Protein AF-0000000079082481 (afdb_homodimer)

Structure (mmCIF, N/CA/C/O backbone):
data_AF-0000000079082481-model_v1
#
loop_
_entity.id
_entity.type
_entity.pdbx_description
1 polymer 'SXP/RAL-2 family protein Ani s 5-like cation-binding domain-containing protein'
#
loop_
_atom_site.group_PDB
_atom_site.id
_atom_site.type_symbol
_atom_site.label_atom_id
_atom_site.label_alt_id
_atom_site.label_comp_id
_atom_site.label_asym_id
_atom_site.label_entity_id
_atom_site.label_seq_id
_atom_site.pdbx_PDB_ins_code
_atom_site.Cartn_x
_atom_site.Cartn_y
_atom_site.Cartn_z
_atom_site.occupancy
_atom_site.B_iso_or_equiv
_atom_site.auth_seq_id
_atom_site.auth_comp_id
_atom_site.auth_asym_id
_atom_site.auth_atom_id
_atom_site.pdbx_PDB_model_num
ATOM 1 N N . MET A 1 1 ? 24.938 77.062 17.5 1 33.84 1 MET A N 1
ATOM 2 C CA . MET A 1 1 ? 23.891 76.125 17.766 1 33.84 1 MET A CA 1
ATOM 3 C C . MET A 1 1 ? 24.156 74.812 16.953 1 33.84 1 MET A C 1
ATOM 5 O O . MET A 1 1 ? 24.031 74.812 15.734 1 33.84 1 MET A O 1
ATOM 9 N N . ARG A 1 2 ? 25.219 74 17.375 1 41.69 2 ARG A N 1
ATOM 10 C CA . ARG A 1 2 ? 25.812 72.812 16.828 1 41.69 2 ARG A CA 1
ATOM 11 C C . ARG A 1 2 ? 24.812 71.625 16.797 1 41.69 2 ARG A C 1
ATOM 13 O O . ARG A 1 2 ? 24.266 71.25 17.828 1 41.69 2 ARG A O 1
ATOM 20 N N . CYS A 1 3 ? 23.969 71.562 15.703 1 34.88 3 CYS A N 1
ATOM 21 C CA . CYS A 1 3 ? 22.969 70.5 15.406 1 34.88 3 CYS A CA 1
ATOM 22 C C . CYS A 1 3 ? 23.562 69.125 15.5 1 34.88 3 CYS A C 1
ATOM 24 O O . CYS A 1 3 ? 24.469 68.75 14.734 1 34.88 3 CYS A O 1
ATOM 26 N N . LEU A 1 4 ? 23.609 68.562 16.734 1 30.14 4 LEU A N 1
ATOM 27 C CA . LEU A 1 4 ? 24.016 67.188 17 1 30.14 4 LEU A CA 1
ATOM 28 C C . LEU A 1 4 ? 23.156 66.25 16.188 1 30.14 4 LEU A C 1
ATOM 30 O O . LEU A 1 4 ? 21.953 66.125 16.406 1 30.14 4 LEU A O 1
ATOM 34 N N . LEU A 1 5 ? 23.562 65.938 14.953 1 31.03 5 LEU A N 1
ATOM 35 C CA . LEU A 1 5 ? 23.016 64.938 14.094 1 31.03 5 LEU A CA 1
ATOM 36 C C . LEU A 1 5 ? 23.125 63.531 14.742 1 31.03 5 LEU A C 1
ATOM 38 O O . LEU A 1 5 ? 24.234 63.031 14.953 1 31.03 5 LEU A O 1
ATOM 42 N N . ILE A 1 6 ? 22.188 63.312 15.742 1 29.7 6 ILE A N 1
ATOM 43 C CA . ILE A 1 6 ? 22.125 61.938 16.281 1 29.7 6 ILE A CA 1
ATOM 44 C C . ILE A 1 6 ? 21.844 60.969 15.148 1 29.7 6 ILE A C 1
ATOM 46 O O . ILE A 1 6 ? 20.781 61 14.516 1 29.7 6 ILE A O 1
ATOM 50 N N . LEU A 1 7 ? 22.859 60.5 14.461 1 30.14 7 LEU A N 1
ATOM 51 C CA . LEU A 1 7 ? 22.859 59.375 13.555 1 30.14 7 LEU A CA 1
ATOM 52 C C . LEU A 1 7 ? 22.281 58.125 14.25 1 30.14 7 LEU A C 1
ATOM 54 O O . LEU A 1 7 ? 22.906 57.594 15.172 1 30.14 7 LEU A O 1
ATOM 58 N N . SER A 1 8 ? 20.953 58.219 14.547 1 29.3 8 SER A N 1
ATOM 59 C CA . SER A 1 8 ? 20.344 56.969 15.023 1 29.3 8 SER A CA 1
ATOM 60 C C . SER A 1 8 ? 20.719 55.812 14.133 1 29.3 8 SER A C 1
ATOM 62 O O . SER A 1 8 ? 20.422 55.812 12.938 1 29.3 8 SER A O 1
ATOM 64 N N . ALA A 1 9 ? 21.875 55.219 14.414 1 28.06 9 ALA A N 1
ATOM 65 C CA . ALA A 1 9 ? 22.281 53.906 13.891 1 28.06 9 ALA A CA 1
ATOM 66 C C . ALA A 1 9 ? 21.156 52.875 14.023 1 28.06 9 ALA A C 1
ATOM 68 O O . ALA A 1 9 ? 20.75 52.531 15.133 1 28.06 9 ALA A O 1
ATOM 69 N N . THR A 1 10 ? 20.172 53.062 13.219 1 29.75 10 THR A N 1
ATOM 70 C CA . THR A 1 10 ? 19.203 52 13.094 1 29.75 10 THR A CA 1
ATOM 71 C C . THR A 1 10 ? 19.906 50.625 13.086 1 29.75 10 THR A C 1
ATOM 73 O O . THR A 1 10 ? 20.703 50.344 12.188 1 29.75 10 THR A O 1
ATOM 76 N N . LEU A 1 11 ? 20.391 50.281 14.344 1 27.86 11 LEU A N 1
ATOM 77 C CA . LEU A 1 11 ? 20.828 48.906 14.492 1 27.86 11 LEU A CA 1
ATOM 78 C C . LEU A 1 11 ? 19.906 47.969 13.711 1 27.86 11 LEU A C 1
ATOM 80 O O . LEU A 1 11 ? 18.719 47.844 14.008 1 27.86 11 LEU A O 1
ATOM 84 N N . CYS A 1 12 ? 20.141 47.969 12.461 1 27.69 12 CYS A N 1
ATOM 85 C CA . CYS A 1 12 ? 19.625 46.875 11.648 1 27.69 12 CYS A CA 1
ATOM 86 C C . CYS A 1 12 ? 19.844 45.531 12.336 1 27.69 12 CYS A C 1
ATOM 88 O O . CYS A 1 12 ? 20.938 44.969 12.289 1 27.69 12 CYS A O 1
ATOM 90 N N . VAL A 1 13 ? 19.484 45.531 13.711 1 28.06 13 VAL A N 1
ATOM 91 C CA . VAL A 1 13 ? 19.562 44.156 14.211 1 28.06 13 VAL A CA 1
ATOM 92 C C . VAL A 1 13 ? 19.094 43.188 13.133 1 28.06 13 VAL A C 1
ATOM 94 O O . VAL A 1 13 ? 17.953 43.25 12.672 1 28.06 13 VAL A O 1
ATOM 97 N N . ALA A 1 14 ? 19.969 42.906 12.25 1 28.3 14 ALA A N 1
ATOM 98 C CA . ALA A 1 14 ? 19.828 41.719 11.438 1 28.3 14 ALA A CA 1
ATOM 99 C C . ALA A 1 14 ? 19.156 40.594 12.227 1 28.3 14 ALA A C 1
ATOM 101 O O . ALA A 1 14 ? 19.734 40.062 13.18 1 28.3 14 ALA A O 1
ATOM 102 N N . GLN A 1 15 ? 18.078 40.969 12.844 1 29.69 15 GLN A N 1
ATOM 103 C CA . GLN A 1 15 ? 17.422 39.938 13.609 1 29.69 15 GLN A CA 1
ATOM 104 C C . GLN A 1 15 ? 17.625 38.562 12.953 1 29.69 15 GLN A C 1
ATOM 106 O O . GLN A 1 15 ? 17.484 38.438 11.734 1 29.69 15 GLN A O 1
ATOM 111 N N . PRO A 1 16 ? 18.609 37.844 13.477 1 30.73 16 PRO A N 1
ATOM 112 C CA . PRO A 1 16 ? 18.797 36.469 13 1 30.73 16 PRO A CA 1
ATOM 113 C C . PRO A 1 16 ? 17.484 35.812 12.625 1 30.73 16 PRO A C 1
ATOM 115 O O . PRO A 1 16 ? 16.641 35.531 13.5 1 30.73 16 PRO A O 1
ATOM 118 N N . TRP A 1 17 ? 16.625 36.531 11.906 1 31.03 17 TRP A N 1
ATOM 119 C CA . TRP A 1 17 ? 15.578 35.75 11.266 1 31.03 17 TRP A CA 1
ATOM 120 C C . TRP A 1 17 ? 16 34.281 11.117 1 31.03 17 TRP A C 1
ATOM 122 O O . TRP A 1 17 ? 17.094 34 10.633 1 31.03 17 TRP A O 1
ATOM 132 N N . TRP A 1 18 ? 15.766 33.312 12.008 1 31.97 18 TRP A N 1
ATOM 133 C CA . TRP A 1 18 ? 14.969 32.094 12.031 1 31.97 18 TRP A CA 1
ATOM 134 C C . TRP A 1 18 ? 14.117 31.953 10.773 1 31.97 18 TRP A C 1
ATOM 136 O O . TRP A 1 18 ? 12.969 32.406 10.75 1 31.97 18 TRP A O 1
ATOM 146 N N . THR A 1 19 ? 14.203 32.312 9.57 1 34.56 19 THR A N 1
ATOM 147 C CA . THR A 1 19 ? 14.352 32.281 8.117 1 34.56 19 THR A CA 1
ATOM 148 C C . THR A 1 19 ? 14.445 30.844 7.617 1 34.56 19 THR A C 1
ATOM 150 O O . THR A 1 19 ? 14.922 30.609 6.512 1 34.56 19 THR A O 1
ATOM 153 N N . ASN A 1 20 ? 14.516 30.016 8.453 1 34.72 20 ASN A N 1
ATOM 154 C CA . ASN A 1 20 ? 14.711 28.672 7.938 1 34.72 20 ASN A CA 1
ATOM 155 C C . ASN A 1 20 ? 13.859 28.422 6.695 1 34.72 20 ASN A C 1
ATOM 157 O O . ASN A 1 20 ? 12.633 28.406 6.77 1 34.72 20 ASN A O 1
ATOM 161 N N . PRO A 1 21 ? 14.344 28.797 5.656 1 37.94 21 PRO A N 1
ATOM 162 C CA . PRO A 1 21 ? 13.734 28.688 4.328 1 37.94 21 PRO A CA 1
ATOM 163 C C . PRO A 1 21 ? 12.797 27.484 4.207 1 37.94 21 PRO A C 1
ATOM 165 O O . PRO A 1 21 ? 11.992 27.422 3.271 1 37.94 21 PRO A O 1
ATOM 168 N N . PHE A 1 22 ? 13.039 26.594 5.047 1 40.31 22 PHE A N 1
ATOM 169 C CA . PHE A 1 22 ? 12.422 25.297 4.84 1 40.31 22 PHE A CA 1
ATOM 170 C C . PHE A 1 22 ? 11.07 25.219 5.543 1 40.31 22 PHE A C 1
ATOM 172 O O . PHE A 1 22 ? 10.32 24.25 5.371 1 40.31 22 PHE A O 1
ATOM 179 N N . ILE A 1 23 ? 10.906 26.141 6.633 1 44.03 23 ILE A N 1
ATOM 180 C CA . ILE A 1 23 ? 9.578 26.125 7.223 1 44.03 23 ILE A CA 1
ATOM 181 C C . ILE A 1 23 ? 8.633 26.984 6.387 1 44.03 23 ILE A C 1
ATOM 183 O O . ILE A 1 23 ? 8.805 28.203 6.301 1 44.03 23 ILE A O 1
ATOM 187 N N . ARG A 1 24 ? 8.133 26.609 5.371 1 48.91 24 ARG A N 1
ATOM 188 C CA . ARG A 1 24 ? 7.223 27.391 4.547 1 48.91 24 ARG A CA 1
ATOM 189 C C . ARG A 1 24 ? 5.953 27.75 5.316 1 48.91 24 ARG A C 1
ATOM 191 O O . ARG A 1 24 ? 5.215 26.859 5.742 1 48.91 24 ARG A O 1
ATOM 198 N N . TYR A 1 25 ? 5.953 28.906 5.887 1 58.31 25 TYR A N 1
ATOM 199 C CA . TYR A 1 25 ? 4.742 29.453 6.492 1 58.31 25 TYR A CA 1
ATOM 200 C C . TYR A 1 25 ? 3.584 29.438 5.504 1 58.31 25 TYR A C 1
ATOM 202 O O . TYR A 1 25 ? 3.795 29.531 4.289 1 58.31 25 TYR A O 1
ATOM 210 N N . PRO A 1 26 ? 2.422 29.188 6.219 1 67.38 26 PRO A N 1
ATOM 211 C CA . PRO A 1 26 ? 1.252 29.359 5.355 1 67.38 26 PRO A CA 1
ATOM 212 C C . PRO A 1 26 ? 1.273 30.672 4.578 1 67.38 26 PRO A C 1
ATOM 214 O O . PRO A 1 26 ? 1.773 31.688 5.082 1 67.38 26 PRO A O 1
ATOM 217 N N . SER A 1 27 ? 0.814 30.547 3.41 1 69.5 27 SER A N 1
ATOM 218 C CA . SER A 1 27 ? 0.877 31.672 2.484 1 69.5 27 SER A CA 1
ATOM 219 C C . SER A 1 27 ? 0.184 32.906 3.062 1 69.5 27 SER A C 1
ATOM 221 O O . SER A 1 27 ? 0.583 34.031 2.785 1 69.5 27 SER A O 1
ATOM 223 N N . PHE A 1 28 ? -0.76 32.719 3.967 1 75.38 28 PHE A N 1
ATOM 224 C CA . PHE A 1 28 ? -1.518 33.844 4.477 1 75.38 28 PHE A CA 1
ATOM 225 C C . PHE A 1 28 ? -0.67 34.688 5.438 1 75.38 28 PHE A C 1
ATOM 227 O O . PHE A 1 28 ? -1.004 35.844 5.738 1 75.38 28 PHE A O 1
ATOM 234 N N . LEU A 1 29 ? 0.511 34.094 5.832 1 81.94 29 LEU A N 1
ATOM 235 C CA . LEU A 1 29 ? 1.374 34.781 6.777 1 81.94 29 LEU A CA 1
ATOM 236 C C . LEU A 1 29 ? 2.373 35.688 6.047 1 81.94 29 LEU A C 1
ATOM 238 O O . LEU A 1 29 ? 3.088 36.469 6.676 1 81.94 29 LEU A O 1
ATOM 242 N N . ARG A 1 30 ? 2.373 35.5 4.75 1 74.62 30 ARG A N 1
ATOM 243 C CA . ARG A 1 30 ? 3.35 36.25 3.975 1 74.62 30 ARG A CA 1
ATOM 244 C C . ARG A 1 30 ? 3.158 37.75 4.164 1 74.62 30 ARG A C 1
ATOM 246 O O . ARG A 1 30 ? 4.129 38.5 4.18 1 74.62 30 ARG A O 1
ATOM 253 N N . GLN A 1 31 ? 1.919 38.156 4.363 1 76.12 31 GLN A N 1
ATOM 254 C CA . GLN A 1 31 ? 1.653 39.594 4.461 1 76.12 31 GLN A CA 1
ATOM 255 C C . GLN A 1 31 ? 1.578 40.031 5.918 1 76.12 31 GLN A C 1
ATOM 257 O O . GLN A 1 31 ? 1.385 41.219 6.195 1 76.12 31 GLN A O 1
ATOM 262 N N . ALA A 1 32 ? 1.826 39.156 6.836 1 84.25 32 ALA A N 1
ATOM 263 C CA . ALA A 1 32 ? 1.733 39.469 8.258 1 84.25 32 ALA A CA 1
ATOM 264 C C . ALA A 1 32 ? 3.02 40.125 8.75 1 84.25 32 ALA A C 1
ATOM 266 O O . ALA A 1 32 ? 4.078 39.969 8.133 1 84.25 32 ALA A O 1
ATOM 267 N N . SER A 1 33 ? 2.879 40.938 9.812 1 88.69 33 SER A N 1
ATOM 268 C CA . SER A 1 33 ? 4.047 41.562 10.438 1 88.69 33 SER A CA 1
ATOM 269 C C . SER A 1 33 ? 4.965 40.5 11.039 1 88.69 33 SER A C 1
ATOM 271 O O . SER A 1 33 ? 4.559 39.344 11.234 1 88.69 33 SER A O 1
ATOM 273 N N . PHE A 1 34 ? 6.211 40.844 11.203 1 84.31 34 PHE A N 1
ATOM 274 C CA . PHE A 1 34 ? 7.172 39.938 11.836 1 84.31 34 PHE A CA 1
ATOM 275 C C . PHE A 1 34 ? 6.664 39.469 13.195 1 84.31 34 PHE A C 1
ATOM 277 O O . PHE A 1 34 ? 6.77 38.312 13.531 1 84.31 34 PHE A O 1
ATOM 284 N N . GLU A 1 35 ? 6.133 40.469 13.938 1 89.31 35 GLU A N 1
ATOM 285 C CA . GLU A 1 35 ? 5.609 40.156 15.266 1 89.31 35 GLU A CA 1
ATOM 286 C C . GLU A 1 35 ? 4.48 39.125 15.172 1 89.31 35 GLU A C 1
ATOM 288 O O . GLU A 1 35 ? 4.414 38.188 15.977 1 89.31 35 GLU A O 1
ATOM 293 N N . ALA A 1 36 ? 3.65 39.281 14.227 1 88.31 36 ALA A N 1
ATOM 294 C CA . ALA A 1 36 ? 2.537 38.344 14.031 1 88.31 36 ALA A CA 1
ATOM 295 C C . ALA A 1 36 ? 3.039 36.938 13.688 1 88.31 36 ALA A C 1
ATOM 297 O O . ALA A 1 36 ? 2.545 35.938 14.227 1 88.31 36 ALA A O 1
ATOM 298 N N . ARG A 1 37 ? 3.98 36.938 12.852 1 83.25 37 ARG A N 1
ATOM 299 C CA . ARG A 1 37 ? 4.547 35.656 12.453 1 83.25 37 ARG A CA 1
ATOM 300 C C . ARG A 1 37 ? 5.223 34.969 13.641 1 83.25 37 ARG A C 1
ATOM 302 O O . ARG A 1 37 ? 5.086 33.75 13.82 1 83.25 37 ARG A O 1
ATOM 309 N N . ALA A 1 38 ? 5.949 35.688 14.398 1 81.88 38 ALA A N 1
ATOM 310 C CA . ALA A 1 38 ? 6.629 35.125 15.562 1 81.88 38 ALA A CA 1
ATOM 311 C C . ALA A 1 38 ? 5.629 34.594 16.578 1 81.88 38 ALA A C 1
ATOM 313 O O . ALA A 1 38 ? 5.816 33.5 17.109 1 81.88 38 ALA A O 1
ATOM 314 N N . ALA A 1 39 ? 4.566 35.375 16.797 1 87.5 39 ALA A N 1
ATOM 315 C CA . ALA A 1 39 ? 3.529 34.938 17.734 1 87.5 39 ALA A CA 1
ATOM 316 C C . ALA A 1 39 ? 2.844 33.656 17.25 1 87.5 39 ALA A C 1
ATOM 318 O O . ALA A 1 39 ? 2.549 32.75 18.031 1 87.5 39 ALA A O 1
ATOM 319 N N . PHE A 1 40 ? 2.588 33.688 15.953 1 84.81 40 PHE A N 1
ATOM 320 C CA . PHE A 1 40 ? 2.01 32.469 15.344 1 84.81 40 PHE A CA 1
ATOM 321 C C . PHE A 1 40 ? 2.898 31.266 15.578 1 84.81 40 PHE A C 1
ATOM 323 O O . PHE A 1 40 ? 2.424 30.219 16.016 1 84.81 40 PHE A O 1
ATOM 330 N N . ALA A 1 41 ? 4.094 31.359 15.297 1 76.5 41 ALA A N 1
ATOM 331 C CA . ALA A 1 41 ? 5.059 30.281 15.453 1 76.5 41 ALA A CA 1
ATOM 332 C C . ALA A 1 41 ? 5.113 29.781 16.891 1 76.5 41 ALA A C 1
ATOM 334 O O . ALA A 1 41 ? 5.188 28.578 17.141 1 76.5 41 ALA A O 1
ATOM 335 N N . ASP A 1 42 ? 5.074 30.719 17.797 1 81.56 42 ASP A N 1
ATOM 336 C CA . ASP A 1 42 ? 5.125 30.359 19.203 1 81.56 42 ASP A CA 1
ATOM 337 C C . ASP A 1 42 ? 3.926 29.484 19.594 1 81.56 42 ASP A C 1
ATOM 339 O O . ASP A 1 42 ? 4.066 28.516 20.344 1 81.56 42 ASP A O 1
ATOM 343 N N . ILE A 1 43 ? 2.766 29.891 19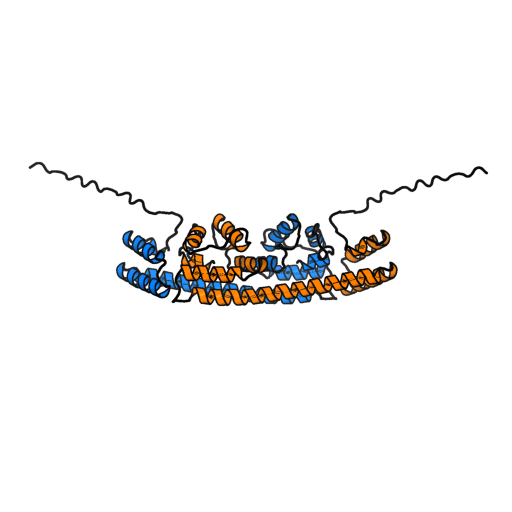.078 1 83 43 ILE A N 1
ATOM 344 C CA . ILE A 1 43 ? 1.563 29.109 19.359 1 83 43 ILE A CA 1
ATOM 345 C C . ILE A 1 43 ? 1.699 27.703 18.766 1 83 43 ILE A C 1
ATOM 347 O O . ILE A 1 43 ? 1.409 26.719 19.438 1 83 43 ILE A O 1
ATOM 351 N N . CYS A 1 44 ? 2.201 27.641 17.625 1 77.12 44 CYS A N 1
ATOM 352 C CA . CYS A 1 44 ? 2.301 26.375 16.906 1 77.12 44 CYS A CA 1
ATOM 353 C C . CYS A 1 44 ? 3.334 25.453 17.547 1 77.12 44 CYS A C 1
ATOM 355 O O . CYS A 1 44 ? 3.188 24.234 17.516 1 77.12 44 CYS A O 1
ATOM 357 N N . LYS A 1 45 ? 4.281 25.984 18.109 1 74.06 45 LYS A N 1
ATOM 358 C CA . LYS A 1 45 ? 5.371 25.188 18.672 1 74.06 45 LYS A CA 1
ATOM 359 C C . LYS A 1 45 ? 5.07 24.781 20.109 1 74.06 45 LYS A C 1
ATOM 361 O O . LYS A 1 45 ? 5.766 23.938 20.688 1 74.06 45 LYS A O 1
ATOM 366 N N . ASN A 1 46 ? 4.082 25.422 20.578 1 78.81 46 ASN A N 1
ATOM 367 C CA . ASN A 1 46 ? 3.738 25.094 21.953 1 78.81 46 ASN A CA 1
ATOM 368 C C . ASN A 1 46 ? 3.199 23.672 22.078 1 78.81 46 ASN A C 1
ATOM 370 O O . ASN A 1 46 ? 2.062 23.391 21.688 1 78.81 46 ASN A O 1
ATOM 374 N N . GLY A 1 47 ? 3.926 22.797 22.672 1 78.25 47 GLY A N 1
ATOM 375 C CA . GLY A 1 47 ? 3.607 21.375 22.734 1 78.25 47 GLY A CA 1
ATOM 376 C C . GLY A 1 47 ? 2.672 21.031 23.891 1 78.25 47 GLY A C 1
ATOM 377 O O . GLY A 1 47 ? 2.221 19.891 24 1 78.25 47 GLY A O 1
ATOM 378 N N . THR A 1 48 ? 2.387 21.984 24.688 1 87.94 48 THR A N 1
ATOM 379 C CA . THR A 1 48 ? 1.558 21.703 25.859 1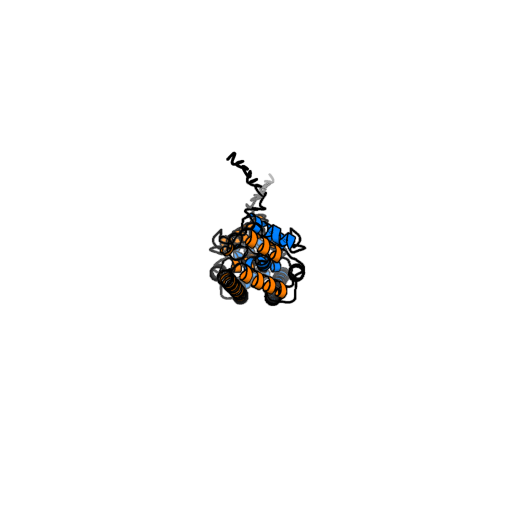 87.94 48 THR A CA 1
ATOM 380 C C . THR A 1 48 ? 0.091 22 25.562 1 87.94 48 THR A C 1
ATOM 382 O O . THR A 1 48 ? -0.794 21.594 26.328 1 87.94 48 THR A O 1
ATOM 385 N N . LEU A 1 49 ? -0.239 22.641 24.484 1 89.38 49 LEU A N 1
ATOM 386 C CA . LEU A 1 49 ? -1.619 22.969 24.141 1 89.38 49 LEU A CA 1
ATOM 387 C C . LEU A 1 49 ? -2.303 21.781 23.453 1 89.38 49 LEU A C 1
ATOM 389 O O . LEU A 1 49 ? -1.702 21.109 22.609 1 89.38 49 LEU A O 1
ATOM 393 N N . THR A 1 50 ? -3.504 21.562 23.969 1 92.44 50 THR A N 1
ATOM 394 C CA . THR A 1 50 ? -4.344 20.656 23.203 1 92.44 50 THR A CA 1
ATOM 395 C C . THR A 1 50 ? -4.746 21.297 21.875 1 92.44 50 THR A C 1
ATOM 397 O O . THR A 1 50 ? -4.531 22.484 21.656 1 92.44 50 THR A O 1
ATOM 400 N N . ARG A 1 51 ? -5.344 20.469 21.031 1 89.19 51 ARG A N 1
ATOM 401 C CA . ARG A 1 51 ? -5.789 20.984 19.734 1 89.19 51 ARG A CA 1
ATOM 402 C C . ARG A 1 51 ? -6.82 22.094 19.922 1 89.19 51 ARG A C 1
ATOM 404 O O . ARG A 1 51 ? -6.742 23.125 19.266 1 89.19 51 ARG A O 1
ATOM 411 N N . ALA A 1 52 ? -7.719 21.906 20.828 1 93.44 52 ALA A N 1
ATOM 412 C CA . ALA A 1 52 ? -8.742 22.922 21.078 1 93.44 52 ALA A CA 1
ATOM 413 C C . ALA A 1 52 ? -8.125 24.203 21.609 1 93.44 52 ALA A C 1
ATOM 415 O O . ALA A 1 52 ? -8.484 25.297 21.172 1 93.44 52 ALA A O 1
ATOM 416 N N . GLN A 1 53 ? -7.176 24.062 22.516 1 94.69 53 GLN A N 1
ATOM 417 C CA . GLN A 1 53 ? -6.516 25.234 23.109 1 94.69 53 GLN A CA 1
ATOM 418 C C . GLN A 1 53 ? -5.691 25.984 22.062 1 94.69 53 GLN A C 1
ATOM 420 O O . GLN A 1 53 ? -5.656 27.203 22.047 1 94.69 53 GLN A O 1
ATOM 425 N N . ARG A 1 54 ? -5.086 25.234 21.203 1 90.56 54 ARG A N 1
ATOM 426 C CA . ARG A 1 54 ? -4.305 25.844 20.141 1 90.56 54 ARG A CA 1
ATOM 427 C C . ARG A 1 54 ? -5.199 26.625 19.172 1 90.56 54 ARG A C 1
ATOM 429 O O . ARG A 1 54 ? -4.871 27.734 18.781 1 90.56 54 ARG A O 1
ATOM 436 N N . GLU A 1 55 ? -6.285 25.984 18.875 1 89.94 55 GLU A N 1
ATOM 437 C CA . GLU A 1 55 ? -7.223 26.656 17.984 1 89.94 55 GLU A CA 1
ATOM 438 C C . GLU A 1 55 ? -7.746 27.953 18.609 1 89.94 55 GLU A C 1
ATOM 440 O O . GLU A 1 55 ? -7.848 28.984 17.922 1 89.94 55 GLU A O 1
ATOM 445 N N . ASP A 1 56 ? -7.992 27.938 19.844 1 95.06 56 ASP A N 1
ATOM 446 C CA . ASP A 1 56 ? -8.43 29.125 20.562 1 95.06 56 ASP A CA 1
ATOM 447 C C . ASP A 1 56 ? -7.348 30.203 20.547 1 95.06 56 ASP A C 1
ATOM 449 O O . ASP A 1 56 ? -7.633 31.375 20.297 1 95.06 56 ASP A O 1
ATOM 453 N N . ALA A 1 57 ? -6.168 29.766 20.797 1 93.75 57 ALA A N 1
ATOM 454 C CA . ALA A 1 57 ? -5.039 30.688 20.812 1 93.75 57 ALA A CA 1
ATOM 455 C C . ALA A 1 57 ? -4.832 31.312 19.438 1 93.75 57 ALA A C 1
ATOM 457 O O . ALA A 1 57 ? -4.551 32.5 19.328 1 93.75 57 ALA A O 1
ATOM 458 N N . LEU A 1 58 ? -5.047 30.547 18.438 1 91.62 58 LEU A N 1
ATOM 459 C CA . LEU A 1 58 ? -4.859 31.031 17.078 1 91.62 58 LEU A CA 1
ATOM 460 C C . LEU A 1 58 ? -5.992 31.984 16.688 1 91.62 58 LEU A C 1
ATOM 462 O O . LEU A 1 58 ? -5.773 32.938 15.953 1 91.62 58 LEU A O 1
ATOM 466 N N . ASP A 1 59 ? -7.176 31.734 17.156 1 94.25 59 ASP A N 1
ATOM 467 C CA . ASP A 1 59 ? -8.289 32.625 16.922 1 94.25 59 ASP A CA 1
ATOM 468 C C . ASP A 1 59 ? -8.031 34 17.562 1 94.25 59 ASP A C 1
ATOM 470 O O . ASP A 1 59 ? -8.266 35.031 16.938 1 94.25 59 ASP A O 1
ATOM 474 N N . LYS A 1 60 ? -7.512 34.031 18.781 1 97.38 60 LYS A N 1
ATOM 475 C CA . LYS A 1 60 ? -7.176 35.25 19.469 1 97.38 60 LYS A CA 1
ATOM 476 C C . LYS A 1 60 ? -6.051 36 18.75 1 97.38 60 LYS A C 1
ATOM 478 O O . LYS A 1 60 ? -6.098 37.219 18.594 1 97.38 60 LYS A O 1
ATOM 483 N N . TRP A 1 61 ? -5.051 35.156 18.391 1 94.12 61 TRP A N 1
ATOM 484 C CA . TRP A 1 61 ? -3.945 35.719 17.609 1 94.12 61 TRP A CA 1
ATOM 485 C C . TRP A 1 61 ? -4.453 36.406 16.344 1 94.12 61 TRP A C 1
ATOM 487 O O . TRP A 1 61 ? -4.059 37.531 16.047 1 94.12 61 TRP A O 1
ATOM 497 N N . ALA A 1 62 ? -5.332 35.75 15.57 1 94.12 62 ALA A N 1
ATOM 498 C CA . ALA A 1 62 ? -5.848 36.281 14.32 1 94.12 62 ALA A CA 1
ATOM 499 C C . ALA A 1 62 ? -6.621 37.562 14.555 1 94.12 62 ALA A C 1
ATOM 501 O O . ALA A 1 62 ? -6.516 38.531 13.773 1 94.12 62 ALA A O 1
ATOM 502 N N . ALA A 1 63 ? -7.375 37.656 15.633 1 96.62 63 ALA A N 1
ATOM 503 C CA . ALA A 1 63 ? -8.117 38.844 16 1 96.62 63 ALA A CA 1
ATOM 504 C C . ALA A 1 63 ? -7.164 40 16.375 1 96.62 63 ALA A C 1
ATOM 506 O O . ALA A 1 63 ? -7.352 41.125 15.945 1 96.62 63 ALA A O 1
ATOM 507 N N . GLN A 1 64 ? -6.137 39.656 17.078 1 96.5 64 GLN A N 1
ATOM 508 C CA . GLN A 1 64 ? -5.176 40.625 17.562 1 96.5 64 GLN A CA 1
ATOM 509 C C . GLN A 1 64 ? -4.445 41.312 16.406 1 96.5 64 GLN A C 1
ATOM 511 O O . GLN A 1 64 ? -4.172 42.5 16.453 1 96.5 64 GLN A O 1
ATOM 516 N N . TYR A 1 65 ? -4.172 40.531 15.344 1 95.31 65 TYR A N 1
ATOM 517 C CA . TYR A 1 65 ? -3.338 41.031 14.273 1 95.31 65 TYR A CA 1
ATOM 518 C C . TYR A 1 65 ? -4.172 41.344 13.031 1 95.31 65 TYR A C 1
ATOM 520 O O . TYR A 1 65 ? -3.627 41.562 11.945 1 95.31 65 TYR A O 1
ATOM 528 N N . ASN A 1 66 ? -5.492 41.375 13.172 1 93.75 66 ASN A N 1
ATOM 529 C CA . ASN A 1 66 ? -6.434 41.688 12.102 1 93.75 66 ASN A CA 1
ATOM 530 C C . ASN A 1 66 ? -6.223 40.781 10.898 1 93.75 66 ASN A C 1
ATOM 532 O O . ASN A 1 66 ? -6.156 41.25 9.758 1 93.75 66 ASN A O 1
ATOM 536 N N . LEU A 1 67 ? -6.059 39.469 11.211 1 93.19 67 LEU A N 1
ATOM 537 C CA . LEU A 1 67 ? -5.844 38.469 10.172 1 93.19 67 LEU A CA 1
ATOM 538 C C . LEU A 1 67 ? -6.941 37.406 10.195 1 93.19 67 LEU A C 1
ATOM 540 O O . LEU A 1 67 ? -6.73 36.281 9.75 1 93.19 67 LEU A O 1
ATOM 544 N N . MET A 1 68 ? -8.102 37.844 10.734 1 94.38 68 MET A N 1
ATOM 545 C CA . MET A 1 68 ? -9.172 36.875 10.945 1 94.38 68 MET A CA 1
ATOM 546 C C . MET A 1 68 ? -9.641 36.281 9.625 1 94.38 68 MET A C 1
ATOM 548 O O . MET A 1 68 ? -9.773 35.062 9.492 1 94.38 68 MET A O 1
ATOM 552 N N . ASP A 1 69 ? -9.844 37.062 8.594 1 92.25 69 ASP A N 1
ATOM 553 C CA . ASP A 1 69 ? -10.352 36.562 7.312 1 92.25 69 ASP A CA 1
ATOM 554 C C . ASP A 1 69 ? -9.336 35.656 6.648 1 92.25 69 ASP A C 1
ATOM 556 O O . ASP A 1 69 ? -9.688 34.562 6.168 1 92.25 69 ASP A O 1
ATOM 560 N N . ALA A 1 70 ? -8.078 36.094 6.688 1 85.81 70 ALA A N 1
ATOM 561 C CA . ALA A 1 70 ? -7.02 35.281 6.086 1 85.81 70 ALA A CA 1
ATOM 562 C C . ALA A 1 70 ? -6.852 33.938 6.82 1 85.81 70 ALA A C 1
ATOM 564 O O . ALA A 1 70 ? -6.703 32.906 6.191 1 85.81 70 ALA A O 1
ATOM 565 N N . TYR A 1 71 ? -6.898 33.969 8.094 1 88.06 71 TYR A N 1
ATOM 566 C CA . TYR A 1 71 ? -6.742 32.781 8.906 1 88.06 71 TYR A CA 1
ATOM 567 C C . TYR A 1 71 ? -7.926 31.844 8.727 1 88.06 71 TYR A C 1
ATOM 569 O O . TYR A 1 71 ? -7.754 30.625 8.602 1 88.06 71 TYR A O 1
ATOM 577 N N . ASN A 1 72 ? -9.188 32.406 8.719 1 88.44 72 ASN A N 1
ATOM 578 C CA . ASN A 1 72 ? -10.375 31.578 8.516 1 88.44 72 ASN A CA 1
ATOM 579 C C . ASN A 1 72 ? -10.359 30.906 7.145 1 88.44 72 ASN A C 1
ATOM 581 O O . ASN A 1 72 ? -10.742 29.734 7.02 1 88.44 72 ASN A O 1
ATOM 585 N N . SER A 1 73 ? -9.883 31.625 6.141 1 83.81 73 SER A N 1
ATOM 586 C CA . SER A 1 73 ? -9.75 31.031 4.816 1 83.81 73 SER A CA 1
ATOM 587 C C . SER A 1 73 ? -8.758 29.875 4.828 1 83.81 73 SER A C 1
ATOM 589 O O . SER A 1 73 ? -9.016 28.812 4.25 1 83.81 73 SER A O 1
ATOM 591 N N . TYR A 1 74 ? -7.645 30.109 5.539 1 80.81 74 TYR A N 1
ATOM 592 C CA . TYR A 1 74 ? -6.641 29.062 5.68 1 80.81 74 TYR A CA 1
ATOM 593 C C . TYR A 1 74 ? -7.215 27.844 6.406 1 80.81 74 TYR A C 1
ATOM 595 O O . TYR A 1 74 ? -7.031 26.703 5.969 1 80.81 74 TYR A O 1
ATOM 603 N N . LYS A 1 75 ? -7.895 28.047 7.441 1 81.62 75 LYS A N 1
ATOM 604 C CA . LYS A 1 75 ? -8.5 26.984 8.227 1 81.62 75 LYS A CA 1
ATOM 605 C C . LYS A 1 75 ? -9.477 26.156 7.387 1 81.62 75 LYS A C 1
ATOM 607 O O . LYS A 1 75 ? -9.43 24.922 7.391 1 81.62 75 LYS A O 1
ATOM 612 N N . ASN A 1 76 ? -10.328 26.844 6.734 1 83.62 76 ASN A N 1
ATOM 613 C CA . ASN A 1 76 ? -11.328 26.188 5.914 1 83.62 76 ASN A CA 1
ATOM 614 C C . ASN A 1 76 ? -10.688 25.359 4.801 1 83.62 76 ASN A C 1
ATOM 616 O O . ASN A 1 76 ? -11.102 24.234 4.543 1 83.62 76 ASN A O 1
ATOM 620 N N . THR A 1 77 ? -9.688 25.938 4.184 1 78.12 77 THR A N 1
ATOM 621 C CA . THR A 1 77 ? -8.984 25.234 3.117 1 78.12 77 THR A CA 1
ATOM 622 C C . THR A 1 77 ? -8.305 23.969 3.652 1 78.12 77 THR A C 1
ATOM 624 O O . THR A 1 77 ? -8.352 22.922 3.021 1 78.12 77 THR A O 1
ATOM 627 N N . THR A 1 78 ? -7.727 24.109 4.801 1 77 78 THR A N 1
ATOM 628 C CA . THR A 1 78 ? -7.012 22.984 5.41 1 77 78 THR A CA 1
ATOM 629 C C . THR A 1 78 ? -7.98 21.875 5.816 1 77 78 THR A C 1
ATOM 631 O O . THR A 1 78 ? -7.695 20.703 5.621 1 77 78 THR A O 1
ATOM 634 N N . GLU A 1 79 ? -9.086 22.297 6.355 1 79.06 79 GLU A N 1
ATOM 635 C CA . GLU A 1 79 ? -10.078 21.312 6.77 1 79.06 79 GLU A CA 1
ATOM 636 C C . GLU A 1 79 ? -10.664 20.578 5.566 1 79.06 79 GLU A C 1
ATOM 638 O O . GLU A 1 79 ? -10.867 19.359 5.609 1 79.06 79 GLU A O 1
ATOM 643 N N . ARG A 1 80 ? -10.906 21.266 4.512 1 80.31 80 ARG A N 1
ATOM 644 C CA . ARG A 1 80 ? -11.422 20.656 3.295 1 80.31 80 ARG A CA 1
ATOM 645 C C . ARG A 1 80 ? -10.398 19.688 2.693 1 80.31 80 ARG A C 1
ATOM 647 O O . ARG A 1 80 ? -10.758 18.594 2.26 1 80.31 80 ARG A O 1
ATOM 654 N N . ALA A 1 81 ? -9.148 20.109 2.732 1 75 81 ALA A N 1
ATOM 655 C CA . ALA A 1 81 ? -8.094 19.266 2.193 1 75 81 ALA A CA 1
ATOM 656 C C . ALA A 1 81 ? -7.973 17.969 2.992 1 75 81 ALA A C 1
ATOM 658 O O . ALA A 1 81 ? -7.801 16.891 2.418 1 75 81 ALA A O 1
ATOM 659 N N . ARG A 1 82 ? -8.102 18.078 4.234 1 76.88 82 ARG A N 1
ATOM 660 C CA . ARG A 1 82 ? -8.039 16.906 5.102 1 76.88 82 ARG A CA 1
ATOM 661 C C . ARG A 1 82 ? -9.195 15.961 4.82 1 76.88 82 ARG A C 1
ATOM 663 O O . ARG A 1 82 ? -9 14.742 4.711 1 76.88 82 ARG A O 1
ATOM 670 N N . ALA A 1 83 ? -10.359 16.516 4.785 1 80.44 83 ALA A N 1
ATOM 671 C CA . ALA A 1 83 ? -11.547 15.703 4.516 1 80.44 83 ALA A CA 1
ATOM 672 C C . ALA A 1 83 ? -11.445 15.016 3.162 1 80.44 83 ALA A C 1
ATOM 674 O O . ALA A 1 83 ? -11.781 13.836 3.033 1 80.44 83 ALA A O 1
ATOM 675 N N . ASN A 1 84 ? -10.93 15.766 2.207 1 80.31 84 ASN A N 1
ATOM 676 C CA . ASN A 1 84 ? -10.781 15.203 0.869 1 80.31 84 ASN A CA 1
ATOM 677 C C . ASN A 1 84 ? -9.758 14.062 0.852 1 80.31 84 ASN A C 1
ATOM 679 O O . ASN A 1 84 ? -9.953 13.062 0.162 1 80.31 84 ASN A O 1
ATOM 683 N N . ARG A 1 85 ? -8.75 14.219 1.603 1 78.19 85 ARG A N 1
ATOM 684 C CA . ARG A 1 85 ? -7.738 13.172 1.687 1 78.19 85 ARG A CA 1
ATOM 685 C C . ARG A 1 85 ? -8.305 11.906 2.33 1 78.19 85 ARG A C 1
ATOM 687 O O . ARG A 1 85 ? -8.047 10.797 1.868 1 78.19 85 ARG A O 1
ATOM 694 N N . GLN A 1 86 ? -9.016 12.117 3.35 1 81.94 86 GLN A N 1
ATOM 695 C CA . GLN A 1 86 ? -9.633 10.977 4.012 1 81.94 86 GLN A CA 1
ATOM 696 C C . GLN A 1 86 ? -10.578 10.242 3.068 1 81.94 86 GLN A C 1
ATOM 698 O O . GLN A 1 86 ? -10.586 9.008 3.021 1 81.94 86 GLN A O 1
ATOM 703 N N . LEU A 1 87 ? -11.32 11 2.346 1 84.62 87 LEU A N 1
ATOM 704 C CA . LEU A 1 87 ? -12.242 10.398 1.386 1 84.62 87 LEU A CA 1
ATOM 705 C C . LEU A 1 87 ? -11.477 9.641 0.307 1 84.62 87 LEU A C 1
ATOM 707 O O . LEU A 1 87 ? -11.891 8.547 -0.097 1 84.62 87 LEU A O 1
ATOM 711 N N . ALA A 1 88 ? -10.391 10.219 -0.12 1 81.88 88 ALA A N 1
ATOM 712 C CA . ALA A 1 88 ? -9.578 9.578 -1.147 1 81.88 88 ALA A CA 1
ATOM 713 C C . ALA A 1 88 ? -9.008 8.25 -0.649 1 81.88 88 ALA A C 1
ATOM 715 O O . ALA A 1 88 ? -8.984 7.262 -1.387 1 81.88 88 ALA A O 1
ATOM 716 N N . VAL A 1 89 ? -8.547 8.25 0.558 1 86.44 89 VAL A N 1
ATOM 717 C CA . VAL A 1 89 ? -7.996 7.031 1.146 1 86.44 89 VAL A CA 1
ATOM 718 C C . VAL A 1 89 ? -9.086 5.965 1.245 1 86.44 89 VAL A C 1
ATOM 720 O O . VAL A 1 89 ? -8.852 4.801 0.905 1 86.44 89 VAL A O 1
ATOM 723 N N . MET A 1 90 ? -10.297 6.363 1.703 1 88.19 90 MET A N 1
ATOM 724 C CA . MET A 1 90 ? -11.398 5.406 1.84 1 88.19 90 MET A CA 1
ATOM 725 C C . MET A 1 90 ? -11.805 4.852 0.48 1 88.19 90 MET A C 1
ATOM 727 O O . MET A 1 90 ? -12.109 3.662 0.358 1 88.19 90 MET A O 1
ATOM 731 N N . ARG A 1 91 ? -11.773 5.688 -0.488 1 89.44 91 ARG A N 1
ATOM 732 C CA . ARG A 1 91 ? -12.039 5.219 -1.844 1 89.44 91 ARG A CA 1
ATOM 733 C C . ARG A 1 91 ? -10.977 4.223 -2.299 1 89.44 91 ARG A C 1
ATOM 735 O O . ARG A 1 91 ? -11.297 3.203 -2.914 1 89.44 91 ARG A O 1
ATOM 742 N N . GLY A 1 92 ? -9.703 4.582 -2.021 1 90.81 92 GLY A N 1
ATOM 743 C CA . GLY A 1 92 ? -8.625 3.66 -2.336 1 90.81 92 GLY A CA 1
ATOM 744 C C . GLY A 1 92 ? -8.789 2.303 -1.68 1 90.81 92 GLY A C 1
ATOM 745 O O . GLY A 1 92 ? -8.516 1.271 -2.299 1 90.81 92 GLY A O 1
ATOM 746 N N . LEU A 1 93 ? -9.289 2.289 -0.452 1 92.88 93 LEU A N 1
ATOM 747 C CA . LEU A 1 93 ? -9.516 1.039 0.267 1 92.88 93 LEU A CA 1
ATOM 748 C C . LEU A 1 93 ? -10.617 0.223 -0.395 1 92.88 93 LEU A C 1
ATOM 750 O O . LEU A 1 93 ? -10.5 -0.998 -0.525 1 92.88 93 LEU A O 1
ATOM 754 N N . ASP A 1 94 ? -11.656 0.914 -0.819 1 94.06 94 ASP A N 1
ATOM 755 C CA . ASP A 1 94 ? -12.734 0.241 -1.537 1 94.06 94 ASP A CA 1
ATOM 756 C C . ASP A 1 94 ? -12.227 -0.371 -2.84 1 94.06 94 ASP A C 1
ATOM 758 O O . ASP A 1 94 ? -12.578 -1.502 -3.182 1 94.06 94 ASP A O 1
ATOM 762 N N . GLU A 1 95 ? -11.43 0.339 -3.539 1 93.62 95 GLU A N 1
ATOM 763 C CA . GLU A 1 95 ? -10.859 -0.141 -4.797 1 93.62 95 GLU A CA 1
ATOM 764 C C . GLU A 1 95 ? -9.953 -1.348 -4.57 1 93.62 95 GLU A C 1
ATOM 766 O O . GLU A 1 95 ? -9.953 -2.285 -5.371 1 93.62 95 GLU A O 1
ATOM 771 N N . LEU A 1 96 ? -9.211 -1.306 -3.475 1 93.88 96 LEU A N 1
ATOM 772 C CA . LEU A 1 96 ? -8.352 -2.43 -3.137 1 93.88 96 LEU A CA 1
ATOM 773 C C . LEU A 1 96 ? -9.172 -3.684 -2.854 1 93.88 96 LEU A C 1
ATOM 775 O O . LEU A 1 96 ? -8.82 -4.777 -3.303 1 93.88 96 LEU A O 1
ATOM 779 N N . GLN A 1 97 ? -10.242 -3.482 -2.104 1 93.62 97 GLN A N 1
ATOM 780 C CA . GLN A 1 97 ? -11.109 -4.617 -1.815 1 93.62 97 GLN A CA 1
ATOM 781 C C . GLN A 1 97 ? -11.664 -5.227 -3.1 1 93.62 97 GLN A C 1
ATOM 783 O O . GLN A 1 97 ? -11.641 -6.449 -3.27 1 93.62 97 GLN A O 1
ATOM 788 N N . LYS A 1 98 ? -12.102 -4.41 -3.947 1 94.31 98 LYS A N 1
ATOM 789 C CA . LYS A 1 98 ? -12.625 -4.879 -5.227 1 94.31 98 LYS A CA 1
ATOM 790 C C . LYS A 1 98 ? -11.539 -5.555 -6.051 1 94.31 98 LYS A C 1
ATOM 792 O O . LYS A 1 98 ? -11.773 -6.605 -6.656 1 94.31 98 LYS A O 1
ATOM 797 N N . PHE A 1 99 ? -10.383 -4.934 -6.062 1 93.88 99 PHE A N 1
ATOM 798 C CA . PHE A 1 99 ? -9.25 -5.465 -6.816 1 93.88 99 PHE A CA 1
ATOM 799 C C . PHE A 1 99 ? -8.922 -6.887 -6.375 1 93.88 99 PHE A C 1
ATOM 801 O O . PHE A 1 99 ? -8.859 -7.801 -7.199 1 93.88 99 PHE A O 1
ATOM 808 N N . PHE A 1 100 ? -8.789 -7.117 -5.098 1 90.56 100 PHE A N 1
ATOM 809 C CA . PHE A 1 100 ? -8.336 -8.414 -4.602 1 90.56 100 PHE A CA 1
ATOM 810 C C . PHE A 1 100 ? -9.438 -9.453 -4.723 1 90.56 100 PHE A C 1
ATOM 812 O O . PHE A 1 100 ? -9.156 -10.641 -4.934 1 90.56 100 PHE A O 1
ATOM 819 N N . THR A 1 101 ? -10.688 -9 -4.598 1 91.5 101 THR A N 1
ATOM 820 C CA . THR A 1 101 ? -11.797 -9.914 -4.852 1 91.5 101 THR A CA 1
ATOM 821 C C . THR A 1 101 ? -11.781 -10.398 -6.297 1 91.5 101 THR A C 1
ATOM 823 O O . THR A 1 101 ? -11.875 -11.602 -6.559 1 91.5 101 THR A O 1
ATOM 826 N N . GLU A 1 102 ? -11.562 -9.484 -7.25 1 92.69 102 GLU A N 1
ATOM 827 C CA . GLU A 1 102 ? -11.523 -9.836 -8.672 1 92.69 102 GLU A CA 1
ATOM 828 C C . GLU A 1 102 ? -10.273 -10.648 -9 1 92.69 102 GLU A C 1
ATOM 830 O O . GLU A 1 102 ? -10.336 -11.586 -9.797 1 92.69 102 GLU A O 1
ATOM 835 N N . LEU A 1 103 ? -9.164 -10.266 -8.398 1 87.81 103 LEU A N 1
ATOM 836 C CA . LEU A 1 103 ? -7.941 -11.031 -8.594 1 87.81 103 LEU A CA 1
ATOM 837 C C . LEU A 1 103 ? -8.133 -12.484 -8.172 1 87.81 103 LEU A C 1
ATOM 839 O O . LEU A 1 103 ? -7.68 -13.398 -8.867 1 87.81 103 LEU A O 1
ATOM 843 N N . GLY A 1 104 ? -8.789 -12.68 -6.996 1 84.44 104 GLY A N 1
ATOM 844 C CA . GLY A 1 104 ? -9.078 -14.023 -6.531 1 84.44 104 GLY A CA 1
ATOM 845 C C . GLY A 1 104 ? -9.898 -14.836 -7.52 1 84.44 104 GLY A C 1
ATOM 846 O O . GLY A 1 104 ? -9.633 -16.016 -7.738 1 84.44 104 GLY A O 1
ATOM 847 N N . LYS A 1 105 ? -10.852 -14.227 -8.156 1 89.62 105 LYS A N 1
ATOM 848 C CA . LYS A 1 105 ? -11.688 -14.898 -9.148 1 89.62 105 LYS A CA 1
ATOM 849 C C . LYS A 1 105 ? -10.883 -15.273 -10.391 1 89.62 105 LYS A C 1
ATOM 851 O O . LYS A 1 105 ? -11.016 -16.375 -10.914 1 89.62 105 LYS A O 1
ATOM 856 N N . ILE A 1 106 ? -10.07 -14.328 -10.852 1 87.19 106 ILE A N 1
ATOM 857 C CA . ILE A 1 106 ? -9.266 -14.531 -12.047 1 87.19 106 ILE A CA 1
ATOM 858 C C . ILE A 1 106 ? -8.297 -15.695 -11.828 1 87.19 106 ILE A C 1
ATOM 860 O O . ILE A 1 106 ? -8.125 -16.547 -12.703 1 87.19 106 ILE A O 1
ATOM 864 N N . ARG A 1 107 ? -7.785 -15.812 -10.633 1 81.31 107 ARG A N 1
ATOM 865 C CA . ARG A 1 107 ? -6.719 -16.766 -10.344 1 81.31 107 ARG A CA 1
ATOM 866 C C . ARG A 1 107 ? -7.266 -18.188 -10.25 1 81.31 107 ARG A C 1
ATOM 868 O O . ARG A 1 107 ? -6.512 -19.156 -10.359 1 81.31 107 ARG A O 1
ATOM 875 N N . VAL A 1 108 ? -8.547 -18.312 -10.094 1 83.94 108 VAL A N 1
ATOM 876 C CA . VAL A 1 108 ? -9.07 -19.672 -9.938 1 83.94 108 VAL A CA 1
ATOM 877 C C . VAL A 1 108 ? -10.031 -19.984 -11.086 1 83.94 108 VAL A C 1
ATOM 879 O O . VAL A 1 108 ? -10.664 -21.047 -11.102 1 83.94 108 VAL A O 1
ATOM 882 N N . ASP A 1 109 ? -10.117 -19.125 -12.039 1 89.12 109 ASP A N 1
ATOM 883 C CA . ASP A 1 109 ? -11.008 -19.359 -13.172 1 89.12 109 ASP A CA 1
ATOM 884 C C . ASP A 1 109 ? -10.477 -20.5 -14.047 1 89.12 109 ASP A C 1
ATOM 886 O O . ASP A 1 109 ? -9.43 -20.359 -14.68 1 89.12 109 ASP A O 1
ATOM 890 N N . PRO A 1 110 ? -11.195 -21.578 -14.156 1 93.44 110 PRO A N 1
ATOM 891 C CA . PRO A 1 110 ? -10.695 -22.734 -14.898 1 93.44 110 PRO A CA 1
ATOM 892 C C . PRO A 1 110 ? -10.766 -22.547 -16.406 1 93.44 110 PRO A C 1
ATOM 894 O O . PRO A 1 110 ? -10.164 -23.328 -17.156 1 93.44 110 PRO A O 1
ATOM 897 N N . ASN A 1 111 ? -11.383 -21.516 -16.828 1 95.69 111 ASN A N 1
ATOM 898 C CA . ASN A 1 111 ? -11.734 -21.422 -18.234 1 95.69 111 ASN A CA 1
ATOM 899 C C . ASN A 1 111 ? -10.82 -20.453 -18.984 1 95.69 111 ASN A C 1
ATOM 901 O O . ASN A 1 111 ? -11.016 -20.188 -20.172 1 95.69 111 ASN A O 1
ATOM 905 N N . ILE A 1 112 ? -9.836 -19.922 -18.312 1 91.88 112 ILE A N 1
ATOM 906 C CA . ILE A 1 112 ? -9.008 -18.938 -19.016 1 91.88 112 ILE A CA 1
ATOM 907 C C . ILE A 1 112 ? -7.586 -19.484 -19.172 1 91.88 112 ILE A C 1
ATOM 909 O O . ILE A 1 112 ? -7.148 -20.328 -18.375 1 91.88 112 ILE A O 1
ATOM 913 N N . THR A 1 113 ? -6.934 -18.938 -20.219 1 86 113 THR A N 1
ATOM 914 C CA . THR A 1 113 ? -5.535 -19.266 -20.484 1 86 113 THR A CA 1
ATOM 915 C C . THR A 1 113 ? -4.605 -18.359 -19.688 1 86 113 THR A C 1
ATOM 917 O O . THR A 1 113 ? -5.055 -17.391 -19.062 1 86 113 THR A O 1
ATOM 920 N N . ALA A 1 114 ? -3.352 -18.766 -19.688 1 78.94 114 ALA A N 1
ATOM 921 C CA . ALA A 1 114 ? -2.361 -17.938 -18.984 1 78.94 114 ALA A CA 1
ATOM 922 C C . ALA A 1 114 ? -2.314 -16.531 -19.562 1 78.94 114 ALA A C 1
ATOM 924 O O . ALA A 1 114 ? -2.18 -15.555 -18.828 1 78.94 114 ALA A O 1
ATOM 925 N N . ASP A 1 115 ? -2.404 -16.453 -20.875 1 81.06 115 ASP A N 1
ATOM 926 C CA . ASP A 1 115 ? -2.393 -15.141 -21.531 1 81.06 115 ASP A CA 1
ATOM 927 C C . ASP A 1 115 ? -3.625 -14.328 -21.141 1 81.06 115 ASP A C 1
ATOM 929 O O . ASP A 1 115 ? -3.523 -13.125 -20.875 1 81.06 115 ASP A O 1
ATOM 933 N N . GLN A 1 116 ? -4.715 -15.023 -21.125 1 85.69 116 GLN A N 1
ATOM 934 C CA . GLN A 1 116 ? -5.941 -14.344 -20.719 1 85.69 116 GLN A CA 1
ATOM 935 C C . GLN A 1 116 ? -5.863 -13.891 -19.266 1 85.69 116 GLN A C 1
ATOM 937 O O . GLN A 1 116 ? -6.352 -12.812 -18.922 1 85.69 116 GLN A O 1
ATOM 942 N N . GLU A 1 117 ? -5.281 -14.688 -18.422 1 83.94 117 GLU A N 1
ATOM 943 C CA . GLU A 1 117 ? -5.062 -14.305 -17.031 1 83.94 117 GLU A CA 1
ATOM 944 C C . GLU A 1 117 ? -4.195 -13.047 -16.922 1 83.94 117 GLU A C 1
ATOM 946 O O . GLU A 1 117 ? -4.547 -12.102 -16.219 1 83.94 117 GLU A O 1
ATOM 951 N N . SER A 1 118 ? -3.127 -13.062 -17.656 1 78.88 118 SER A N 1
ATOM 952 C CA . SER A 1 118 ? -2.209 -11.93 -17.641 1 78.88 118 SER A CA 1
ATOM 953 C C . SER A 1 118 ? -2.902 -10.648 -18.094 1 78.88 118 SER A C 1
ATOM 955 O O . SER A 1 118 ? -2.727 -9.586 -17.5 1 78.88 118 SER A O 1
ATOM 957 N N . GLU A 1 119 ? -3.676 -10.789 -19.109 1 83.81 119 GLU A N 1
ATOM 958 C CA . GLU A 1 119 ? -4.402 -9.641 -19.641 1 83.81 119 GLU A CA 1
ATOM 959 C C . GLU A 1 119 ? -5.422 -9.125 -18.625 1 83.81 119 GLU A C 1
ATOM 961 O O . GLU A 1 119 ? -5.555 -7.914 -18.422 1 83.81 119 GLU A O 1
ATOM 966 N N . ALA A 1 120 ? -6.125 -10.039 -18.016 1 86.12 120 ALA A N 1
ATOM 967 C CA . ALA A 1 120 ? -7.129 -9.656 -17.016 1 86.12 120 ALA A CA 1
ATOM 968 C C . ALA A 1 120 ? -6.48 -8.953 -15.828 1 86.12 120 ALA A C 1
ATOM 970 O O . ALA A 1 120 ? -6.996 -7.938 -15.352 1 86.12 120 ALA A O 1
ATOM 971 N N . ILE A 1 121 ? -5.391 -9.438 -15.391 1 82.62 121 ILE A N 1
ATOM 972 C CA . ILE A 1 121 ? -4.684 -8.859 -14.258 1 82.62 121 ILE A CA 1
ATOM 973 C C . ILE A 1 121 ? -4.133 -7.484 -14.641 1 82.62 121 ILE A C 1
ATOM 975 O O . ILE A 1 121 ? -4.199 -6.539 -13.852 1 82.62 121 ILE A O 1
ATOM 979 N N . ARG A 1 122 ? -3.664 -7.41 -15.852 1 80.5 122 ARG A N 1
ATOM 980 C CA . ARG A 1 122 ? -3.168 -6.129 -16.344 1 80.5 122 ARG A CA 1
ATOM 981 C C . ARG A 1 122 ? -4.27 -5.074 -16.328 1 80.5 122 ARG A C 1
ATOM 983 O O . ARG A 1 122 ? -4.051 -3.949 -15.875 1 80.5 122 ARG A O 1
ATOM 990 N N . LYS A 1 123 ? -5.367 -5.438 -16.797 1 85.88 123 LYS A N 1
ATOM 991 C CA . LYS A 1 123 ? -6.492 -4.508 -16.828 1 85.88 123 LYS A CA 1
ATOM 992 C C . LYS A 1 123 ? -6.898 -4.082 -15.422 1 85.88 123 LYS A C 1
ATOM 994 O O . LYS A 1 123 ? -7.223 -2.916 -15.188 1 85.88 123 LYS A O 1
ATOM 999 N N . LEU A 1 124 ? -6.863 -5.027 -14.492 1 87.25 124 LEU A N 1
ATOM 1000 C CA . LEU A 1 124 ? -7.168 -4.711 -13.102 1 87.25 124 LEU A CA 1
ATOM 1001 C C . LEU A 1 124 ? -6.188 -3.686 -12.547 1 87.25 124 LEU A C 1
ATOM 1003 O O . LEU A 1 124 ? -6.594 -2.717 -11.898 1 87.25 124 LEU A O 1
ATOM 1007 N N . CYS A 1 125 ? -4.953 -3.885 -12.82 1 83.19 125 CYS A N 1
ATOM 1008 C CA . CYS A 1 125 ? -3.91 -2.996 -12.32 1 83.19 125 CYS A CA 1
ATOM 1009 C C . CYS A 1 125 ? -4.031 -1.609 -12.945 1 83.19 125 CYS A C 1
ATOM 1011 O O . CYS A 1 125 ? -3.857 -0.6 -12.258 1 83.19 125 CYS A O 1
ATOM 1013 N N . GLU A 1 126 ? -4.41 -1.562 -14.211 1 83.31 126 GLU A N 1
ATOM 1014 C CA . GLU A 1 126 ? -4.504 -0.302 -14.945 1 83.31 126 GLU A CA 1
ATOM 1015 C C . GLU A 1 126 ? -5.676 0.54 -14.445 1 83.31 126 GLU A C 1
ATOM 1017 O O . GLU A 1 126 ? -5.711 1.753 -14.664 1 83.31 126 GLU A O 1
ATOM 1022 N N . SER A 1 127 ? -6.594 -0.055 -13.82 1 87.75 127 SER A N 1
ATOM 1023 C CA . SER A 1 127 ? -7.766 0.667 -13.336 1 87.75 127 SER A CA 1
ATOM 1024 C C . SER A 1 127 ? -7.461 1.407 -12.039 1 87.75 127 SER A C 1
ATOM 1026 O O . SER A 1 127 ? -8.242 2.262 -11.609 1 87.75 127 SER A O 1
ATOM 1028 N N . LEU A 1 128 ? -6.336 1.136 -11.406 1 86.88 128 LEU A N 1
ATOM 1029 C CA . LEU A 1 128 ? -5.977 1.735 -10.133 1 86.88 128 LEU A CA 1
ATOM 1030 C C . LEU A 1 128 ? -5.094 2.963 -10.336 1 86.88 128 LEU A C 1
ATOM 1032 O O . LEU A 1 128 ? -4.297 3.01 -11.273 1 86.88 128 LEU A O 1
ATOM 1036 N N . ASP A 1 129 ? -5.328 3.936 -9.492 1 84.5 129 ASP A N 1
ATOM 1037 C CA . ASP A 1 129 ? -4.363 5.031 -9.484 1 84.5 129 ASP A CA 1
ATOM 1038 C C . ASP A 1 129 ? -3.029 4.586 -8.883 1 84.5 129 ASP A C 1
ATOM 1040 O O . ASP A 1 129 ? -2.924 3.482 -8.352 1 84.5 129 ASP A O 1
ATOM 1044 N N . ARG A 1 130 ? -1.955 5.344 -8.977 1 81.94 130 ARG A N 1
ATOM 1045 C CA . ARG A 1 130 ? -0.595 4.957 -8.609 1 81.94 130 ARG A CA 1
ATOM 1046 C C . ARG A 1 130 ? -0.505 4.59 -7.137 1 81.94 130 ARG A C 1
ATOM 1048 O O . ARG A 1 130 ? 0.028 3.533 -6.785 1 81.94 130 ARG A O 1
ATOM 1055 N N . PRO A 1 131 ? -1.036 5.406 -6.172 1 81.56 131 PRO A N 1
ATOM 1056 C CA . PRO A 1 131 ? -0.935 5.027 -4.762 1 81.56 131 PRO A CA 1
ATOM 1057 C C . PRO A 1 131 ? -1.604 3.688 -4.461 1 81.56 131 PRO A C 1
ATOM 1059 O O . PRO A 1 131 ? -1.052 2.869 -3.723 1 81.56 131 PRO A O 1
ATOM 1062 N N . THR A 1 132 ? -2.73 3.51 -5.098 1 87.62 132 THR A N 1
ATOM 1063 C CA . THR A 1 132 ? -3.467 2.273 -4.859 1 87.62 132 THR A CA 1
ATOM 1064 C C . THR A 1 132 ? -2.734 1.082 -5.473 1 87.62 132 THR A C 1
ATOM 1066 O O . THR A 1 132 ? -2.684 0.004 -4.875 1 87.62 132 THR A O 1
ATOM 1069 N N . ARG A 1 133 ? -2.148 1.286 -6.555 1 86.44 133 ARG A N 1
ATOM 1070 C CA . ARG A 1 133 ? -1.374 0.233 -7.203 1 86.44 133 ARG A CA 1
ATOM 1071 C C . ARG A 1 133 ? -0.177 -0.172 -6.352 1 86.44 133 ARG A C 1
ATOM 1073 O O . ARG A 1 133 ? 0.128 -1.359 -6.223 1 86.44 133 ARG A O 1
ATOM 1080 N N . MET A 1 134 ? 0.461 0.789 -5.773 1 84.25 134 MET A N 1
ATOM 1081 C CA . MET A 1 134 ? 1.608 0.5 -4.918 1 84.25 134 MET A CA 1
ATOM 1082 C C . MET A 1 134 ? 1.176 -0.241 -3.658 1 84.25 134 MET A C 1
ATOM 1084 O O . MET A 1 134 ? 1.905 -1.097 -3.154 1 84.25 134 MET A O 1
ATOM 1088 N N . ALA A 1 135 ? 0.041 0.103 -3.188 1 87.69 135 ALA A N 1
ATOM 1089 C CA . ALA A 1 135 ? -0.489 -0.632 -2.041 1 87.69 135 ALA A CA 1
ATOM 1090 C C . ALA A 1 135 ? -0.705 -2.104 -2.387 1 87.69 135 ALA A C 1
ATOM 1092 O O . ALA A 1 135 ? -0.437 -2.984 -1.567 1 87.69 135 ALA A O 1
ATOM 1093 N N . VAL A 1 136 ? -1.146 -2.322 -3.621 1 86.25 136 VAL A N 1
ATOM 1094 C CA . VAL A 1 136 ? -1.315 -3.699 -4.078 1 86.25 136 VAL A CA 1
ATOM 1095 C C . VAL A 1 136 ? 0.024 -4.43 -4.027 1 86.25 136 VAL A C 1
ATOM 1097 O O . VAL A 1 136 ? 0.106 -5.555 -3.533 1 86.25 136 VAL A O 1
ATOM 1100 N N . TYR A 1 137 ? 1.02 -3.859 -4.48 1 81.69 137 TYR A N 1
ATOM 1101 C CA . TYR A 1 137 ? 2.365 -4.422 -4.516 1 81.69 137 TYR A CA 1
ATOM 1102 C C . TYR A 1 137 ? 2.795 -4.891 -3.129 1 81.69 137 TYR A C 1
ATOM 1104 O O . TYR A 1 137 ? 3.297 -6.004 -2.973 1 81.69 137 TYR A O 1
ATOM 1112 N N . TYR A 1 138 ? 2.525 -4.141 -2.158 1 81.81 138 TYR A N 1
ATOM 1113 C CA . TYR A 1 138 ? 2.988 -4.469 -0.815 1 81.81 138 TYR A CA 1
ATOM 1114 C C . TYR A 1 138 ? 2.057 -5.477 -0.15 1 81.81 138 TYR A C 1
ATOM 1116 O O . TYR A 1 138 ? 2.514 -6.395 0.539 1 81.81 138 TYR A O 1
ATOM 1124 N N . LEU A 1 139 ? 0.826 -5.344 -0.407 1 84 139 LEU A N 1
ATOM 1125 C CA . LEU A 1 139 ? -0.13 -6.242 0.227 1 84 139 LEU A CA 1
ATOM 1126 C C . LEU A 1 139 ? 0.013 -7.66 -0.32 1 84 139 LEU A C 1
ATOM 1128 O O . LEU A 1 139 ? -0.256 -8.633 0.387 1 84 139 LEU A O 1
ATOM 1132 N N . GLN A 1 140 ? 0.438 -7.664 -1.52 1 78 140 GLN A N 1
ATOM 1133 C CA . GLN A 1 140 ? 0.642 -8.984 -2.111 1 78 140 GLN A CA 1
ATOM 1134 C C . GLN A 1 140 ? 1.903 -9.641 -1.563 1 78 140 GLN A C 1
ATOM 1136 O O . GLN A 1 140 ? 2.164 -10.812 -1.836 1 78 140 GLN A O 1
ATOM 1141 N N . GLY A 1 141 ? 2.584 -8.969 -0.769 1 65.12 141 GLY A N 1
ATOM 1142 C CA . GLY A 1 141 ? 3.768 -9.531 -0.137 1 65.12 141 GLY A CA 1
ATOM 1143 C C . GLY A 1 141 ? 4.965 -9.594 -1.063 1 65.12 141 GLY A C 1
ATOM 1144 O O . GLY A 1 141 ? 5.902 -10.359 -0.826 1 65.12 141 GLY A O 1
ATOM 1145 N N . TYR A 1 142 ? 4.848 -9.016 -2.086 1 58.22 142 TYR A N 1
ATOM 1146 C CA . TYR A 1 142 ? 5.945 -9.078 -3.045 1 58.22 142 TYR A CA 1
ATOM 1147 C C . TYR A 1 142 ? 7.23 -8.531 -2.439 1 58.22 142 TYR A C 1
ATOM 1149 O O . TYR A 1 142 ? 8.328 -8.891 -2.871 1 58.22 142 TYR A O 1
ATOM 1157 N N . SER A 1 143 ? 6.996 -7.785 -1.431 1 52.28 143 SER A N 1
ATOM 1158 C CA . SER A 1 143 ? 8.164 -7.191 -0.793 1 52.28 143 SER A CA 1
ATOM 1159 C C . SER A 1 143 ? 8.844 -8.18 0.148 1 52.28 143 SER A C 1
ATOM 1161 O O . SER A 1 143 ? 10.008 -8 0.516 1 52.28 143 SER A O 1
ATOM 1163 N N . VAL A 1 144 ? 8.125 -9.094 0.567 1 48.72 144 VAL A N 1
ATOM 1164 C CA . VAL A 1 144 ? 8.68 -10.008 1.56 1 48.72 144 VAL A CA 1
ATOM 1165 C C . VAL A 1 144 ? 9.016 -11.344 0.903 1 48.72 144 VAL A C 1
ATOM 1167 O O . VAL A 1 144 ? 9.711 -12.172 1.492 1 48.72 144 VAL A O 1
ATOM 1170 N N . LEU A 1 145 ? 8.508 -11.453 -0.241 1 52.34 145 LEU A N 1
ATOM 1171 C CA . LEU A 1 145 ? 8.82 -12.719 -0.89 1 52.34 145 LEU A CA 1
ATOM 1172 C C . LEU A 1 145 ? 10.305 -12.789 -1.256 1 52.34 145 LEU A C 1
ATOM 1174 O O . LEU A 1 145 ? 10.93 -11.766 -1.515 1 52.34 145 LEU A O 1
ATOM 1178 N N . HIS A 1 146 ? 10.883 -13.68 -0.759 1 52.09 146 HIS A N 1
ATOM 1179 C CA . HIS A 1 146 ? 12.297 -13.922 -1.021 1 52.09 146 HIS A CA 1
ATOM 1180 C C . HIS A 1 146 ? 12.602 -13.859 -2.516 1 52.09 146 HIS A C 1
ATOM 1182 O O . HIS A 1 146 ? 12.906 -14.883 -3.133 1 52.09 146 HIS A O 1
ATOM 1188 N N . TYR A 1 147 ? 12.258 -12.75 -2.992 1 57.66 147 TYR A N 1
ATOM 1189 C CA . TYR A 1 147 ? 12.594 -12.477 -4.383 1 57.66 147 TYR A CA 1
ATOM 1190 C C . TYR A 1 147 ? 13.992 -11.891 -4.5 1 57.66 147 TYR A C 1
ATOM 1192 O O . TYR A 1 147 ? 14.508 -11.297 -3.547 1 57.66 147 TYR A O 1
ATOM 1200 N N . SER A 1 148 ? 14.508 -12.336 -5.625 1 59.84 148 SER A N 1
ATOM 1201 C CA . SER A 1 148 ? 15.75 -11.625 -5.914 1 59.84 148 SER A CA 1
ATOM 1202 C C . SER A 1 148 ? 15.539 -10.109 -5.898 1 59.84 148 SER A C 1
ATOM 1204 O O . SER A 1 148 ? 14.43 -9.633 -6.121 1 59.84 148 SER A O 1
ATOM 1206 N N . HIS A 1 149 ? 16.547 -9.531 -5.461 1 63.38 149 HIS A N 1
ATOM 1207 C CA . HIS A 1 149 ? 16.516 -8.07 -5.469 1 63.38 149 HIS A CA 1
ATOM 1208 C C . HIS A 1 149 ? 16.062 -7.539 -6.824 1 63.38 149 HIS A C 1
ATOM 1210 O O . HIS A 1 149 ? 15.273 -6.598 -6.895 1 63.38 149 HIS A O 1
ATOM 1216 N N . TRP A 1 150 ? 16.484 -8.227 -7.852 1 64.06 150 TRP A N 1
ATOM 1217 C CA . TRP A 1 150 ? 16.141 -7.809 -9.211 1 64.06 150 TRP A CA 1
ATOM 1218 C C . TRP A 1 150 ? 14.641 -7.91 -9.445 1 64.06 150 TRP A C 1
ATOM 1220 O O . TRP A 1 150 ? 14.023 -6.977 -9.969 1 64.06 150 TRP A O 1
ATOM 1230 N N . LEU A 1 151 ? 14.086 -8.938 -9.016 1 65.19 151 LEU A N 1
ATOM 1231 C CA . LEU A 1 151 ? 12.648 -9.133 -9.211 1 65.19 151 LEU A CA 1
ATOM 1232 C C . LEU A 1 151 ? 11.844 -8.133 -8.391 1 65.19 151 LEU A C 1
ATOM 1234 O O . LEU A 1 151 ? 10.828 -7.613 -8.859 1 65.19 151 LEU A O 1
ATOM 1238 N N . GLN A 1 152 ? 12.43 -7.875 -7.301 1 66.31 152 GLN A N 1
ATOM 1239 C CA . GLN A 1 152 ? 11.766 -6.883 -6.461 1 66.31 152 GLN A CA 1
ATOM 1240 C C . GLN A 1 152 ? 11.75 -5.516 -7.137 1 66.31 152 GLN A C 1
ATOM 1242 O O . GLN A 1 152 ? 10.719 -4.836 -7.156 1 66.31 152 GLN A O 1
ATOM 1247 N N . MET A 1 153 ? 12.797 -5.219 -7.691 1 70.56 153 MET A N 1
ATOM 1248 C CA . MET A 1 153 ? 12.914 -3.938 -8.375 1 70.56 153 MET A CA 1
ATOM 1249 C C . MET A 1 153 ? 12.016 -3.893 -9.609 1 70.56 153 MET A C 1
ATOM 1251 O O . MET A 1 153 ? 11.375 -2.877 -9.875 1 70.56 153 MET A O 1
ATOM 1255 N N . GLU A 1 154 ? 12 -4.953 -10.344 1 68.88 154 GLU A N 1
ATOM 1256 C CA . GLU A 1 154 ? 11.172 -5.035 -11.539 1 68.88 154 GLU A CA 1
ATOM 1257 C C . GLU A 1 154 ? 9.695 -4.859 -11.211 1 68.88 154 GLU A C 1
ATOM 1259 O O . GLU A 1 154 ? 8.992 -4.082 -11.859 1 68.88 154 GLU A O 1
ATOM 1264 N N . LEU A 1 155 ? 9.32 -5.539 -10.164 1 70.31 155 LEU A N 1
ATOM 1265 C CA . LEU A 1 155 ? 7.93 -5.461 -9.742 1 70.31 155 LEU A CA 1
ATOM 1266 C C . LEU A 1 155 ? 7.594 -4.062 -9.234 1 70.31 155 LEU A C 1
ATOM 1268 O O . LEU A 1 155 ? 6.551 -3.502 -9.594 1 70.31 155 LEU A O 1
ATOM 1272 N N . HIS A 1 156 ? 8.539 -3.559 -8.484 1 71.81 156 HIS A N 1
ATOM 1273 C CA . HIS A 1 156 ? 8.344 -2.209 -7.969 1 71.81 156 HIS A CA 1
ATOM 1274 C C . HIS A 1 156 ? 8.18 -1.204 -9.109 1 71.81 156 HIS A C 1
ATOM 1276 O O . HIS A 1 156 ? 7.281 -0.36 -9.07 1 71.81 156 HIS A O 1
ATOM 1282 N N . ASP A 1 157 ? 8.922 -1.317 -10.102 1 73.94 157 ASP A N 1
ATOM 1283 C CA . ASP A 1 157 ? 8.883 -0.389 -11.227 1 73.94 157 ASP A CA 1
ATOM 1284 C C . ASP A 1 157 ? 7.586 -0.532 -12.016 1 73.94 157 ASP A C 1
ATOM 1286 O O . ASP A 1 157 ? 7.047 0.457 -12.516 1 73.94 157 ASP A O 1
ATOM 1290 N N . ARG A 1 158 ? 7.129 -1.613 -12.109 1 71.75 158 ARG A N 1
ATOM 1291 C CA . ARG A 1 158 ? 5.914 -1.84 -12.891 1 71.75 158 ARG A CA 1
ATOM 1292 C C . ARG A 1 158 ? 4.684 -1.354 -12.133 1 71.75 158 ARG A C 1
ATOM 1294 O O . ARG A 1 158 ? 3.795 -0.73 -12.719 1 71.75 158 ARG A O 1
ATOM 1301 N N . PHE A 1 159 ? 4.785 -1.565 -10.898 1 73.75 159 PHE A N 1
ATOM 1302 C CA . PHE A 1 159 ? 3.643 -1.132 -10.102 1 73.75 159 PHE A CA 1
ATOM 1303 C C . PHE A 1 159 ? 3.664 0.379 -9.898 1 73.75 159 PHE A C 1
ATOM 1305 O O . PHE A 1 159 ? 2.613 1.008 -9.773 1 73.75 159 PHE A O 1
ATOM 1312 N N . SER A 1 160 ? 4.871 0.954 -9.891 1 71.44 160 SER A N 1
ATOM 1313 C CA . SER A 1 160 ? 4.977 2.396 -9.695 1 71.44 160 SER A CA 1
ATOM 1314 C C . SER A 1 160 ? 4.672 3.15 -10.984 1 71.44 160 SER A C 1
ATOM 1316 O O . SER A 1 160 ? 4.461 4.363 -10.969 1 71.44 160 SER A O 1
ATOM 1318 N N . GLY A 1 161 ? 4.637 2.373 -12.125 1 69.88 161 GLY A N 1
ATOM 1319 C CA . GLY A 1 161 ? 4.371 3.004 -13.406 1 69.88 161 GLY A CA 1
ATOM 1320 C C . GLY A 1 161 ? 5.633 3.391 -14.156 1 69.88 161 GLY A C 1
ATOM 1321 O O . GLY A 1 161 ? 5.562 3.99 -15.234 1 69.88 161 GLY A O 1
ATOM 1322 N N . ASN A 1 162 ? 6.699 3.125 -13.57 1 71.44 162 ASN A N 1
ATOM 1323 C CA . ASN A 1 162 ? 7.961 3.416 -14.25 1 71.44 162 ASN A CA 1
ATOM 1324 C C . ASN A 1 162 ? 8.188 2.484 -15.438 1 71.44 162 ASN A C 1
ATOM 1326 O O . ASN A 1 162 ? 8.945 2.812 -16.344 1 71.44 162 ASN A O 1
ATOM 1330 N N . LYS A 1 163 ? 7.602 1.246 -15.422 1 72.81 163 LYS A N 1
ATOM 1331 C CA . LYS A 1 163 ? 7.586 0.282 -16.516 1 72.81 163 LYS A CA 1
ATOM 1332 C C . LYS A 1 163 ? 6.168 -0.191 -16.812 1 72.81 163 LYS A C 1
ATOM 1334 O O . LYS A 1 163 ? 5.324 -0.246 -15.914 1 72.81 163 LYS A O 1
ATOM 1339 N N . PRO A 1 164 ? 6.004 -0.386 -17.984 1 71.12 164 PRO A N 1
ATOM 1340 C CA . PRO A 1 164 ? 4.664 -0.904 -18.281 1 71.12 164 PRO A CA 1
ATOM 1341 C C . PRO A 1 164 ? 4.426 -2.295 -17.703 1 71.12 164 PRO A C 1
ATOM 1343 O O . PRO A 1 164 ? 5.383 -3.031 -17.438 1 71.12 164 PRO A O 1
ATOM 1346 N N . PRO A 1 165 ? 3.16 -2.586 -17.422 1 66.94 165 PRO A N 1
ATOM 1347 C CA . PRO A 1 165 ? 2.848 -3.947 -16.984 1 66.94 165 PRO A CA 1
ATOM 1348 C C . PRO A 1 165 ? 3.234 -5.004 -18.016 1 66.94 165 PRO A C 1
ATOM 1350 O O . PRO A 1 165 ? 3.389 -4.691 -19.188 1 66.94 165 PRO A O 1
ATOM 1353 N N . CYS A 1 166 ? 3.398 -6.23 -17.453 1 65.31 166 CYS A N 1
ATOM 1354 C CA . CYS A 1 166 ? 3.723 -7.332 -18.344 1 65.31 166 CYS A CA 1
ATOM 1355 C C . CYS A 1 166 ? 2.592 -7.578 -19.344 1 65.31 166 CYS A C 1
ATOM 1357 O O . CYS A 1 166 ? 1.42 -7.598 -18.953 1 65.31 166 CYS A O 1
ATOM 1359 N N . ARG A 1 167 ? 3.033 -7.57 -20.594 1 65.5 167 ARG A N 1
ATOM 1360 C CA . ARG A 1 167 ? 2.061 -7.656 -21.672 1 65.5 167 ARG A CA 1
ATOM 1361 C C . ARG A 1 167 ? 1.506 -9.07 -21.797 1 65.5 167 ARG A C 1
ATOM 1363 O O . ARG A 1 167 ? 0.383 -9.266 -22.266 1 65.5 167 ARG A O 1
ATOM 1370 N N . ASN A 1 168 ? 2.414 -9.969 -21.516 1 60.34 168 ASN A N 1
ATOM 1371 C CA . ASN A 1 168 ? 1.993 -11.359 -21.672 1 60.34 168 ASN A CA 1
ATOM 1372 C C . ASN A 1 168 ? 2.688 -12.266 -20.656 1 60.34 168 ASN A C 1
ATOM 1374 O O . ASN A 1 168 ? 3.514 -11.805 -19.859 1 60.34 168 ASN A O 1
ATOM 1378 N N . TYR A 1 169 ? 2.232 -13.508 -20.734 1 59.31 169 TYR A N 1
ATOM 1379 C CA . TYR A 1 169 ? 2.721 -14.5 -19.781 1 59.31 169 TYR A CA 1
ATOM 1380 C C . TYR A 1 169 ? 4.23 -14.664 -19.891 1 59.31 169 TYR A C 1
ATOM 1382 O O . TYR A 1 169 ? 4.922 -14.812 -18.875 1 59.31 169 TYR A O 1
ATOM 1390 N N . ASN A 1 170 ? 4.68 -14.578 -20.969 1 61.12 170 ASN A N 1
ATOM 1391 C CA . ASN A 1 170 ? 6.113 -14.766 -21.172 1 61.12 170 ASN A CA 1
ATOM 1392 C C . ASN A 1 170 ? 6.926 -13.648 -20.531 1 61.12 170 ASN A C 1
ATOM 1394 O O . ASN A 1 170 ? 7.988 -13.906 -19.953 1 61.12 170 ASN A O 1
ATOM 1398 N N . GLU A 1 171 ? 6.441 -12.492 -20.594 1 63.16 171 GLU A N 1
ATOM 1399 C CA . GLU A 1 171 ? 7.109 -11.375 -19.938 1 63.16 171 GLU A CA 1
ATOM 1400 C C . GLU A 1 171 ? 7.055 -11.523 -18.406 1 63.16 171 GLU A C 1
ATOM 1402 O O . GLU A 1 171 ? 8.039 -11.25 -17.719 1 63.16 171 GLU A O 1
ATOM 1407 N N . LEU A 1 172 ? 5.934 -11.969 -18.031 1 60.84 172 LEU A N 1
ATOM 1408 C CA . LEU A 1 172 ? 5.777 -12.203 -16.609 1 60.84 172 LEU A CA 1
ATOM 1409 C C . LEU A 1 172 ? 6.75 -13.266 -16.125 1 60.84 172 LEU A C 1
ATOM 1411 O O . LEU A 1 172 ? 7.367 -13.109 -15.062 1 60.84 172 LEU A O 1
ATOM 1415 N N . ARG A 1 173 ? 6.852 -14.258 -16.891 1 59.44 173 ARG A N 1
ATOM 1416 C CA . ARG A 1 173 ? 7.758 -15.359 -16.578 1 59.44 173 ARG A CA 1
ATOM 1417 C C . ARG A 1 173 ? 9.195 -14.867 -16.484 1 59.44 173 ARG A C 1
ATOM 1419 O O . ARG A 1 173 ? 9.938 -15.266 -15.578 1 59.44 173 ARG A O 1
ATOM 1426 N N . ARG A 1 174 ? 9.531 -14.109 -17.312 1 60.19 174 ARG A N 1
ATOM 1427 C CA . ARG A 1 174 ? 10.891 -13.586 -17.344 1 60.19 174 ARG A CA 1
ATOM 1428 C C . ARG A 1 174 ? 11.18 -12.742 -16.094 1 60.19 174 ARG A C 1
ATOM 1430 O O . ARG A 1 174 ? 12.281 -12.781 -15.555 1 60.19 174 ARG A O 1
ATOM 1437 N N . CYS A 1 175 ? 10.141 -12.086 -15.766 1 57.78 175 CYS A N 1
ATOM 1438 C CA . CYS A 1 175 ? 10.281 -11.242 -14.578 1 57.78 175 CYS A CA 1
ATOM 1439 C C . CYS A 1 175 ? 10.336 -12.086 -13.312 1 57.78 175 CYS A C 1
ATOM 1441 O O . CYS A 1 175 ? 10.898 -11.656 -12.305 1 57.78 175 CYS A O 1
ATOM 1443 N N . SER A 1 176 ? 9.789 -13.156 -13.461 1 51.12 176 SER A N 1
ATOM 1444 C CA . SER A 1 176 ? 9.688 -14 -12.273 1 51.12 176 SER A CA 1
ATOM 1445 C C . SER A 1 176 ? 10.922 -14.883 -12.109 1 51.12 176 SER A C 1
ATOM 1447 O O . SER A 1 176 ? 11.047 -15.609 -11.125 1 51.12 176 SER A O 1
ATOM 1449 N N . VAL A 1 177 ? 11.828 -14.742 -13.094 1 45.56 177 VAL A N 1
ATOM 1450 C CA . VAL A 1 177 ? 13.031 -15.562 -13.055 1 45.56 177 VAL A CA 1
ATOM 1451 C C . VAL A 1 177 ? 13.891 -15.172 -11.859 1 45.56 177 VAL A C 1
ATOM 1453 O O . VAL A 1 177 ? 14.094 -13.984 -11.594 1 45.56 177 VAL A O 1
ATOM 1456 N N . GLY A 1 178 ? 14.055 -16.234 -10.828 1 42.72 178 GLY A N 1
ATOM 1457 C CA . GLY A 1 178 ? 14.859 -16.094 -9.633 1 42.72 178 GLY A CA 1
ATOM 1458 C C . GLY A 1 178 ? 14.039 -16.141 -8.352 1 42.72 178 GLY A C 1
ATOM 1459 O O . GLY A 1 178 ? 14.523 -15.742 -7.289 1 42.72 178 GLY A O 1
ATOM 1460 N N . VAL A 1 179 ? 12.828 -16.109 -8.516 1 43 179 VAL A N 1
ATOM 1461 C CA . VAL A 1 179 ? 12.047 -16.266 -7.293 1 43 179 VAL A CA 1
ATOM 1462 C C . VAL A 1 179 ? 12.375 -17.594 -6.625 1 43 179 VAL A C 1
ATOM 1464 O O . VAL A 1 179 ? 12.391 -18.641 -7.281 1 43 179 VAL A O 1
ATOM 1467 N N . GLU A 1 180 ? 13.156 -17.453 -5.547 1 39.81 180 GLU A N 1
ATOM 1468 C CA . GLU A 1 180 ? 13.445 -18.578 -4.656 1 39.81 180 GLU A CA 1
ATOM 1469 C C . GLU A 1 180 ? 12.266 -18.875 -3.74 1 39.81 180 GLU A C 1
ATOM 1471 O O . GLU A 1 180 ? 11.555 -17.953 -3.318 1 39.81 180 GLU A O 1
ATOM 1476 N N . GLY A 1 181 ? 11.57 -20.078 -3.912 1 40.94 181 GLY A N 1
ATOM 1477 C CA . GLY A 1 181 ? 10.633 -20.641 -2.955 1 40.94 181 GLY A CA 1
ATOM 1478 C C . GLY A 1 181 ? 9.484 -21.375 -3.611 1 40.94 181 GLY A C 1
ATOM 1479 O O . GLY A 1 181 ? 9.359 -21.391 -4.84 1 40.94 181 GLY A O 1
ATOM 1480 N N . PRO A 1 182 ? 8.852 -22.234 -2.906 1 40.34 182 PRO A N 1
ATOM 1481 C CA . PRO A 1 182 ? 7.859 -23.156 -3.449 1 40.34 182 PRO A CA 1
ATOM 1482 C C . PRO A 1 182 ? 6.832 -22.469 -4.34 1 40.34 182 PRO A C 1
ATOM 1484 O O . PRO A 1 182 ? 6.176 -23.109 -5.156 1 40.34 182 PRO A O 1
ATOM 1487 N N . LEU A 1 183 ? 6.492 -21.281 -3.994 1 42.44 183 LEU A N 1
ATOM 1488 C CA . LEU A 1 183 ? 5.363 -20.672 -4.699 1 42.44 183 LEU A CA 1
ATOM 1489 C C . LEU A 1 183 ? 5.746 -20.312 -6.129 1 42.44 183 LEU A C 1
ATOM 1491 O O . LEU A 1 183 ? 4.902 -20.344 -7.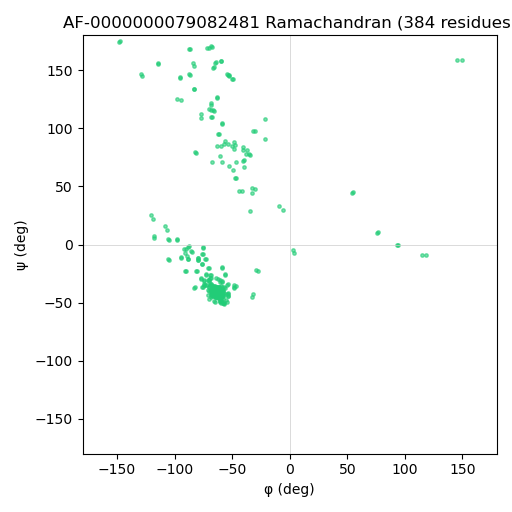027 1 42.44 183 LEU A O 1
ATOM 1495 N N . LEU A 1 184 ? 6.891 -19.75 -6.336 1 43.09 184 LEU A N 1
ATOM 1496 C CA . LEU A 1 184 ? 7.098 -19.031 -7.582 1 43.09 184 LEU A CA 1
ATOM 1497 C C . LEU A 1 184 ? 7.691 -19.938 -8.656 1 43.09 184 LEU A C 1
ATOM 1499 O O . LEU A 1 184 ? 8.117 -19.469 -9.711 1 43.09 184 LEU A O 1
ATOM 1503 N N . SER A 1 185 ? 7.961 -21.031 -8.328 1 38.75 185 SER A N 1
ATOM 1504 C CA . SER A 1 185 ? 8.617 -21.812 -9.367 1 38.75 185 SER A CA 1
ATOM 1505 C C . SER A 1 185 ? 7.727 -21.953 -10.602 1 38.75 185 SER A C 1
ATOM 1507 O O . SER A 1 185 ? 8.18 -22.391 -11.656 1 38.75 185 SER A O 1
ATOM 1509 N N . HIS A 1 186 ? 6.453 -21.953 -10.398 1 39.94 186 HIS A N 1
ATOM 1510 C CA . HIS A 1 186 ? 5.609 -22.125 -11.578 1 39.94 186 HIS A CA 1
ATOM 1511 C C . HIS A 1 186 ? 5.098 -20.781 -12.094 1 39.94 186 HIS A C 1
ATOM 1513 O O . HIS A 1 186 ? 4.727 -19.922 -11.305 1 39.94 186 HIS A O 1
ATOM 1519 N N . PRO A 1 187 ? 5.367 -20.547 -13.359 1 39.28 187 PRO A N 1
ATOM 1520 C CA . PRO A 1 187 ? 4.875 -19.312 -13.977 1 39.28 187 PRO A CA 1
ATOM 1521 C C . PRO A 1 187 ? 3.539 -18.859 -13.391 1 39.28 187 PRO A C 1
ATOM 1523 O O . PRO A 1 187 ? 3.311 -17.656 -13.227 1 39.28 187 PRO A O 1
ATOM 1526 N N . GLU A 1 188 ? 2.613 -19.734 -13.219 1 40.16 188 GLU A N 1
ATOM 1527 C CA . GLU A 1 188 ? 1.325 -19.438 -12.602 1 40.16 188 GLU A CA 1
ATOM 1528 C C . GLU A 1 188 ? 1.51 -18.797 -11.227 1 40.16 188 GLU A C 1
ATOM 1530 O O . GLU A 1 188 ? 0.728 -17.938 -10.82 1 40.16 188 GLU A O 1
ATOM 1535 N N . GLN A 1 189 ? 2.426 -19.359 -10.555 1 44.22 189 GLN A N 1
ATOM 1536 C CA . GLN A 1 189 ? 2.66 -18.859 -9.203 1 44.22 189 GLN A CA 1
ATOM 1537 C C . GLN A 1 189 ? 3.129 -17.406 -9.219 1 44.22 189 GLN A C 1
ATOM 1539 O O . GLN A 1 189 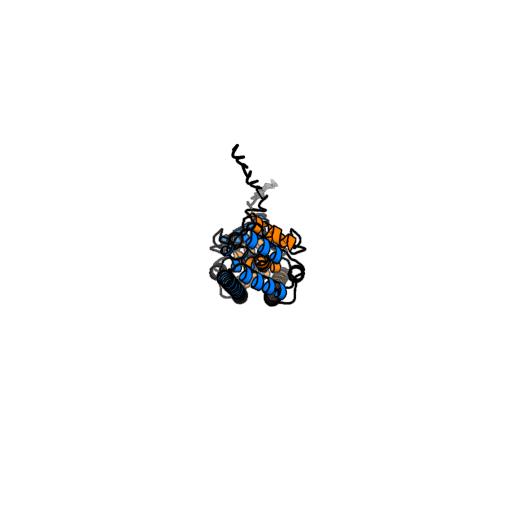? 2.764 -16.625 -8.344 1 44.22 189 GLN A O 1
ATOM 1544 N N . VAL A 1 190 ? 4.023 -17.25 -10.203 1 41.84 190 VAL A N 1
ATOM 1545 C CA . VAL A 1 190 ? 4.449 -15.875 -10.406 1 41.84 190 VAL A CA 1
ATOM 1546 C C . VAL A 1 190 ? 3.24 -15.008 -10.758 1 41.84 190 VAL A C 1
ATOM 1548 O O . VAL A 1 190 ? 3.107 -13.891 -10.266 1 41.84 190 VAL A O 1
ATOM 1551 N N . ALA A 1 191 ? 2.467 -15.609 -11.719 1 40.44 191 ALA A N 1
ATOM 1552 C CA . ALA A 1 191 ? 1.239 -14.883 -12.039 1 40.44 191 ALA A CA 1
ATOM 1553 C C . ALA A 1 191 ? 0.43 -14.594 -10.781 1 40.44 191 ALA A C 1
ATOM 1555 O O . ALA A 1 191 ? -0.274 -13.586 -10.703 1 40.44 191 ALA A O 1
ATOM 1556 N N . GLN A 1 192 ? 0.499 -15.492 -9.859 1 40.06 192 GLN A N 1
ATOM 1557 C CA . GLN A 1 192 ? -0.198 -15.289 -8.594 1 40.06 192 GLN A CA 1
ATOM 1558 C C . GLN A 1 192 ? 0.372 -14.086 -7.836 1 40.06 192 GLN A C 1
ATOM 1560 O O . GLN A 1 192 ? -0.248 -13.586 -6.895 1 40.06 192 GLN A O 1
ATOM 1565 N N . LEU A 1 193 ? 1.567 -13.906 -8.109 1 40.06 193 LEU A N 1
ATOM 1566 C CA . LEU A 1 193 ? 2.205 -12.75 -7.496 1 40.06 193 LEU A CA 1
ATOM 1567 C C . LEU A 1 193 ? 1.695 -11.453 -8.117 1 40.06 193 LEU A C 1
ATOM 1569 O O . LEU A 1 193 ? 1.855 -10.375 -7.539 1 40.06 193 LEU A O 1
ATOM 1573 N N . LEU A 1 194 ? 1.341 -11.625 -9.461 1 36.56 194 LEU A N 1
ATOM 1574 C CA . LEU A 1 194 ? 0.681 -10.477 -10.062 1 36.56 194 LEU A CA 1
ATOM 1575 C C . LEU A 1 194 ? -0.836 -10.625 -10 1 36.56 194 LEU A C 1
ATOM 1577 O O . LEU A 1 194 ? -1.371 -11.711 -10.234 1 36.56 194 LEU A O 1
ATOM 1581 N N . MET B 1 1 ? 36.344 -65 -33.656 1 31.33 1 MET B N 1
ATOM 1582 C CA . MET B 1 1 ? 35.938 -64.438 -32.375 1 31.33 1 MET B CA 1
ATOM 1583 C C . MET B 1 1 ? 36.188 -62.969 -32.344 1 31.33 1 MET B C 1
ATOM 1585 O O . MET B 1 1 ? 36.188 -62.344 -31.266 1 31.33 1 MET B O 1
ATOM 1589 N N . ARG B 1 2 ? 36.469 -62.312 -33.406 1 39.84 2 ARG B N 1
ATOM 1590 C CA . ARG B 1 2 ? 36.906 -60.938 -33.469 1 39.84 2 ARG B CA 1
ATOM 1591 C C . ARG B 1 2 ? 35.781 -60 -33.031 1 39.84 2 ARG B C 1
ATOM 1593 O O . ARG B 1 2 ? 34.812 -59.844 -33.781 1 39.84 2 ARG B O 1
ATOM 1600 N N . CYS B 1 3 ? 35.469 -60.031 -31.641 1 33.09 3 CYS B N 1
ATOM 1601 C CA . CYS B 1 3 ? 34.375 -59.25 -31.047 1 33.09 3 CYS B CA 1
ATOM 1602 C C . CYS B 1 3 ? 34.594 -57.75 -31.281 1 33.09 3 CYS B C 1
ATOM 1604 O O . CYS B 1 3 ? 35.594 -57.188 -30.844 1 33.09 3 CYS B O 1
ATOM 1606 N N . LEU B 1 4 ? 34.156 -57.281 -32.438 1 30.28 4 LEU B N 1
ATOM 1607 C CA . LEU B 1 4 ? 34.094 -55.875 -32.75 1 30.28 4 LEU B CA 1
ATOM 1608 C C . LEU B 1 4 ? 33.438 -55.094 -31.625 1 30.28 4 LEU B C 1
ATOM 1610 O O . LEU B 1 4 ? 32.25 -55.281 -31.344 1 30.28 4 LEU B O 1
ATOM 1614 N N . LEU B 1 5 ? 34.25 -54.656 -30.641 1 29.02 5 LEU B N 1
ATOM 1615 C CA . LEU B 1 5 ? 33.875 -53.75 -29.578 1 29.02 5 LEU B CA 1
ATOM 1616 C C . LEU B 1 5 ? 33.375 -52.406 -30.156 1 29.02 5 LEU B C 1
ATOM 1618 O O . LEU B 1 5 ? 34.125 -51.688 -30.781 1 29.02 5 LEU B O 1
ATOM 1622 N N . ILE B 1 6 ? 32.156 -52.5 -30.766 1 30.48 6 ILE B N 1
ATOM 1623 C CA . ILE B 1 6 ? 31.562 -51.219 -31.125 1 30.48 6 ILE B CA 1
ATOM 1624 C C . ILE B 1 6 ? 31.5 -50.312 -29.922 1 30.48 6 ILE B C 1
ATOM 1626 O O . ILE B 1 6 ? 30.859 -50.625 -28.922 1 30.48 6 ILE B O 1
ATOM 1630 N N . LEU B 1 7 ? 32.594 -49.594 -29.703 1 29.5 7 LEU B N 1
ATOM 1631 C CA . LEU B 1 7 ? 32.656 -48.438 -28.797 1 29.5 7 LEU B CA 1
ATOM 1632 C C . LEU B 1 7 ? 31.531 -47.469 -29.062 1 29.5 7 LEU B C 1
ATOM 1634 O O . LEU B 1 7 ? 31.5 -46.812 -30.125 1 29.5 7 LEU B O 1
ATOM 1638 N N . SER B 1 8 ? 30.312 -47.938 -28.828 1 29.14 8 SER B N 1
ATOM 1639 C CA . SER B 1 8 ? 29.266 -46.938 -28.906 1 29.14 8 SER B CA 1
ATOM 1640 C C . SER B 1 8 ? 29.625 -45.688 -28.109 1 29.14 8 SER B C 1
ATOM 1642 O O . SER B 1 8 ? 29.875 -45.781 -26.906 1 29.14 8 SER B O 1
ATOM 1644 N N . ALA B 1 9 ? 30.422 -44.844 -28.75 1 27.91 9 ALA B N 1
ATOM 1645 C CA . ALA B 1 9 ? 30.625 -43.469 -28.297 1 27.91 9 ALA B CA 1
ATOM 1646 C C . ALA B 1 9 ? 29.312 -42.844 -27.828 1 27.91 9 ALA B C 1
ATOM 1648 O O . ALA B 1 9 ? 28.375 -42.656 -28.625 1 27.91 9 ALA B O 1
ATOM 1649 N N . THR B 1 10 ? 28.875 -43.312 -26.719 1 28.81 10 THR B N 1
ATOM 1650 C CA . THR B 1 10 ? 27.797 -42.625 -26.062 1 28.81 10 THR B CA 1
ATOM 1651 C C . THR B 1 10 ? 27.984 -41.094 -26.172 1 28.81 10 THR B C 1
ATOM 1653 O O . THR B 1 10 ? 28.953 -40.562 -25.625 1 28.81 10 THR B O 1
ATOM 1656 N N . LEU B 1 11 ? 27.859 -40.656 -27.484 1 27.8 11 LEU B N 1
ATOM 1657 C CA . LEU B 1 11 ? 27.75 -39.188 -27.609 1 27.8 11 LEU B CA 1
ATOM 1658 C C . LEU B 1 11 ? 26.984 -38.594 -26.438 1 27.8 11 LEU B C 1
ATOM 1660 O O . LEU B 1 11 ? 25.812 -38.938 -26.234 1 27.8 11 LEU B O 1
ATOM 1664 N N . CYS B 1 12 ? 27.719 -38.531 -25.391 1 27.34 12 CYS B N 1
ATOM 1665 C CA . CYS B 1 12 ? 27.25 -37.656 -24.312 1 27.34 12 CYS B CA 1
ATOM 1666 C C . CYS B 1 12 ? 26.703 -36.344 -24.875 1 27.34 12 CYS B C 1
ATOM 1668 O O . CYS B 1 12 ? 27.484 -35.469 -25.234 1 27.34 12 CYS B O 1
ATOM 1670 N N . VAL B 1 13 ? 25.844 -36.531 -25.984 1 28.08 13 VAL B N 1
ATOM 1671 C CA . VAL B 1 13 ? 25.266 -35.25 -26.312 1 28.08 13 VAL B CA 1
ATOM 1672 C C . VAL B 1 13 ? 25.016 -34.438 -25.031 1 28.08 13 VAL B C 1
ATOM 1674 O O . VAL B 1 13 ? 24.281 -34.906 -24.141 1 28.08 13 VAL B O 1
ATOM 1677 N N . ALA B 1 14 ? 26.078 -33.906 -24.547 1 28.44 14 ALA B N 1
ATOM 1678 C CA . ALA B 1 14 ? 25.906 -32.812 -23.609 1 28.44 14 ALA B CA 1
ATOM 1679 C C . ALA B 1 14 ? 24.625 -32.031 -23.922 1 28.44 14 ALA B C 1
ATOM 1681 O O . ALA B 1 14 ? 24.516 -31.359 -24.953 1 28.44 14 ALA B O 1
ATOM 1682 N N . GLN B 1 15 ? 23.594 -32.812 -24.109 1 29.81 15 GLN B N 1
ATOM 1683 C CA . GLN B 1 15 ? 22.375 -32.062 -24.406 1 29.81 15 GLN B CA 1
ATOM 1684 C C . GLN B 1 15 ? 22.391 -30.688 -23.734 1 29.81 15 GLN B C 1
ATOM 1686 O O . GLN B 1 15 ? 22.75 -30.578 -22.562 1 29.81 15 GLN B O 1
ATOM 1691 N N . PRO B 1 16 ? 22.781 -29.688 -24.516 1 31.12 16 PRO B N 1
ATOM 1692 C CA . PRO B 1 16 ? 22.688 -28.312 -24 1 31.12 16 PRO B CA 1
ATOM 1693 C C . PRO B 1 16 ? 21.484 -28.109 -23.078 1 31.12 16 PRO B C 1
ATOM 1695 O O . PRO B 1 16 ? 20.344 -28.078 -23.547 1 31.12 16 PRO B O 1
ATOM 1698 N N . TRP B 1 17 ? 21.109 -29.203 -22.422 1 31.12 17 TRP B N 1
ATOM 1699 C CA . TRP B 1 17 ? 20.078 -28.922 -21.438 1 31.12 17 TRP B CA 1
ATOM 1700 C C . TRP B 1 17 ? 20.094 -27.438 -21.047 1 31.12 17 TRP B C 1
ATOM 1702 O O . TRP B 1 17 ? 21.172 -26.844 -20.938 1 31.12 17 TRP B O 1
ATOM 1712 N N . TRP B 1 18 ? 19.141 -26.547 -21.422 1 31.28 18 TRP B N 1
ATOM 1713 C CA . TRP B 1 18 ? 18.188 -25.562 -20.891 1 31.28 18 TRP B CA 1
ATOM 1714 C C . TRP B 1 18 ? 18.109 -25.641 -19.375 1 31.28 18 TRP B C 1
ATOM 1716 O O . TRP B 1 18 ? 17.328 -26.422 -18.828 1 31.28 18 TRP B O 1
ATOM 1726 N N . THR B 1 19 ? 18.828 -25.891 -18.422 1 34.59 19 THR B N 1
ATOM 1727 C CA . THR B 1 19 ? 19.562 -25.672 -17.188 1 34.59 19 THR B CA 1
ATOM 1728 C C . THR B 1 19 ? 19.312 -24.266 -16.641 1 34.59 19 THR B C 1
ATOM 1730 O O . THR B 1 19 ? 20.125 -23.75 -15.859 1 34.59 19 THR B O 1
ATOM 1733 N N . ASN B 1 20 ? 18.656 -23.562 -17.328 1 34.91 20 ASN B N 1
ATOM 1734 C CA . ASN B 1 20 ? 18.516 -22.188 -16.844 1 34.91 20 ASN B CA 1
ATOM 1735 C C . ASN B 1 20 ? 18.328 -22.156 -15.328 1 34.91 20 ASN B C 1
ATOM 1737 O O . ASN B 1 20 ? 17.312 -22.609 -14.812 1 34.91 20 ASN B O 1
ATOM 1741 N N . PRO B 1 21 ? 19.359 -22.25 -14.68 1 37.84 21 PRO B N 1
ATOM 1742 C CA . PRO B 1 21 ? 19.484 -22.266 -13.219 1 37.84 21 PRO B CA 1
ATOM 1743 C C . PRO B 1 21 ? 18.344 -21.5 -12.531 1 37.84 21 PRO B C 1
ATOM 1745 O O . PRO B 1 21 ? 18.125 -21.656 -11.328 1 37.84 21 PRO B O 1
ATOM 1748 N N . PHE B 1 22 ? 17.797 -20.656 -13.281 1 39.94 22 PHE B N 1
ATOM 1749 C CA . PHE B 1 22 ? 16.906 -19.672 -12.664 1 39.94 22 PHE B CA 1
ATOM 1750 C C . PHE B 1 22 ? 15.469 -20.203 -12.625 1 39.94 22 PHE B C 1
ATOM 1752 O O . PHE B 1 22 ? 14.594 -19.578 -12.023 1 39.94 22 PHE B O 1
ATOM 1759 N N . ILE B 1 23 ? 15.164 -21.234 -13.586 1 44.09 23 ILE B N 1
ATOM 1760 C CA . ILE B 1 23 ? 13.812 -21.781 -13.469 1 44.09 23 ILE B CA 1
ATOM 1761 C C . ILE B 1 23 ? 13.781 -22.828 -12.367 1 44.09 23 ILE B C 1
ATOM 1763 O O . ILE B 1 23 ? 14.414 -23.875 -12.484 1 44.09 23 ILE B O 1
ATOM 1767 N N . ARG B 1 24 ? 13.727 -22.562 -11.211 1 48.69 24 ARG B N 1
ATOM 1768 C CA . ARG B 1 24 ? 13.68 -23.547 -10.125 1 48.69 24 ARG B CA 1
ATOM 1769 C C . ARG B 1 24 ? 12.43 -24.406 -10.234 1 48.69 24 ARG B C 1
ATOM 1771 O O . ARG B 1 24 ? 11.305 -23.922 -10.125 1 48.69 24 ARG B O 1
ATOM 1778 N N . TYR B 1 25 ? 12.578 -25.547 -10.859 1 58.34 25 TYR B N 1
ATOM 1779 C CA . TYR B 1 25 ? 11.523 -26.547 -10.867 1 58.34 25 TYR B CA 1
ATOM 1780 C C . TYR B 1 25 ? 11.062 -26.859 -9.453 1 58.34 25 TYR B C 1
ATOM 1782 O O . TYR B 1 25 ? 11.844 -26.75 -8.5 1 58.34 25 TYR B O 1
ATOM 1790 N N . PRO B 1 26 ? 9.695 -27.125 -9.492 1 67.38 26 PRO B N 1
ATOM 1791 C CA . PRO B 1 26 ? 9.234 -27.625 -8.195 1 67.38 26 PRO B CA 1
ATOM 1792 C C . PRO B 1 26 ? 10.086 -28.766 -7.652 1 67.38 26 PRO B C 1
ATOM 1794 O O . PRO B 1 26 ? 10.609 -29.562 -8.43 1 67.38 26 PRO B O 1
ATOM 1797 N N . SER B 1 27 ? 10.242 -28.703 -6.398 1 69.5 27 SER B N 1
ATOM 1798 C CA . SER B 1 27 ? 11.133 -29.641 -5.73 1 69.5 27 SER B CA 1
ATOM 1799 C C . SER B 1 27 ? 10.742 -31.094 -6.023 1 69.5 27 SER B C 1
ATOM 1801 O O . SER B 1 27 ? 11.594 -31.969 -6.082 1 69.5 27 SER B O 1
ATOM 1803 N N . PHE B 1 28 ? 9.469 -31.344 -6.332 1 75.19 28 PHE B N 1
ATOM 1804 C CA . PHE B 1 28 ? 9.016 -32.719 -6.531 1 75.19 28 PHE B CA 1
ATOM 1805 C C . PHE B 1 28 ? 9.539 -33.281 -7.852 1 75.19 28 PHE B C 1
ATOM 1807 O O . PHE B 1 28 ? 9.539 -34.469 -8.062 1 75.19 28 PHE B O 1
ATOM 1814 N N . LEU B 1 29 ? 10.086 -32.344 -8.711 1 81.69 29 LEU B N 1
ATOM 1815 C CA . LEU B 1 29 ? 10.578 -32.781 -10.016 1 81.69 29 LEU B CA 1
ATOM 1816 C C . LEU B 1 29 ? 12.047 -33.156 -9.938 1 81.69 29 LEU B C 1
ATOM 1818 O O . LEU B 1 29 ? 12.609 -33.688 -10.898 1 81.69 29 LEU B O 1
ATOM 1822 N N . ARG B 1 30 ? 12.602 -32.875 -8.789 1 74.56 30 ARG B N 1
ATOM 1823 C CA . ARG B 1 30 ? 14.031 -33.125 -8.648 1 74.56 30 ARG B CA 1
ATOM 1824 C C . ARG B 1 30 ? 14.336 -34.625 -8.867 1 74.56 30 ARG B C 1
ATOM 1826 O O . ARG B 1 30 ? 15.383 -34.969 -9.406 1 74.56 30 ARG B O 1
ATOM 1833 N N . GLN B 1 31 ? 13.391 -35.469 -8.484 1 76.19 31 GLN B N 1
ATOM 1834 C CA . GLN B 1 31 ? 13.656 -36.906 -8.578 1 76.19 31 GLN B CA 1
ATOM 1835 C C . GLN B 1 31 ? 13.062 -37.5 -9.859 1 76.19 31 GLN B C 1
ATOM 1837 O O . GLN B 1 31 ? 13.195 -38.688 -10.117 1 76.19 31 GLN B O 1
ATOM 1842 N N . ALA B 1 32 ? 12.508 -36.656 -10.695 1 84.5 32 ALA B N 1
ATOM 1843 C CA . ALA B 1 32 ? 11.875 -37.156 -11.922 1 84.5 32 ALA B CA 1
ATOM 1844 C C . ALA B 1 32 ? 12.906 -37.344 -13.031 1 84.5 32 ALA B C 1
ATOM 1846 O O . ALA B 1 32 ? 13.992 -36.75 -12.977 1 84.5 32 ALA B O 1
ATOM 1847 N N . SER B 1 33 ? 12.578 -38.219 -13.977 1 88.94 33 SER B N 1
ATOM 1848 C CA . SER B 1 33 ? 13.438 -38.438 -15.141 1 88.94 33 SER B CA 1
ATOM 1849 C C . SER B 1 33 ? 13.508 -37.188 -16 1 88.94 33 SER B C 1
ATOM 1851 O O . SER B 1 33 ? 12.672 -36.281 -15.867 1 88.94 33 SER B O 1
ATOM 1853 N N . PHE B 1 34 ? 14.555 -37.062 -16.766 1 84.44 34 PHE B N 1
ATOM 1854 C CA . PHE B 1 34 ? 14.695 -35.938 -17.688 1 84.44 34 PHE B CA 1
ATOM 1855 C C . PHE B 1 34 ? 13.477 -35.812 -18.594 1 84.44 34 PHE B C 1
ATOM 1857 O O . PHE B 1 34 ? 12.977 -34.719 -18.828 1 84.44 34 PHE B O 1
ATOM 1864 N N . GLU B 1 35 ? 13.055 -37 -19.094 1 89.31 35 GLU B N 1
ATOM 1865 C CA . GLU B 1 35 ? 11.891 -37.031 -19.969 1 89.31 35 GLU B CA 1
ATOM 1866 C C . GLU B 1 35 ? 10.656 -36.469 -19.25 1 89.31 35 GLU B C 1
ATOM 1868 O O . GLU B 1 35 ? 9.883 -35.719 -19.828 1 89.31 35 GLU B O 1
ATOM 1873 N N . ALA B 1 36 ? 10.484 -36.812 -18.031 1 88.44 36 ALA B N 1
ATOM 1874 C CA . ALA B 1 36 ? 9.352 -36.344 -17.234 1 88.44 36 ALA B CA 1
ATOM 1875 C C . ALA B 1 36 ? 9.414 -34.844 -17.031 1 88.44 36 ALA B C 1
ATOM 1877 O O . ALA B 1 36 ? 8.406 -34.125 -17.172 1 88.44 36 ALA B O 1
ATOM 1878 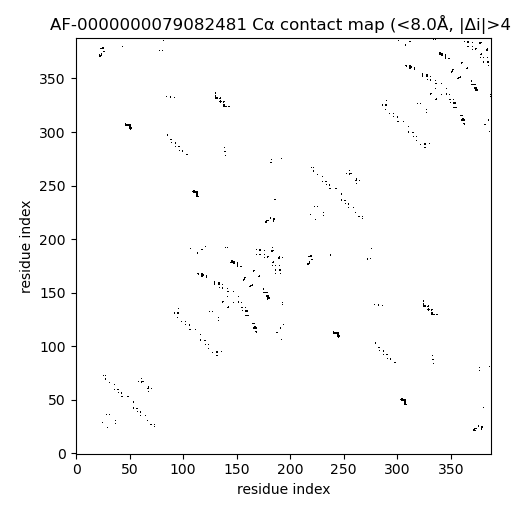N N . ARG B 1 37 ? 10.57 -34.406 -16.766 1 83.06 37 ARG B N 1
ATOM 1879 C CA . ARG B 1 37 ? 10.75 -32.969 -16.562 1 83.06 37 ARG B CA 1
ATOM 1880 C C . ARG B 1 37 ? 10.477 -32.188 -17.844 1 83.06 37 ARG B C 1
ATOM 1882 O O . ARG B 1 37 ? 9.844 -31.141 -17.828 1 83.06 37 ARG B O 1
ATOM 1889 N N . ALA B 1 38 ? 10.945 -32.656 -18.922 1 82.12 38 ALA B N 1
ATOM 1890 C CA . ALA B 1 38 ? 10.734 -32 -20.219 1 82.12 38 ALA B CA 1
ATOM 1891 C C . ALA B 1 38 ? 9.25 -31.969 -20.562 1 82.12 38 ALA B C 1
ATOM 1893 O O . ALA B 1 38 ? 8.742 -30.938 -21.016 1 82.12 38 ALA B O 1
ATOM 1894 N N . ALA B 1 39 ? 8.578 -33.094 -20.328 1 87.44 39 ALA B N 1
ATOM 1895 C CA . ALA B 1 39 ? 7.148 -33.156 -20.609 1 87.44 39 ALA B CA 1
ATOM 1896 C C . ALA B 1 39 ? 6.375 -32.188 -19.734 1 87.44 39 ALA B C 1
ATOM 1898 O O . ALA B 1 39 ? 5.434 -31.531 -20.203 1 87.44 39 ALA B O 1
ATOM 1899 N N . PHE B 1 40 ? 6.781 -32.156 -18.484 1 84.69 40 PHE B N 1
ATOM 1900 C CA . PHE B 1 40 ? 6.18 -31.219 -17.562 1 84.69 40 PHE B CA 1
ATOM 1901 C C . PHE B 1 40 ? 6.344 -29.781 -18.062 1 84.69 40 PHE B C 1
ATOM 1903 O O . PHE B 1 40 ? 5.371 -29.031 -18.125 1 84.69 40 PHE B O 1
ATOM 1910 N N . ALA B 1 41 ? 7.473 -29.422 -18.391 1 76.62 41 ALA B N 1
ATOM 1911 C CA . ALA B 1 41 ? 7.785 -28.078 -18.875 1 76.62 41 ALA B CA 1
ATOM 1912 C C . ALA B 1 41 ? 6.957 -27.734 -20.109 1 76.62 41 ALA B C 1
ATOM 1914 O O . ALA B 1 41 ? 6.465 -26.609 -20.25 1 76.62 41 ALA B O 1
ATOM 1915 N N . ASP B 1 42 ? 6.828 -28.688 -20.984 1 81.44 42 ASP B N 1
ATOM 1916 C CA . ASP B 1 42 ? 6.062 -28.469 -22.203 1 81.44 42 ASP B CA 1
ATOM 1917 C C . ASP B 1 42 ? 4.602 -28.156 -21.891 1 81.44 42 ASP B C 1
ATOM 1919 O O . ASP B 1 42 ? 4.008 -27.266 -22.516 1 81.44 42 ASP B O 1
ATOM 1923 N N . ILE B 1 43 ? 4.074 -28.891 -20.922 1 82.88 43 ILE B N 1
ATOM 1924 C CA . ILE B 1 43 ? 2.695 -28.641 -20.516 1 82.88 43 ILE B CA 1
ATOM 1925 C C . ILE B 1 43 ? 2.578 -27.234 -19.922 1 82.88 43 ILE B C 1
ATOM 1927 O O . ILE B 1 43 ? 1.662 -26.484 -20.266 1 82.88 43 ILE B O 1
ATOM 1931 N N . CYS B 1 44 ? 3.498 -26.875 -19.156 1 76.94 44 CYS B N 1
ATOM 1932 C CA . CYS B 1 44 ? 3.465 -25.594 -18.453 1 76.94 44 CYS B CA 1
ATOM 1933 C C . CYS B 1 44 ? 3.648 -24.438 -19.438 1 76.94 44 CYS B C 1
ATOM 1935 O O . CYS B 1 44 ? 3.098 -23.359 -19.219 1 76.94 44 CYS B O 1
ATOM 1937 N N . LYS B 1 45 ? 4.324 -24.641 -20.422 1 74.19 45 LYS B N 1
ATOM 1938 C CA . LYS B 1 45 ? 4.648 -23.562 -21.359 1 74.19 45 LYS B CA 1
ATOM 1939 C C . LYS B 1 45 ? 3.564 -23.438 -22.438 1 74.19 45 LYS B C 1
ATOM 1941 O O . LYS B 1 45 ? 3.545 -22.453 -23.188 1 74.19 45 LYS B O 1
ATOM 1946 N N . ASN B 1 46 ? 2.785 -24.406 -22.438 1 78.81 46 ASN B N 1
ATOM 1947 C CA . ASN B 1 46 ? 1.735 -24.359 -23.453 1 78.81 46 ASN B CA 1
ATOM 1948 C C . ASN B 1 46 ? 0.729 -23.25 -23.172 1 78.81 46 ASN B C 1
ATOM 1950 O O . ASN B 1 46 ? -0.088 -23.375 -22.25 1 78.81 46 ASN B O 1
ATOM 1954 N N . GLY B 1 47 ? 0.73 -22.25 -23.938 1 78.12 47 GLY B N 1
ATOM 1955 C CA . GLY B 1 47 ? -0.072 -21.047 -23.703 1 78.12 47 GLY B CA 1
ATOM 1956 C C . GLY B 1 47 ? -1.492 -21.188 -24.234 1 78.12 47 GLY B C 1
ATOM 1957 O O . GLY B 1 47 ? -2.322 -20.297 -24 1 78.12 47 GLY B O 1
ATOM 1958 N N . THR B 1 48 ? -1.767 -22.25 -24.906 1 87.69 48 THR B N 1
ATOM 1959 C CA . THR B 1 48 ? -3.088 -22.391 -25.5 1 87.69 48 THR B CA 1
ATOM 1960 C C . THR B 1 48 ? -4.016 -23.172 -24.578 1 87.69 48 THR B C 1
ATOM 1962 O O . THR B 1 48 ? -5.23 -23.203 -24.781 1 87.69 48 THR B O 1
ATOM 1965 N N . LEU B 1 49 ? -3.525 -23.781 -23.531 1 89 49 LEU B N 1
ATOM 1966 C CA . LEU B 1 49 ? -4.352 -24.547 -22.609 1 89 49 LEU B CA 1
ATOM 1967 C C . LEU B 1 49 ? -5.008 -23.641 -21.578 1 89 49 LEU B C 1
ATOM 1969 O O . LEU B 1 49 ? -4.367 -22.719 -21.047 1 89 49 LEU B O 1
ATOM 1973 N N . THR B 1 50 ? -6.301 -23.922 -21.438 1 92 50 THR B N 1
ATOM 1974 C CA . THR B 1 50 ? -6.938 -23.312 -20.266 1 92 50 THR B CA 1
ATOM 1975 C C . THR B 1 50 ? -6.398 -23.906 -18.984 1 92 50 THR B C 1
ATOM 1977 O O . THR B 1 50 ? -5.691 -24.922 -19.016 1 92 50 THR B O 1
ATOM 1980 N N . ARG B 1 51 ? -6.754 -23.281 -17.875 1 89 51 ARG B N 1
ATOM 1981 C CA . ARG B 1 51 ? -6.312 -23.797 -16.578 1 89 51 ARG B CA 1
ATOM 1982 C C . ARG B 1 51 ? -6.82 -25.219 -16.359 1 89 51 ARG B C 1
ATOM 1984 O O . ARG B 1 51 ? -6.066 -26.078 -15.922 1 89 51 ARG B O 1
ATOM 1991 N N . ALA B 1 52 ? -8.047 -25.469 -16.703 1 93.38 52 ALA B N 1
ATOM 1992 C CA . ALA B 1 52 ? -8.617 -26.797 -16.516 1 93.38 52 ALA B CA 1
ATOM 1993 C C . ALA B 1 52 ? -7.914 -27.828 -17.406 1 93.38 52 ALA B C 1
ATOM 1995 O O . ALA B 1 52 ? -7.59 -28.922 -16.953 1 93.38 52 ALA B O 1
ATOM 1996 N N . GLN B 1 53 ? -7.645 -27.438 -18.656 1 94.38 53 GLN B N 1
ATOM 1997 C CA . GLN B 1 53 ? -6.977 -28.328 -19.578 1 94.38 53 GLN B CA 1
ATOM 1998 C C . GLN B 1 53 ? -5.547 -28.625 -19.141 1 94.38 53 GLN B C 1
ATOM 2000 O O . GLN B 1 53 ? -5.066 -29.75 -19.266 1 94.38 53 GLN B O 1
ATOM 2005 N N . ARG B 1 54 ? -4.93 -27.625 -18.609 1 90.38 54 ARG B N 1
ATOM 2006 C CA . ARG B 1 54 ? -3.568 -27.812 -18.109 1 90.38 54 ARG B CA 1
ATOM 2007 C C . ARG B 1 54 ? -3.547 -28.766 -16.922 1 90.38 54 ARG B C 1
ATOM 2009 O O . ARG B 1 54 ? -2.688 -29.641 -16.828 1 90.38 54 ARG B O 1
ATOM 2016 N N . GLU B 1 55 ? -4.492 -28.531 -16.062 1 89.94 55 GLU B N 1
ATOM 2017 C CA . GLU B 1 55 ? -4.566 -29.406 -14.898 1 89.94 55 GLU B CA 1
ATOM 2018 C C . GLU B 1 55 ? -4.812 -30.844 -15.312 1 89.94 55 GLU B C 1
ATOM 2020 O O . GLU B 1 55 ? -4.199 -31.766 -14.773 1 89.94 55 GLU B O 1
ATOM 2025 N N . ASP B 1 56 ? -5.621 -31.047 -16.297 1 94.94 56 ASP B N 1
ATOM 2026 C CA . ASP B 1 56 ? -5.879 -32.375 -16.812 1 94.94 56 ASP B CA 1
ATOM 2027 C C . ASP B 1 56 ? -4.617 -33 -17.422 1 94.94 56 ASP B C 1
ATOM 2029 O O . ASP B 1 56 ? -4.301 -34.156 -17.188 1 94.94 56 ASP B O 1
ATOM 2033 N N . ALA B 1 57 ? -3.963 -32.188 -18.188 1 93.5 57 ALA B N 1
ATOM 2034 C CA . ALA B 1 57 ? -2.73 -32.625 -18.828 1 93.5 57 ALA B CA 1
ATOM 2035 C C . ALA B 1 57 ? -1.679 -33 -17.781 1 93.5 57 ALA B C 1
ATOM 2037 O O . ALA B 1 57 ? -0.97 -34 -17.938 1 93.5 57 ALA B O 1
ATOM 2038 N N . LEU B 1 58 ? -1.639 -32.25 -16.734 1 91.56 58 LEU B N 1
ATOM 2039 C CA . LEU B 1 58 ? -0.663 -32.531 -15.688 1 91.56 58 LEU B CA 1
ATOM 2040 C C . LEU B 1 58 ? -1.038 -33.781 -14.891 1 91.56 58 LEU B C 1
ATOM 2042 O O . LEU B 1 58 ? -0.162 -34.531 -14.453 1 91.56 58 LEU B O 1
ATOM 2046 N N . ASP B 1 59 ? -2.309 -34 -14.703 1 94.25 59 ASP B N 1
ATOM 2047 C CA . ASP B 1 59 ? -2.756 -35.219 -14.047 1 94.25 59 ASP B CA 1
ATOM 2048 C C . ASP B 1 59 ? -2.361 -36.469 -14.859 1 94.25 59 ASP B C 1
ATOM 2050 O O . ASP B 1 59 ? -1.871 -37.438 -14.305 1 94.25 59 ASP B O 1
ATOM 2054 N N . LYS B 1 60 ? -2.533 -36.406 -16.188 1 97.44 60 LYS B N 1
ATOM 2055 C CA . LYS B 1 60 ? -2.146 -37.5 -17.062 1 97.44 60 LYS B CA 1
ATOM 2056 C C . LYS B 1 60 ? -0.635 -37.719 -17.047 1 97.44 60 LYS B C 1
ATOM 2058 O O . LYS B 1 60 ? -0.161 -38.875 -17.016 1 97.44 60 LYS B O 1
ATOM 2063 N N . TRP B 1 61 ? 0.031 -36.531 -17.125 1 94.06 61 TRP B N 1
ATOM 2064 C CA . TRP B 1 61 ? 1.486 -36.562 -17.031 1 94.06 61 TRP B CA 1
ATOM 2065 C C . TRP B 1 61 ? 1.93 -37.281 -15.75 1 94.06 61 TRP B C 1
ATOM 2067 O O . TRP B 1 61 ? 2.791 -38.156 -15.781 1 94.06 61 TRP B O 1
ATOM 2077 N N . ALA B 1 62 ? 1.369 -36.906 -14.602 1 94.19 62 ALA B N 1
ATOM 2078 C CA . ALA B 1 62 ? 1.752 -37.469 -13.312 1 94.19 62 ALA B CA 1
ATOM 2079 C C . ALA B 1 62 ? 1.487 -38.969 -13.281 1 94.19 62 ALA B C 1
ATOM 2081 O O . ALA B 1 62 ? 2.285 -39.719 -12.727 1 94.19 62 ALA B O 1
ATOM 2082 N N . ALA B 1 63 ? 0.384 -39.438 -13.867 1 96.62 63 ALA B N 1
ATOM 2083 C CA . ALA B 1 63 ? 0.052 -40.844 -13.953 1 96.62 63 ALA B CA 1
ATOM 2084 C C . ALA B 1 63 ? 1.048 -41.594 -14.836 1 96.62 63 ALA B C 1
ATOM 2086 O O . ALA B 1 63 ? 1.509 -42.688 -14.477 1 96.62 63 ALA B O 1
ATOM 2087 N N . GLN B 1 64 ? 1.406 -40.969 -15.906 1 96.5 64 GLN B N 1
ATOM 2088 C CA . GLN B 1 64 ? 2.301 -41.594 -16.875 1 96.5 64 GLN B CA 1
ATOM 2089 C C . GLN B 1 64 ? 3.68 -41.844 -16.281 1 96.5 64 GLN B C 1
ATOM 2091 O O . GLN B 1 64 ? 4.309 -42.875 -16.562 1 96.5 64 GLN B O 1
ATOM 2096 N N . TYR B 1 65 ? 4.129 -40.906 -15.398 1 95.19 65 TYR B N 1
ATOM 2097 C CA . TYR B 1 65 ? 5.5 -41 -14.906 1 95.19 65 TYR B CA 1
ATOM 2098 C C . TYR B 1 65 ? 5.527 -41.438 -13.453 1 95.19 65 TYR B C 1
ATOM 2100 O O . TYR B 1 65 ? 6.559 -41.344 -12.781 1 95.19 65 TYR B O 1
ATOM 2108 N N . ASN B 1 66 ? 4.406 -41.969 -12.953 1 93.62 66 ASN B N 1
ATOM 2109 C CA . ASN B 1 66 ? 4.273 -42.5 -11.594 1 93.62 66 ASN B CA 1
ATOM 2110 C C . ASN B 1 66 ? 4.684 -41.469 -10.555 1 93.62 66 ASN B C 1
ATOM 2112 O O . ASN B 1 66 ? 5.453 -41.75 -9.641 1 93.62 66 ASN B O 1
ATOM 2116 N N . LEU B 1 67 ? 4.207 -40.219 -10.781 1 93.19 67 LEU B N 1
ATOM 2117 C CA . LEU B 1 67 ? 4.512 -39.094 -9.891 1 93.19 67 LEU B CA 1
ATOM 2118 C C . LEU B 1 67 ? 3.238 -38.531 -9.281 1 93.19 67 LEU B C 1
ATOM 2120 O O . LEU B 1 67 ? 3.215 -37.344 -8.87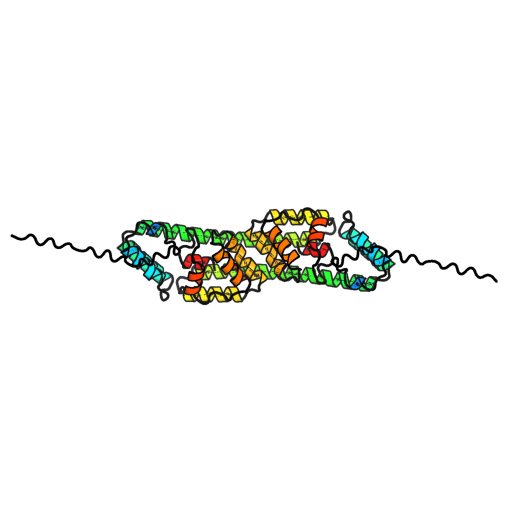5 1 93.19 67 LEU B O 1
ATOM 2124 N N . MET B 1 68 ? 2.197 -39.375 -9.258 1 94.44 68 MET B N 1
ATOM 2125 C CA . MET B 1 68 ? 0.887 -38.875 -8.836 1 94.44 68 MET B CA 1
ATOM 2126 C C . MET B 1 68 ? 0.928 -38.375 -7.398 1 94.44 68 MET B C 1
ATOM 2128 O O . MET B 1 68 ? 0.445 -37.281 -7.105 1 94.44 68 MET B O 1
ATOM 2132 N N . ASP B 1 69 ? 1.548 -39.125 -6.473 1 92.12 69 ASP B N 1
ATOM 2133 C CA . ASP B 1 69 ? 1.577 -38.719 -5.07 1 92.12 69 ASP B CA 1
ATOM 2134 C C . ASP B 1 69 ? 2.373 -37.438 -4.879 1 92.12 69 ASP B C 1
ATOM 2136 O O . ASP B 1 69 ? 1.926 -36.5 -4.188 1 92.12 69 ASP B O 1
ATOM 2140 N N . ALA B 1 70 ? 3.516 -37.375 -5.547 1 85.5 70 ALA B N 1
ATOM 2141 C CA . ALA B 1 70 ? 4.363 -36.188 -5.445 1 85.5 70 ALA B CA 1
ATOM 2142 C C . ALA B 1 70 ? 3.668 -34.969 -6.039 1 85.5 70 ALA B C 1
ATOM 2144 O O . ALA B 1 70 ? 3.709 -33.875 -5.461 1 85.5 70 ALA B O 1
ATOM 2145 N N . TYR B 1 71 ? 3.031 -35.125 -7.141 1 88.12 71 TYR B N 1
ATOM 2146 C CA . TYR B 1 71 ? 2.338 -34.031 -7.812 1 88.12 71 TYR B CA 1
ATOM 2147 C C . TYR B 1 71 ? 1.136 -33.562 -7 1 88.12 71 TYR B C 1
ATOM 2149 O O . TYR B 1 71 ? 0.903 -32.375 -6.852 1 88.12 71 TYR B O 1
ATOM 2157 N N . ASN B 1 72 ? 0.336 -34.531 -6.453 1 88.31 72 ASN B N 1
ATOM 2158 C CA . ASN B 1 72 ? -0.815 -34.188 -5.629 1 88.31 72 ASN B CA 1
ATOM 2159 C C . ASN B 1 72 ? -0.395 -33.438 -4.375 1 88.31 72 ASN B C 1
ATOM 2161 O O . ASN B 1 72 ? -1.06 -32.469 -3.969 1 88.31 72 ASN B O 1
ATOM 2165 N N . SER B 1 73 ? 0.733 -33.844 -3.789 1 83.62 73 SER B N 1
ATOM 2166 C CA . SER B 1 73 ? 1.254 -33.125 -2.635 1 83.62 73 SER B CA 1
ATOM 2167 C C . SER B 1 73 ? 1.631 -31.688 -3.002 1 83.62 73 SER B C 1
ATOM 2169 O O . SER B 1 73 ? 1.311 -30.75 -2.27 1 83.62 73 SER B O 1
ATOM 2171 N N . TYR B 1 74 ? 2.279 -31.562 -4.168 1 80.75 74 TYR B N 1
ATOM 2172 C CA . TYR B 1 74 ? 2.641 -30.25 -4.664 1 80.75 74 TYR B CA 1
ATOM 2173 C C . TYR B 1 74 ? 1.398 -29.391 -4.91 1 80.75 74 TYR B C 1
ATOM 2175 O O . TYR B 1 74 ? 1.343 -28.234 -4.504 1 80.75 74 TYR B O 1
ATOM 2183 N N . LYS B 1 75 ? 0.425 -29.922 -5.523 1 81.5 75 LYS B N 1
ATOM 2184 C CA . LYS B 1 75 ? -0.82 -29.219 -5.824 1 81.5 75 LYS B CA 1
ATOM 2185 C C . LYS B 1 75 ? -1.499 -28.75 -4.543 1 81.5 75 LYS B C 1
ATOM 2187 O O . LYS B 1 75 ? -1.909 -27.578 -4.449 1 81.5 75 LYS B O 1
ATOM 2192 N N . ASN B 1 76 ? -1.619 -29.625 -3.625 1 83.69 76 ASN B N 1
ATOM 2193 C CA . ASN B 1 76 ? -2.277 -29.281 -2.367 1 83.69 76 ASN B CA 1
ATOM 2194 C C . ASN B 1 76 ? -1.531 -28.188 -1.619 1 83.69 76 ASN B C 1
ATOM 2196 O O . ASN B 1 76 ? -2.148 -27.266 -1.085 1 83.69 76 ASN B O 1
ATOM 2200 N N . THR B 1 77 ? -0.224 -28.297 -1.611 1 78.19 77 THR B N 1
ATOM 2201 C CA . THR B 1 77 ? 0.593 -27.297 -0.941 1 78.19 77 THR B CA 1
ATOM 2202 C C . THR B 1 77 ? 0.433 -25.938 -1.612 1 78.19 77 THR B C 1
ATOM 2204 O O . THR B 1 77 ? 0.311 -24.906 -0.934 1 78.19 77 THR B O 1
ATOM 2207 N N . THR B 1 78 ? 0.398 -25.938 -2.908 1 77.19 78 THR B N 1
ATOM 2208 C CA . THR B 1 78 ? 0.276 -24.703 -3.668 1 77.19 78 THR B CA 1
ATOM 2209 C C . THR B 1 78 ? -1.096 -24.062 -3.455 1 77.19 78 THR B C 1
ATOM 2211 O O . THR B 1 78 ? -1.205 -22.844 -3.303 1 77.19 78 THR B O 1
ATOM 2214 N N . GLU B 1 79 ? -2.09 -24.906 -3.461 1 79.31 79 GLU B N 1
ATOM 2215 C CA . GLU B 1 79 ? -3.445 -24.406 -3.256 1 79.31 79 GLU B CA 1
ATOM 2216 C C . GLU B 1 79 ? -3.611 -23.828 -1.855 1 79.31 79 GLU B C 1
ATOM 2218 O O . GLU B 1 79 ? -4.238 -22.781 -1.683 1 79.31 79 GLU B O 1
ATOM 2223 N N . ARG B 1 80 ? -3.059 -24.453 -0.87 1 80.19 80 ARG B N 1
ATOM 2224 C CA . ARG B 1 80 ? -3.119 -23.953 0.5 1 80.19 80 ARG B CA 1
ATOM 2225 C C . ARG B 1 80 ? -2.367 -22.625 0.634 1 80.19 80 ARG B C 1
ATOM 2227 O O . ARG B 1 80 ? -2.844 -21.703 1.293 1 80.19 80 ARG B O 1
ATOM 2234 N N . ALA B 1 81 ? -1.221 -22.562 -0.046 1 75.31 81 ALA B N 1
ATOM 2235 C CA . ALA B 1 81 ? -0.434 -21.328 0.005 1 75.31 81 ALA B CA 1
ATOM 2236 C C . ALA B 1 81 ? -1.193 -20.172 -0.625 1 75.31 81 ALA B C 1
ATOM 2238 O O . ALA B 1 81 ? -1.174 -19.047 -0.104 1 75.31 81 ALA B O 1
ATOM 2239 N N . ARG B 1 82 ? -1.848 -20.453 -1.652 1 77.06 82 ARG B N 1
ATOM 2240 C CA . ARG B 1 82 ? -2.641 -19.422 -2.328 1 77.06 82 ARG B CA 1
ATOM 2241 C C . ARG B 1 82 ? -3.785 -18.953 -1.441 1 77.06 82 ARG B C 1
ATOM 2243 O O . ARG B 1 82 ? -4.023 -17.734 -1.325 1 77.06 82 ARG B O 1
ATOM 2250 N N . ALA B 1 83 ? -4.5 -19.875 -0.91 1 80.44 83 ALA B N 1
ATOM 2251 C CA . ALA B 1 83 ? -5.617 -19.531 -0.032 1 80.44 83 ALA B CA 1
ATOM 2252 C C . ALA B 1 83 ? -5.145 -18.719 1.17 1 80.44 83 ALA B C 1
ATOM 2254 O O . ALA B 1 83 ? -5.789 -17.75 1.554 1 80.44 83 ALA B O 1
ATOM 2255 N N . ASN B 1 84 ? -4.008 -19.141 1.689 1 80.38 84 ASN B N 1
ATOM 2256 C CA . ASN B 1 84 ? -3.453 -18.438 2.84 1 80.38 84 ASN B CA 1
ATOM 2257 C C . ASN B 1 84 ? -3.049 -17 2.479 1 80.38 84 ASN B C 1
ATOM 2259 O O . ASN B 1 84 ? -3.24 -16.078 3.271 1 80.38 84 ASN B O 1
ATOM 2263 N N . ARG B 1 85 ? -2.529 -16.859 1.318 1 78.38 85 ARG B N 1
ATOM 2264 C CA . ARG B 1 85 ? -2.146 -15.531 0.864 1 78.38 85 ARG B CA 1
ATOM 2265 C C . ARG B 1 85 ? -3.371 -14.641 0.692 1 78.38 85 ARG B C 1
ATOM 2267 O O . ARG B 1 85 ? -3.352 -13.469 1.079 1 78.38 85 ARG B O 1
ATOM 2274 N N . GLN B 1 86 ? -4.352 -15.188 0.127 1 81.94 86 GLN B N 1
ATOM 2275 C CA . GLN B 1 86 ? -5.582 -14.422 -0.05 1 81.94 86 GLN B CA 1
ATOM 2276 C C . GLN B 1 86 ? -6.16 -13.992 1.296 1 81.94 86 GLN B C 1
ATOM 2278 O O . GLN B 1 86 ? -6.59 -12.852 1.457 1 81.94 86 GLN B O 1
ATOM 2283 N N . LEU B 1 87 ? -6.125 -14.898 2.209 1 84.62 87 LEU B N 1
ATOM 2284 C CA . LEU B 1 87 ? -6.629 -14.578 3.541 1 84.62 87 LEU B CA 1
ATOM 2285 C C . LEU B 1 87 ? -5.785 -13.492 4.195 1 84.62 87 LEU B C 1
ATOM 2287 O O . LEU B 1 87 ? -6.32 -12.594 4.852 1 84.62 87 LEU B O 1
ATOM 2291 N N . ALA B 1 88 ? -4.5 -13.594 4 1 82.31 88 ALA B N 1
ATOM 2292 C CA . ALA B 1 88 ? -3.592 -12.602 4.574 1 82.31 88 ALA B CA 1
ATOM 2293 C C . ALA B 1 88 ? -3.854 -11.219 3.996 1 82.31 88 ALA B C 1
ATOM 2295 O O . ALA B 1 88 ? -3.842 -10.219 4.723 1 82.31 88 ALA B O 1
ATOM 2296 N N . VAL B 1 89 ? -4.062 -11.172 2.725 1 86.38 89 VAL B N 1
ATOM 2297 C CA . VAL B 1 89 ? -4.344 -9.898 2.064 1 86.38 89 VAL B CA 1
ATOM 2298 C C . VAL B 1 89 ? -5.652 -9.32 2.596 1 86.38 89 VAL B C 1
ATOM 2300 O O . VAL B 1 89 ? -5.73 -8.125 2.893 1 86.38 89 VAL B O 1
ATOM 2303 N N . MET B 1 90 ? -6.699 -10.164 2.736 1 88.06 90 MET B N 1
ATOM 2304 C CA . MET B 1 90 ? -7.992 -9.695 3.229 1 88.06 90 MET B CA 1
ATOM 2305 C C . MET B 1 90 ? -7.875 -9.195 4.664 1 88.06 90 MET B C 1
ATOM 2307 O O . MET B 1 90 ? -8.492 -8.195 5.031 1 88.06 90 MET B O 1
ATOM 2311 N N . ARG B 1 91 ? -7.082 -9.867 5.418 1 89.5 91 ARG B N 1
ATOM 2312 C CA . ARG B 1 91 ? -6.824 -9.398 6.777 1 89.5 91 ARG B CA 1
ATOM 2313 C C . ARG B 1 91 ? -6.109 -8.047 6.77 1 89.5 91 ARG B C 1
ATOM 2315 O O . ARG B 1 91 ? -6.441 -7.164 7.559 1 89.5 91 ARG B O 1
ATOM 2322 N N . GLY B 1 92 ? -5.094 -7.949 5.875 1 90.81 92 GLY B N 1
ATOM 2323 C CA . GLY B 1 92 ? -4.41 -6.676 5.727 1 90.81 92 GLY B CA 1
ATOM 2324 C C . GLY B 1 92 ? -5.34 -5.535 5.363 1 90.81 92 GLY B C 1
ATOM 2325 O O . GLY B 1 92 ? -5.203 -4.422 5.875 1 90.81 92 GLY B O 1
ATOM 2326 N N . LEU B 1 93 ? -6.34 -5.824 4.543 1 93 93 LEU B N 1
ATOM 2327 C CA . LEU B 1 93 ? -7.316 -4.812 4.145 1 93 93 LEU B CA 1
ATOM 2328 C C . LEU B 1 93 ? -8.18 -4.395 5.328 1 93 93 LEU B C 1
ATOM 2330 O O . LEU B 1 93 ? -8.461 -3.207 5.508 1 93 93 LEU B O 1
ATOM 2334 N N . ASP B 1 94 ? -8.547 -5.363 6.125 1 94 94 ASP B N 1
ATOM 2335 C CA . ASP B 1 94 ? -9.305 -5.062 7.336 1 94 94 ASP B CA 1
ATOM 2336 C C . ASP B 1 94 ? -8.5 -4.188 8.289 1 94 94 ASP B C 1
ATOM 2338 O O . ASP B 1 94 ? -9.031 -3.24 8.867 1 94 94 ASP B O 1
ATOM 2342 N N . GLU B 1 95 ? -7.273 -4.496 8.445 1 93.62 95 GLU B N 1
ATOM 2343 C CA . GLU B 1 95 ? -6.391 -3.727 9.312 1 93.62 95 GLU B CA 1
ATOM 2344 C C . GLU B 1 95 ? -6.215 -2.301 8.805 1 93.62 95 GLU B C 1
ATOM 2346 O O . GLU B 1 95 ? -6.168 -1.354 9.594 1 93.62 95 GLU B O 1
ATOM 2351 N N . LEU B 1 96 ? -6.133 -2.172 7.496 1 93.88 96 LEU B N 1
ATOM 2352 C CA . LEU B 1 96 ?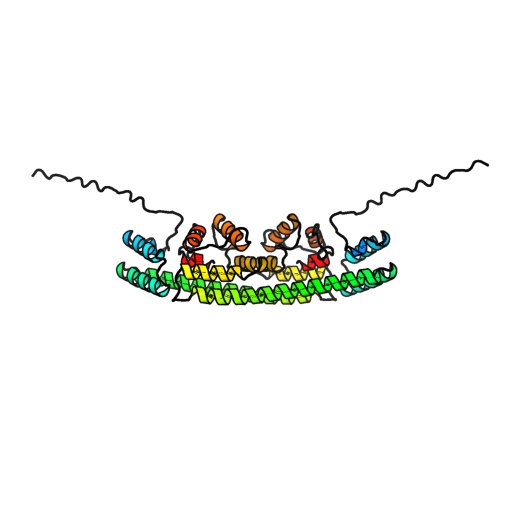 -6.012 -0.848 6.895 1 93.88 96 LEU B CA 1
ATOM 2353 C C . LEU B 1 96 ? -7.266 -0.017 7.16 1 93.88 96 LEU B C 1
ATOM 2355 O O . LEU B 1 96 ? -7.172 1.17 7.48 1 93.88 96 LEU B O 1
ATOM 2359 N N . GLN B 1 97 ? -8.406 -0.675 7.008 1 93.62 97 GLN B N 1
ATOM 2360 C CA . GLN B 1 97 ? -9.656 0.025 7.285 1 93.62 97 GLN B CA 1
ATOM 2361 C C . GLN B 1 97 ? -9.711 0.517 8.727 1 93.62 97 GLN B C 1
ATOM 2363 O O . GLN B 1 97 ? -10.062 1.671 8.984 1 93.62 97 GLN B O 1
ATOM 2368 N N . LYS B 1 98 ? -9.336 -0.321 9.594 1 94.25 98 LYS B N 1
ATOM 2369 C CA . LYS B 1 98 ? -9.32 0.045 11.008 1 94.25 98 LYS B CA 1
ATOM 2370 C C . LYS B 1 98 ? -8.305 1.153 11.273 1 94.25 98 LYS B C 1
ATOM 2372 O O . LYS B 1 98 ? -8.586 2.1 12.008 1 94.25 98 LYS B O 1
ATOM 2377 N N . PHE B 1 99 ? -7.16 1.012 10.656 1 93.94 99 PHE B N 1
ATOM 2378 C CA . PHE B 1 99 ? -6.094 1.993 10.82 1 93.94 99 PHE B CA 1
ATOM 2379 C C . PHE B 1 99 ? -6.57 3.383 10.414 1 93.94 99 PHE B C 1
ATOM 2381 O O . PHE B 1 99 ? -6.461 4.332 11.195 1 93.94 99 PHE B O 1
ATOM 2388 N N . PHE B 1 100 ? -7.148 3.514 9.273 1 90.56 100 PHE B N 1
ATOM 2389 C CA . PHE B 1 100 ? -7.5 4.828 8.742 1 90.56 100 PHE B CA 1
ATOM 2390 C C . PHE B 1 100 ? -8.711 5.398 9.477 1 90.56 100 PHE B C 1
ATOM 2392 O O . PHE B 1 100 ? -8.82 6.613 9.641 1 90.56 100 PHE B O 1
ATOM 2399 N N . THR B 1 101 ? -9.602 4.512 9.945 1 91.44 101 THR B N 1
ATOM 2400 C CA . THR B 1 101 ? -10.695 4.98 10.781 1 91.44 101 THR B CA 1
ATOM 2401 C C . THR B 1 101 ? -10.164 5.574 12.086 1 91.44 101 THR B C 1
ATOM 2403 O O . THR B 1 101 ? -10.562 6.676 12.469 1 91.44 101 THR B O 1
ATOM 2406 N N . GLU B 1 102 ? -9.195 4.914 12.711 1 92.75 102 GLU B N 1
ATOM 2407 C CA . GLU B 1 102 ? -8.617 5.387 13.961 1 92.75 102 GLU B CA 1
ATOM 2408 C C . GLU B 1 102 ? -7.758 6.629 13.734 1 92.75 102 GLU B C 1
ATOM 2410 O O . GLU B 1 102 ? -7.773 7.555 14.547 1 92.75 102 GLU B O 1
ATOM 2415 N N . LEU B 1 103 ? -7.027 6.621 12.641 1 88 103 LEU B N 1
ATOM 2416 C CA . LEU B 1 103 ? -6.234 7.793 12.297 1 88 103 LEU B CA 1
ATOM 2417 C C . LEU B 1 103 ? -7.121 9.031 12.164 1 88 103 LEU B C 1
ATOM 2419 O O . LEU B 1 103 ? -6.762 10.109 12.641 1 88 103 LEU B O 1
ATOM 2423 N N . GLY B 1 104 ? -8.281 8.844 11.477 1 84.44 104 GLY B N 1
ATOM 2424 C CA . GLY B 1 104 ? -9.227 9.945 11.344 1 84.44 104 GLY B CA 1
ATOM 2425 C C . GLY B 1 104 ? -9.711 10.484 12.68 1 84.44 104 GLY B C 1
ATOM 2426 O O . GLY B 1 104 ? -9.828 11.703 12.852 1 84.44 104 GLY B O 1
ATOM 2427 N N . LYS B 1 105 ? -9.922 9.641 13.625 1 89.56 105 LYS B N 1
ATOM 2428 C CA . LYS B 1 105 ? -10.359 10.047 14.953 1 89.56 105 LYS B CA 1
ATOM 2429 C C . LYS B 1 105 ? -9.266 10.812 15.688 1 89.56 105 LYS B C 1
ATOM 2431 O O . LYS B 1 105 ? -9.523 11.836 16.328 1 89.56 105 LYS B O 1
ATOM 2436 N N . ILE B 1 106 ? -8.062 10.281 15.602 1 87.38 106 ILE B N 1
ATOM 2437 C CA . ILE B 1 106 ? -6.926 10.883 16.281 1 87.38 106 ILE B CA 1
ATOM 2438 C C . ILE B 1 106 ? -6.68 12.289 15.742 1 87.38 106 ILE B C 1
ATOM 2440 O O . ILE B 1 106 ? -6.438 13.219 16.516 1 87.38 106 ILE B O 1
ATOM 2444 N N . ARG B 1 107 ? -6.879 12.477 14.477 1 81.38 107 ARG B N 1
ATOM 2445 C CA . ARG B 1 107 ? -6.512 13.719 13.812 1 81.38 107 ARG B CA 1
ATOM 2446 C C . ARG B 1 107 ? -7.512 14.828 14.133 1 81.38 107 ARG B C 1
ATOM 2448 O O . ARG B 1 107 ? -7.203 16.016 13.977 1 81.38 107 ARG B O 1
ATOM 2455 N N . VAL B 1 108 ? -8.656 14.469 14.617 1 83.94 108 VAL B N 1
ATOM 2456 C CA . VAL B 1 108 ? -9.648 15.516 14.867 1 83.94 108 VAL B CA 1
ATOM 2457 C C . VAL B 1 108 ? -9.977 15.57 16.359 1 83.94 108 VAL B C 1
ATOM 2459 O O . VAL B 1 108 ? -10.867 16.312 16.781 1 83.94 108 VAL B O 1
ATOM 2462 N N . ASP B 1 109 ? -9.281 14.812 17.141 1 89.25 109 ASP B N 1
ATOM 2463 C CA . ASP B 1 109 ? -9.531 14.828 18.578 1 89.25 109 ASP B CA 1
ATOM 2464 C C . ASP B 1 109 ? -9.109 16.156 19.203 1 89.25 109 ASP B C 1
ATOM 2466 O O . ASP B 1 109 ? -7.922 16.469 19.234 1 89.25 109 ASP B O 1
ATOM 2470 N N . PRO B 1 110 ? -10.023 16.922 19.734 1 93.69 110 PRO B N 1
ATOM 2471 C CA . PRO B 1 110 ? -9.695 18.25 20.25 1 93.69 110 PRO B CA 1
ATOM 2472 C C . PRO B 1 110 ? -8.961 18.188 21.594 1 93.69 110 PRO B C 1
ATOM 2474 O O . PRO B 1 110 ? -8.398 19.203 22.031 1 93.69 110 PRO B O 1
ATOM 2477 N N . ASN B 1 111 ? -8.859 17.047 22.172 1 95.81 111 ASN B N 1
ATOM 2478 C CA . ASN B 1 111 ? -8.43 16.969 23.562 1 95.81 111 ASN B CA 1
ATOM 2479 C C . ASN B 1 111 ? -6.992 16.469 23.688 1 95.81 111 ASN B C 1
ATOM 2481 O O . ASN B 1 111 ? -6.488 16.266 24.781 1 95.81 111 ASN B O 1
ATOM 2485 N N . ILE B 1 112 ? -6.34 16.281 22.562 1 92.25 112 ILE B N 1
ATOM 2486 C CA . ILE B 1 112 ? -4.988 15.742 22.688 1 92.25 112 ILE B CA 1
ATOM 2487 C C . ILE B 1 112 ? -3.979 16.781 22.203 1 92.25 112 ILE B C 1
ATOM 2489 O O . ILE B 1 112 ? -4.309 17.641 21.375 1 92.25 112 ILE B O 1
ATOM 2493 N N . THR B 1 113 ? -2.742 16.594 22.75 1 86.44 113 THR B N 1
ATOM 2494 C CA . THR B 1 113 ? -1.619 17.438 22.344 1 86.44 113 THR B CA 1
ATOM 2495 C C . THR B 1 113 ? -0.928 16.859 21.125 1 86.44 113 THR B C 1
ATOM 2497 O O . THR B 1 113 ? -1.229 15.742 20.703 1 86.44 113 THR B O 1
ATOM 2500 N N . ALA B 1 114 ? -0.078 17.688 20.562 1 79.19 114 ALA B N 1
ATOM 2501 C CA . ALA B 1 114 ? 0.68 17.219 19.406 1 79.19 114 ALA B CA 1
ATOM 2502 C C . ALA B 1 114 ? 1.506 15.977 19.75 1 79.19 114 ALA B C 1
ATOM 2504 O O . ALA B 1 114 ? 1.611 15.055 18.938 1 79.19 114 ALA B O 1
ATOM 2505 N N . ASP B 1 115 ? 2.084 15.992 20.922 1 81.62 115 ASP B N 1
ATOM 2506 C CA . ASP B 1 115 ? 2.875 14.844 21.344 1 81.62 115 ASP B CA 1
ATOM 2507 C C . ASP B 1 115 ? 1.999 13.602 21.516 1 81.62 115 ASP B C 1
ATOM 2509 O O . ASP B 1 115 ? 2.385 12.5 21.109 1 81.62 115 ASP B O 1
ATOM 2513 N N . GLN B 1 116 ? 0.855 13.852 22.094 1 86.19 116 GLN B N 1
ATOM 2514 C CA . GLN B 1 116 ? -0.074 12.734 22.25 1 86.19 116 GLN B CA 1
ATOM 2515 C C . GLN B 1 116 ? -0.539 12.203 20.906 1 86.19 116 GLN B C 1
ATOM 2517 O O . GLN B 1 116 ? -0.697 10.992 20.719 1 86.19 116 GLN B O 1
ATOM 2522 N N . GLU B 1 117 ? -0.749 13.078 19.969 1 84.06 117 GLU B N 1
ATOM 2523 C CA . GLU B 1 117 ? -1.098 12.672 18.609 1 84.06 117 GLU B CA 1
ATOM 2524 C C . GLU B 1 117 ? 0.001 11.812 18 1 84.06 117 GLU B C 1
ATOM 2526 O O . GLU B 1 117 ? -0.273 10.75 17.438 1 84.06 117 GLU B O 1
ATOM 2531 N N . SER B 1 118 ? 1.197 12.289 18.125 1 79.12 118 SER B N 1
ATOM 2532 C CA . SER B 1 118 ? 2.336 11.57 17.562 1 79.12 118 SER B CA 1
ATOM 2533 C C . SER B 1 118 ? 2.463 10.18 18.172 1 79.12 118 SER B C 1
ATOM 2535 O O . SER B 1 118 ? 2.701 9.203 17.453 1 79.12 118 SER B O 1
ATOM 2537 N N . GLU B 1 119 ? 2.268 10.117 19.438 1 83.75 119 GLU B N 1
ATOM 2538 C CA . GLU B 1 119 ? 2.354 8.836 20.125 1 83.75 119 GLU B CA 1
ATOM 2539 C C . GLU B 1 119 ? 1.239 7.891 19.672 1 83.75 119 GLU B C 1
ATOM 2541 O O . GLU B 1 119 ? 1.479 6.703 19.438 1 83.75 119 GLU B O 1
ATOM 2546 N N . ALA B 1 120 ? 0.06 8.414 19.562 1 86.25 120 ALA B N 1
ATOM 2547 C CA . ALA B 1 120 ? -1.077 7.609 19.141 1 86.25 120 ALA B CA 1
ATOM 2548 C C . ALA B 1 120 ? -0.87 7.078 17.719 1 86.25 120 ALA B C 1
ATOM 2550 O O . ALA B 1 120 ? -1.141 5.906 17.438 1 86.25 120 ALA B O 1
ATOM 2551 N N . ILE B 1 121 ? -0.384 7.891 16.875 1 82.75 121 ILE B N 1
ATOM 2552 C CA . ILE B 1 121 ? -0.15 7.5 15.484 1 82.75 121 ILE B CA 1
ATOM 2553 C C . ILE B 1 121 ? 0.975 6.469 15.422 1 82.75 121 ILE B C 1
ATOM 2555 O O . ILE B 1 121 ? 0.889 5.492 14.672 1 82.75 121 ILE B O 1
ATOM 2559 N N . ARG B 1 122 ? 1.957 6.691 16.25 1 80.75 122 ARG B N 1
ATOM 2560 C CA . ARG B 1 122 ? 3.057 5.734 16.312 1 80.75 122 ARG B CA 1
ATOM 2561 C C . ARG B 1 122 ? 2.557 4.352 16.719 1 80.75 122 ARG B C 1
ATOM 2563 O O . ARG B 1 122 ? 2.922 3.348 16.109 1 80.75 122 ARG B O 1
ATOM 2570 N N . LYS B 1 123 ? 1.773 4.332 17.688 1 85.88 123 LYS B N 1
ATOM 2571 C CA . LYS B 1 123 ? 1.229 3.062 18.156 1 85.88 123 LYS B CA 1
ATOM 2572 C C . LYS B 1 123 ? 0.389 2.385 17.078 1 85.88 123 LYS B C 1
ATOM 2574 O O . LYS B 1 123 ? 0.444 1.165 16.922 1 85.88 123 LYS B O 1
ATOM 2579 N N . LEU B 1 124 ? -0.372 3.172 16.344 1 87 124 LEU B N 1
ATOM 2580 C CA . LEU B 1 124 ? -1.165 2.635 15.234 1 87 124 LEU B CA 1
ATOM 2581 C C . LEU B 1 124 ? -0.268 1.992 14.188 1 87 124 LEU B C 1
ATOM 2583 O O . LEU B 1 124 ? -0.546 0.885 13.719 1 87 124 LEU B O 1
ATOM 2587 N N . CYS B 1 125 ? 0.775 2.672 13.875 1 83.31 125 CYS B N 1
ATOM 2588 C CA . CYS B 1 125 ? 1.692 2.184 12.852 1 83.31 125 CYS B CA 1
ATOM 2589 C C . CYS B 1 125 ? 2.4 0.916 13.32 1 83.31 125 CYS B C 1
ATOM 2591 O O . CYS B 1 125 ? 2.578 -0.022 12.539 1 83.31 125 CYS B O 1
ATOM 2593 N N . GLU B 1 126 ? 2.719 0.848 14.594 1 83.19 126 GLU B N 1
ATOM 2594 C CA . GLU B 1 126 ? 3.457 -0.281 15.148 1 83.19 126 GLU B CA 1
ATOM 2595 C C . GLU B 1 126 ? 2.592 -1.537 15.195 1 83.19 126 GLU B C 1
ATOM 2597 O O . GLU B 1 126 ? 3.111 -2.652 15.273 1 83.19 126 GLU B O 1
ATOM 2602 N N . SER B 1 127 ? 1.334 -1.384 15.156 1 87.62 127 SER B N 1
ATOM 2603 C CA . SER B 1 127 ? 0.431 -2.529 15.227 1 87.62 127 SER B CA 1
ATOM 2604 C C . SER B 1 127 ? 0.327 -3.229 13.875 1 87.62 127 SER B C 1
ATOM 2606 O O . SER B 1 127 ? -0.188 -4.348 13.789 1 87.62 127 SER B O 1
ATOM 2608 N N . LEU B 1 128 ? 0.827 -2.635 12.82 1 87.06 128 LEU B N 1
ATOM 2609 C CA . LEU B 1 128 ? 0.724 -3.182 11.469 1 87.06 128 LEU B CA 1
ATOM 2610 C C . LEU B 1 128 ? 1.974 -3.977 11.109 1 87.06 128 LEU B C 1
ATOM 2612 O O . LEU B 1 128 ? 3.076 -3.639 11.547 1 87.06 128 LEU B O 1
ATOM 2616 N N . ASP B 1 129 ? 1.732 -5.027 10.375 1 84.56 129 ASP B N 1
ATOM 2617 C CA . ASP B 1 129 ? 2.902 -5.688 9.812 1 84.56 129 ASP B CA 1
ATOM 2618 C C . ASP B 1 129 ? 3.518 -4.852 8.688 1 84.56 129 ASP B C 1
ATOM 2620 O O . ASP B 1 129 ? 2.947 -3.84 8.273 1 84.56 129 ASP B O 1
ATOM 2624 N N . ARG B 1 130 ? 4.688 -5.152 8.188 1 82.12 130 ARG B N 1
ATOM 2625 C CA . ARG B 1 130 ? 5.461 -4.34 7.258 1 82.12 130 ARG B CA 1
ATOM 2626 C C . ARG B 1 130 ? 4.691 -4.109 5.961 1 82.12 130 ARG B C 1
ATOM 2628 O O . ARG B 1 130 ? 4.562 -2.975 5.5 1 82.12 130 ARG B O 1
ATOM 2635 N N . PRO B 1 131 ? 4.117 -5.16 5.301 1 81.25 131 PRO B N 1
ATOM 2636 C CA . PRO B 1 131 ? 3.387 -4.914 4.059 1 81.25 131 PRO B CA 1
ATOM 2637 C C . PRO B 1 131 ? 2.219 -3.945 4.242 1 81.25 131 PRO B C 1
ATOM 2639 O O . PRO B 1 131 ? 2.012 -3.061 3.408 1 81.25 131 PRO B O 1
ATOM 2642 N N . THR B 1 132 ? 1.555 -4.121 5.348 1 87.69 132 THR B N 1
ATOM 2643 C CA . THR B 1 132 ? 0.405 -3.264 5.609 1 87.69 132 THR B CA 1
ATOM 2644 C C . THR B 1 132 ? 0.852 -1.836 5.906 1 87.69 132 THR B C 1
ATOM 2646 O O . THR B 1 132 ? 0.215 -0.876 5.465 1 87.69 132 THR B O 1
ATOM 2649 N N . ARG B 1 133 ? 1.913 -1.702 6.555 1 86.31 133 ARG B N 1
ATOM 2650 C CA . ARG B 1 133 ? 2.461 -0.383 6.852 1 86.31 133 ARG B CA 1
ATOM 2651 C C . ARG B 1 133 ? 2.861 0.344 5.574 1 86.31 133 ARG B C 1
ATOM 2653 O O . ARG B 1 133 ? 2.615 1.544 5.43 1 86.31 133 ARG B O 1
ATOM 2660 N N . MET B 1 134 ? 3.445 -0.382 4.688 1 84.19 134 MET B N 1
ATOM 2661 C CA . MET B 1 134 ? 3.85 0.222 3.418 1 84.19 134 MET B CA 1
ATOM 2662 C C . MET B 1 134 ? 2.631 0.629 2.598 1 84.19 134 MET B C 1
ATOM 2664 O O . MET B 1 134 ? 2.662 1.639 1.892 1 84.19 134 MET B O 1
ATOM 2668 N N . ALA B 1 135 ? 1.627 -0.146 2.699 1 87.75 135 ALA B N 1
ATOM 2669 C CA . ALA B 1 135 ? 0.388 0.233 2.023 1 87.75 135 ALA B CA 1
ATOM 2670 C C . ALA B 1 135 ? -0.152 1.552 2.568 1 87.75 135 ALA B C 1
ATOM 2672 O O . ALA B 1 135 ? -0.654 2.385 1.811 1 87.75 135 ALA B O 1
ATOM 2673 N N . VAL B 1 136 ? 0.01 1.729 3.875 1 86.31 136 VAL B N 1
ATOM 2674 C CA . VAL B 1 136 ? -0.4 2.988 4.488 1 86.31 136 VAL B CA 1
ATOM 2675 C C . VAL B 1 136 ? 0.385 4.145 3.869 1 86.31 136 VAL B C 1
ATOM 2677 O O . VAL B 1 136 ? -0.193 5.168 3.5 1 86.31 136 VAL B O 1
ATOM 2680 N N . TYR B 1 137 ? 1.608 4.016 3.736 1 81.56 137 TYR B N 1
ATOM 2681 C CA . TYR B 1 137 ? 2.5 5.023 3.172 1 81.56 137 TYR B CA 1
ATOM 2682 C C . TYR B 1 137 ? 2.012 5.48 1.802 1 81.56 137 TYR B C 1
ATOM 2684 O O . TYR B 1 137 ? 1.941 6.68 1.528 1 81.56 137 TYR B O 1
ATOM 2692 N N . TYR B 1 138 ? 1.588 4.598 1.022 1 81.88 138 TYR B N 1
ATOM 2693 C CA . TYR B 1 138 ? 1.198 4.941 -0.341 1 81.88 138 TYR B CA 1
ATOM 2694 C C . TYR B 1 138 ? -0.228 5.477 -0.383 1 81.88 138 TYR B C 1
ATOM 2696 O O . TYR B 1 138 ? -0.521 6.426 -1.116 1 81.88 138 TYR B O 1
ATOM 2704 N N . LEU B 1 139 ? -1.046 4.926 0.408 1 84.12 139 LEU B N 1
ATOM 2705 C CA . LEU B 1 139 ? -2.439 5.352 0.397 1 84.12 139 LEU B CA 1
ATOM 2706 C C . LEU B 1 139 ? -2.578 6.77 0.94 1 84.12 139 LEU B C 1
ATOM 2708 O O . LEU B 1 139 ? -3.479 7.508 0.535 1 84.12 139 LEU B O 1
ATOM 2712 N N . GLN B 1 140 ? -1.658 7.047 1.796 1 78.12 140 GLN B N 1
ATOM 2713 C CA . GLN B 1 140 ? -1.687 8.398 2.34 1 78.12 140 GLN B CA 1
ATOM 2714 C C . GLN B 1 140 ? -1.17 9.414 1.321 1 78.12 140 GLN B C 1
ATOM 2716 O O . GLN B 1 140 ? -1.248 10.625 1.546 1 78.12 140 GLN B O 1
ATOM 2721 N N . GLY B 1 141 ? -0.767 8.945 0.229 1 65.81 141 GLY B N 1
ATOM 2722 C CA . GLY B 1 141 ? -0.319 9.836 -0.832 1 65.81 141 GLY B CA 1
ATOM 2723 C C . GLY B 1 141 ? 1.058 10.422 -0.579 1 65.81 141 GLY B C 1
ATOM 2724 O O . GLY B 1 141 ? 1.421 11.445 -1.165 1 65.81 141 GLY B O 1
ATOM 2725 N N . TYR B 1 142 ? 1.658 9.945 0.325 1 58.06 142 TYR B N 1
ATOM 2726 C CA . TYR B 1 142 ? 2.971 10.492 0.653 1 58.06 142 TYR B CA 1
ATOM 2727 C C . TYR B 1 142 ? 3.912 10.398 -0.542 1 58.06 142 TYR B C 1
ATOM 2729 O O . TYR B 1 142 ? 4.871 11.172 -0.643 1 58.06 142 TYR B O 1
ATOM 2737 N N . SER B 1 143 ? 3.5 9.531 -1.391 1 52.38 143 SER B N 1
ATOM 2738 C CA . SER B 1 143 ? 4.348 9.359 -2.566 1 52.38 143 SER B CA 1
ATOM 2739 C C . SER B 1 143 ? 4.086 10.445 -3.604 1 52.38 143 SER B C 1
ATOM 2741 O O . SER B 1 143 ? 4.91 10.672 -4.488 1 52.38 143 SER B O 1
ATOM 2743 N N . VAL B 1 144 ? 2.992 10.992 -3.531 1 49 144 VAL B N 1
ATOM 2744 C CA . VAL B 1 144 ? 2.637 11.945 -4.574 1 49 144 VAL B CA 1
ATOM 2745 C C . VAL B 1 144 ? 2.719 13.367 -4.023 1 49 144 VAL B C 1
ATOM 2747 O O . VAL B 1 144 ? 2.693 14.336 -4.781 1 49 144 VAL B O 1
ATOM 2750 N N . LEU B 1 145 ? 2.814 13.391 -2.779 1 52.69 145 LEU B N 1
ATOM 2751 C CA . LEU B 1 145 ? 2.906 14.734 -2.227 1 52.69 145 LEU B CA 1
ATOM 2752 C C . LEU B 1 145 ? 4.234 15.391 -2.596 1 52.69 145 LEU B C 1
ATOM 2754 O O . LEU B 1 145 ? 5.238 14.695 -2.779 1 52.69 145 LEU B O 1
ATOM 2758 N N . HIS B 1 146 ? 4.145 16.391 -3.182 1 52.75 146 HIS B N 1
ATOM 2759 C CA . HIS B 1 146 ? 5.305 17.172 -3.6 1 52.75 146 HIS B CA 1
ATOM 2760 C C . HIS B 1 146 ? 6.293 17.344 -2.451 1 52.75 146 HIS B C 1
ATOM 2762 O O . HIS B 1 146 ? 6.477 18.453 -1.949 1 52.75 146 HIS B O 1
ATOM 2768 N N . TYR B 1 147 ? 6.652 16.234 -2.008 1 57.94 147 TYR B N 1
ATOM 2769 C CA . TYR 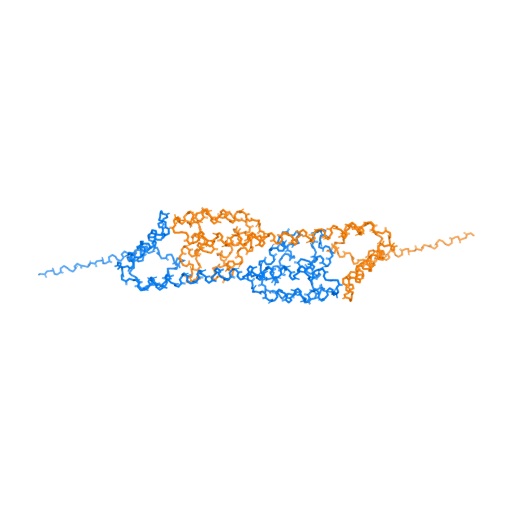B 1 147 ? 7.699 16.219 -0.989 1 57.94 147 TYR B CA 1
ATOM 2770 C C . TYR B 1 147 ? 9.078 16.188 -1.626 1 57.94 147 TYR B C 1
ATOM 2772 O O . TYR B 1 147 ? 9.234 15.75 -2.771 1 57.94 147 TYR B O 1
ATOM 2780 N N . SER B 1 148 ? 9.891 16.875 -0.838 1 60.44 148 SER B N 1
ATOM 2781 C CA . SER B 1 148 ? 11.273 16.688 -1.262 1 60.44 148 SER B CA 1
ATOM 2782 C C . SER B 1 148 ? 11.633 15.211 -1.324 1 60.44 148 SER B C 1
ATOM 2784 O O . SER B 1 148 ? 11.016 14.383 -0.648 1 60.44 148 SER B O 1
ATOM 2786 N N . HIS B 1 149 ? 12.445 14.977 -2.244 1 63.72 149 HIS B N 1
ATOM 2787 C CA . HIS B 1 149 ? 12.961 13.617 -2.363 1 63.72 149 HIS B CA 1
ATOM 2788 C C . HIS B 1 149 ? 13.438 13.094 -1.017 1 63.72 149 HIS B C 1
ATOM 2790 O O . HIS B 1 149 ? 13.18 11.938 -0.667 1 63.72 149 HIS B O 1
ATOM 2796 N N . TRP B 1 150 ? 14.023 13.984 -0.272 1 64.5 150 TRP B N 1
ATOM 2797 C CA . TRP B 1 150 ? 14.555 13.602 1.033 1 64.5 150 TRP B CA 1
ATOM 2798 C C . TRP B 1 150 ? 13.43 13.18 1.973 1 64.5 150 TRP B C 1
ATOM 2800 O O . TRP B 1 150 ? 13.516 12.141 2.635 1 64.5 150 TRP B O 1
ATOM 2810 N N . LEU B 1 151 ? 12.391 13.891 1.974 1 65.88 151 LEU B N 1
ATOM 2811 C CA . LEU B 1 151 ? 11.273 13.578 2.852 1 65.88 151 LEU B CA 1
ATOM 2812 C C . LEU B 1 151 ? 10.594 12.273 2.424 1 65.88 151 LEU B C 1
ATOM 2814 O O . LEU B 1 151 ? 10.195 11.469 3.27 1 65.88 151 LEU B O 1
ATOM 2818 N N . GLN B 1 152 ? 10.633 12.156 1.162 1 66.69 152 GLN B N 1
ATOM 2819 C CA . GLN B 1 152 ? 10.055 10.914 0.654 1 66.69 152 GLN B CA 1
ATOM 2820 C C . GLN B 1 152 ? 10.852 9.703 1.114 1 66.69 152 GLN B C 1
ATOM 2822 O O . GLN B 1 152 ? 10.281 8.703 1.561 1 66.69 152 GLN B O 1
ATOM 2827 N N . MET B 1 153 ? 12.062 9.852 1.076 1 70.56 153 MET B N 1
ATOM 2828 C CA . MET B 1 153 ? 12.945 8.766 1.491 1 70.56 153 MET B CA 1
ATOM 2829 C C . MET B 1 153 ? 12.836 8.523 2.992 1 70.56 153 MET B C 1
ATOM 2831 O O . MET B 1 153 ? 12.812 7.371 3.436 1 70.56 153 MET B O 1
ATOM 2835 N N . GLU B 1 154 ? 12.781 9.57 3.734 1 69.81 154 GLU B N 1
ATOM 2836 C CA . GLU B 1 154 ? 12.664 9.461 5.188 1 69.81 154 GLU B CA 1
ATOM 2837 C C . GLU B 1 154 ? 11.383 8.734 5.586 1 69.81 154 GLU B C 1
ATOM 2839 O O . GLU B 1 154 ? 11.414 7.816 6.41 1 69.81 154 GLU B O 1
ATOM 2844 N N . LEU B 1 155 ? 10.344 9.141 4.918 1 70.94 155 LEU B N 1
ATOM 2845 C CA . LEU B 1 155 ? 9.055 8.523 5.211 1 70.94 155 LEU B CA 1
ATOM 2846 C C . LEU B 1 155 ? 9.039 7.055 4.793 1 70.94 155 LEU B C 1
ATOM 2848 O O . LEU B 1 155 ? 8.578 6.195 5.543 1 70.94 155 LEU B O 1
ATOM 2852 N N . HIS B 1 156 ? 9.625 6.848 3.627 1 72.06 156 HIS B N 1
ATOM 2853 C CA . HIS B 1 156 ? 9.711 5.477 3.143 1 72.06 156 HIS B CA 1
ATOM 2854 C C . HIS B 1 156 ? 10.484 4.594 4.121 1 72.06 156 HIS B C 1
ATOM 2856 O O . HIS B 1 156 ? 10.047 3.482 4.438 1 72.06 156 HIS B O 1
ATOM 2862 N N . ASP B 1 157 ? 11.516 5.059 4.656 1 74.31 157 ASP B N 1
ATOM 2863 C CA . ASP B 1 157 ? 12.359 4.289 5.566 1 74.31 157 ASP B CA 1
ATOM 2864 C C . ASP B 1 157 ? 11.641 4.023 6.887 1 74.31 157 ASP B C 1
ATOM 2866 O O . ASP B 1 157 ? 11.812 2.961 7.488 1 74.31 157 ASP B O 1
ATOM 2870 N N . ARG B 1 158 ? 10.922 4.871 7.293 1 72.75 158 ARG B N 1
ATOM 2871 C CA . ARG B 1 158 ? 10.242 4.715 8.57 1 72.75 158 ARG B CA 1
ATOM 2872 C C . ARG B 1 158 ? 9.062 3.746 8.453 1 72.75 158 ARG B C 1
ATOM 2874 O O . ARG B 1 158 ? 8.859 2.902 9.32 1 72.75 158 ARG B O 1
ATOM 2881 N N . PHE B 1 159 ? 8.484 3.867 7.344 1 74.38 159 PHE B N 1
ATOM 2882 C CA . PHE B 1 159 ? 7.352 2.975 7.145 1 74.38 159 PHE B CA 1
ATOM 2883 C C . PHE B 1 159 ? 7.824 1.562 6.82 1 74.38 159 PHE B C 1
ATOM 2885 O O . PHE B 1 159 ? 7.145 0.584 7.145 1 74.38 159 PHE B O 1
ATOM 2892 N N . SER B 1 160 ? 9 1.479 6.176 1 71.88 160 SER B N 1
ATOM 2893 C CA . SER B 1 160 ? 9.508 0.161 5.816 1 71.88 160 SER B CA 1
ATOM 2894 C C . SER B 1 160 ? 10.156 -0.526 7.016 1 71.88 160 SER B C 1
ATOM 2896 O O . SER B 1 160 ? 10.414 -1.73 6.98 1 71.88 160 SER B O 1
ATOM 2898 N N . GLY B 1 161 ? 10.406 0.282 8.109 1 71.06 161 GLY B N 1
ATOM 2899 C CA . GLY B 1 161 ? 11.039 -0.275 9.297 1 71.06 161 GLY B CA 1
ATOM 2900 C C . GLY B 1 161 ? 12.547 -0.11 9.297 1 71.06 161 GLY B C 1
ATOM 2901 O O . GLY B 1 161 ? 13.227 -0.584 10.211 1 71.06 161 GLY B O 1
ATOM 2902 N N . ASN B 1 162 ? 13.023 0.458 8.289 1 72.19 162 ASN B N 1
ATOM 2903 C CA . ASN B 1 162 ? 14.461 0.711 8.242 1 72.19 162 ASN B CA 1
ATOM 2904 C C . ASN B 1 162 ? 14.883 1.764 9.266 1 72.19 162 ASN B C 1
ATOM 2906 O O . ASN B 1 162 ? 16.047 1.82 9.664 1 72.19 162 ASN B O 1
ATOM 2910 N N . LYS B 1 163 ? 13.953 2.695 9.672 1 73.38 163 LYS B N 1
ATOM 2911 C CA . LYS B 1 163 ? 14.125 3.68 10.734 1 73.38 163 LYS B CA 1
ATOM 2912 C C . LYS B 1 163 ? 12.961 3.631 11.719 1 73.38 163 LYS B C 1
ATOM 2914 O O . LYS B 1 163 ? 11.836 3.289 11.344 1 73.38 163 LYS B O 1
ATOM 2919 N N . PRO B 1 164 ? 13.297 3.881 12.836 1 72.25 164 PRO B N 1
ATOM 2920 C CA . PRO B 1 164 ? 12.188 3.906 13.789 1 72.25 164 PRO B CA 1
ATOM 2921 C C . PRO B 1 164 ? 11.219 5.059 13.531 1 72.25 164 PRO B C 1
ATOM 2923 O O . PRO B 1 164 ? 11.594 6.059 12.914 1 72.25 164 PRO B O 1
ATOM 2926 N N . PRO B 1 165 ? 9.961 4.832 13.922 1 68.12 165 PRO B N 1
ATOM 2927 C CA . PRO B 1 165 ? 9.016 5.941 13.82 1 68.12 165 PRO B CA 1
ATOM 2928 C C . PRO B 1 165 ? 9.438 7.16 14.641 1 68.12 165 PRO B C 1
ATOM 2930 O O . PRO B 1 165 ? 10.242 7.035 15.562 1 68.12 165 PRO B O 1
ATOM 2933 N N . CYS B 1 166 ? 8.859 8.297 14.188 1 65.88 166 CYS B N 1
ATOM 2934 C CA . CYS B 1 166 ? 9.148 9.523 14.93 1 65.88 166 CYS B CA 1
ATOM 2935 C C . CYS B 1 166 ? 8.617 9.43 16.359 1 65.88 166 CYS B C 1
ATOM 2937 O O . CYS B 1 166 ? 7.492 8.984 16.578 1 65.88 166 CYS B O 1
ATOM 2939 N N . ARG B 1 167 ? 9.547 9.703 17.266 1 66.31 167 ARG B N 1
ATOM 2940 C CA . ARG B 1 167 ? 9.25 9.531 18.672 1 66.31 167 ARG B CA 1
ATOM 2941 C C . ARG B 1 167 ? 8.336 10.641 19.188 1 66.31 167 ARG B C 1
ATOM 2943 O O . ARG B 1 167 ? 7.59 10.453 20.141 1 66.31 167 ARG B O 1
ATOM 2950 N N . ASN B 1 168 ? 8.586 11.781 18.594 1 61.22 168 ASN B N 1
ATOM 2951 C CA . ASN B 1 168 ? 7.797 12.914 19.062 1 61.22 168 ASN B CA 1
ATOM 2952 C C . ASN B 1 168 ? 7.535 13.914 17.938 1 61.22 168 ASN B C 1
ATOM 2954 O O . ASN B 1 168 ? 8 13.727 16.812 1 61.22 168 ASN B O 1
ATOM 2958 N N . TYR B 1 169 ? 6.719 14.891 18.312 1 60 169 TYR B N 1
ATOM 2959 C CA . TYR B 1 169 ? 6.293 15.898 17.344 1 60 169 TYR B CA 1
ATOM 2960 C C . TYR B 1 169 ? 7.492 16.625 16.75 1 60 169 TYR B C 1
ATOM 2962 O O . TYR B 1 169 ? 7.523 16.922 15.562 1 60 169 TYR B O 1
ATOM 2970 N N . ASN B 1 170 ? 8.398 16.828 17.484 1 61.5 170 ASN B N 1
ATOM 2971 C CA . ASN B 1 170 ? 9.57 17.562 17.016 1 61.5 170 ASN B CA 1
ATOM 2972 C C . ASN B 1 170 ? 10.344 16.781 15.969 1 61.5 170 ASN B C 1
ATOM 2974 O O . ASN B 1 170 ? 10.836 17.344 14.992 1 61.5 170 ASN B O 1
ATOM 2978 N N . GLU B 1 171 ? 10.422 15.531 16.156 1 63.81 171 GLU B N 1
ATOM 2979 C CA . GLU B 1 171 ? 11.07 14.688 15.148 1 63.81 171 GLU B CA 1
ATOM 2980 C C . GLU B 1 171 ? 10.266 14.648 13.852 1 63.81 171 GLU B C 1
ATOM 2982 O O . GLU B 1 171 ? 10.828 14.688 12.758 1 63.81 171 GLU B O 1
ATOM 2987 N N . LEU B 1 172 ? 9.023 14.586 14.102 1 61.22 172 LEU B N 1
ATOM 2988 C CA . LEU B 1 172 ? 8.148 14.594 12.938 1 61.22 172 LEU B CA 1
ATOM 2989 C C . LEU B 1 172 ? 8.297 15.891 12.148 1 61.22 172 LEU B C 1
ATOM 2991 O O . LEU B 1 172 ? 8.359 15.867 10.914 1 61.22 172 LEU B O 1
ATOM 2995 N N . ARG B 1 173 ? 8.375 16.922 12.875 1 59.62 173 ARG B N 1
ATOM 2996 C CA . ARG B 1 173 ? 8.539 18.234 12.258 1 59.62 173 ARG B CA 1
ATOM 2997 C C . ARG B 1 173 ? 9.836 18.312 11.469 1 59.62 173 ARG B C 1
ATOM 2999 O O . ARG B 1 173 ? 9.867 18.859 10.359 1 59.62 173 ARG B O 1
ATOM 3006 N N . ARG B 1 174 ? 10.781 17.812 11.984 1 60.41 174 ARG B N 1
ATOM 3007 C CA . ARG B 1 174 ? 12.086 17.844 11.32 1 60.41 174 ARG B CA 1
ATOM 3008 C C . ARG B 1 174 ? 12.062 17.031 10.031 1 60.41 174 ARG B C 1
ATOM 3010 O O . ARG B 1 174 ? 12.688 17.422 9.039 1 60.41 174 ARG B O 1
ATOM 3017 N N . CYS B 1 175 ? 11.32 16.016 10.172 1 58.5 175 CYS B N 1
ATOM 3018 C CA . CYS B 1 175 ? 11.203 15.164 9 1 58.5 175 CYS B CA 1
ATOM 3019 C C . CYS B 1 175 ? 10.352 15.828 7.918 1 58.5 175 CYS B C 1
ATOM 3021 O O . CYS B 1 175 ? 10.523 15.539 6.73 1 58.5 175 CYS B O 1
ATOM 3023 N N . SER B 1 176 ? 9.562 16.609 8.367 1 51.94 176 SER B N 1
ATOM 3024 C CA . SER B 1 176 ? 8.625 17.219 7.434 1 51.94 176 SER B CA 1
ATOM 3025 C C . SER B 1 176 ? 9.203 18.469 6.793 1 51.94 176 SER B C 1
ATOM 3027 O O . SER B 1 176 ? 8.578 19.078 5.918 1 51.94 176 SER B O 1
ATOM 3029 N N . VAL B 1 177 ? 10.43 18.797 7.219 1 45.69 177 VAL B N 1
ATOM 3030 C CA . VAL B 1 177 ? 11.078 20 6.699 1 45.69 177 VAL B CA 1
ATOM 3031 C C . VAL B 1 177 ? 11.367 19.828 5.211 1 45.69 177 VAL B C 1
ATOM 3033 O O . VAL B 1 177 ? 11.836 18.766 4.785 1 45.69 177 VAL B O 1
ATOM 3036 N N . GLY B 1 178 ? 10.617 20.75 4.312 1 43.22 178 GLY B N 1
ATOM 3037 C CA . GLY B 1 178 ? 10.773 20.797 2.869 1 43.22 178 GLY B CA 1
ATOM 3038 C C . GLY B 1 178 ? 9.5 20.453 2.121 1 43.22 178 GLY B C 1
ATOM 3039 O O . GLY B 1 178 ? 9.539 20.141 0.928 1 43.22 178 GLY B O 1
ATOM 3040 N N . VAL B 1 179 ? 8.594 20.016 2.818 1 43.12 179 VAL B N 1
ATOM 3041 C CA . VAL B 1 179 ? 7.332 19.797 2.117 1 43.12 179 VAL B CA 1
ATOM 3042 C C . VAL B 1 179 ? 6.836 21.094 1.499 1 43.12 179 VAL B C 1
ATOM 3044 O O . VAL B 1 179 ? 6.809 22.125 2.164 1 43.12 179 VAL B O 1
ATOM 3047 N N . GLU B 1 180 ? 7.023 21.156 0.169 1 39.44 180 GLU B N 1
ATOM 3048 C CA . GLU B 1 180 ? 6.465 22.234 -0.653 1 39.44 180 GLU B CA 1
ATOM 3049 C C . GLU B 1 180 ? 4.977 22.016 -0.903 1 39.44 180 GLU B C 1
ATOM 3051 O O . GLU B 1 180 ? 4.527 20.875 -1.055 1 39.44 180 GLU B O 1
ATOM 3056 N N . GLY B 1 181 ? 4.047 22.828 -0.296 1 40.19 181 GLY B N 1
ATOM 3057 C CA . GLY B 1 181 ? 2.648 22.938 -0.673 1 40.19 181 GLY B CA 1
ATOM 3058 C C . GLY B 1 181 ? 1.74 23.266 0.496 1 40.19 181 GLY B C 1
ATOM 3059 O O . GLY B 1 181 ? 2.191 23.328 1.643 1 40.19 181 GLY B O 1
ATOM 3060 N N . PRO B 1 182 ? 0.586 23.797 0.211 1 39.69 182 PRO B N 1
ATOM 3061 C CA . PRO B 1 182 ? -0.325 24.328 1.223 1 39.69 182 PRO B CA 1
ATOM 3062 C C . PRO B 1 182 ? -0.521 23.391 2.406 1 39.69 182 PRO B C 1
ATOM 3064 O O . PRO B 1 182 ? -0.935 23.828 3.484 1 39.69 182 PRO B O 1
ATOM 3067 N N . LEU B 1 183 ? -0.53 22.141 2.121 1 41.5 183 LEU B N 1
ATOM 3068 C CA . LEU B 1 183 ? -0.923 21.219 3.189 1 41.5 183 LEU B CA 1
ATOM 3069 C C . LEU B 1 183 ? 0.15 21.156 4.27 1 41.5 183 LEU B C 1
ATOM 3071 O O . LEU B 1 183 ? -0.163 20.984 5.453 1 41.5 183 LEU B O 1
ATOM 3075 N N . LEU B 1 184 ? 1.378 21.016 3.887 1 42.28 184 LEU B N 1
ATOM 3076 C CA . LEU B 1 184 ? 2.354 20.531 4.863 1 42.28 184 LEU B CA 1
ATOM 3077 C C . LEU B 1 184 ? 2.986 21.703 5.613 1 42.28 184 LEU B C 1
ATOM 3079 O O . LEU B 1 184 ? 3.973 21.516 6.332 1 42.28 184 LEU B O 1
ATOM 3083 N N . SER B 1 185 ? 2.682 22.781 5.285 1 37.94 185 SER B N 1
ATOM 3084 C CA . SER B 1 185 ? 3.391 23.844 5.973 1 37.94 185 SER B CA 1
ATOM 3085 C C . SER B 1 185 ? 3.178 23.766 7.48 1 37.94 185 SER B C 1
ATOM 3087 O O . SER B 1 185 ? 3.861 24.453 8.242 1 37.94 185 SER B O 1
ATOM 3089 N N . HIS B 1 186 ? 2.055 23.297 7.906 1 39.25 186 HIS B N 1
ATOM 3090 C CA . HIS B 1 186 ? 1.86 23.25 9.352 1 39.25 186 HIS B CA 1
ATOM 3091 C C . HIS B 1 186 ? 2.24 21.891 9.922 1 39.25 186 HIS B C 1
ATOM 3093 O O . HIS B 1 186 ? 1.918 20.859 9.336 1 39.25 186 HIS B O 1
ATOM 3099 N N . PRO B 1 187 ? 3.131 21.922 10.875 1 39.12 187 PRO B N 1
ATOM 3100 C CA . PRO B 1 187 ? 3.486 20.672 11.555 1 39.12 187 PRO B CA 1
ATOM 3101 C C . PRO B 1 187 ? 2.316 19.703 11.641 1 39.12 187 PRO B C 1
ATOM 3103 O O . PRO B 1 187 ? 2.512 18.484 11.523 1 39.12 187 PRO B O 1
ATOM 3106 N N . GLU B 1 188 ? 1.163 20.156 11.938 1 39.56 188 GLU B N 1
ATOM 3107 C CA . GLU B 1 188 ? -0.045 19.328 11.984 1 39.56 188 GLU B CA 1
ATOM 3108 C C . GLU B 1 188 ? -0.296 18.641 10.648 1 39.56 188 GLU B C 1
ATOM 3110 O O . GLU B 1 188 ? -0.774 17.5 10.617 1 39.56 188 GLU B O 1
ATOM 3115 N N . GLN B 1 189 ? -0.12 19.422 9.641 1 43.47 189 GLN B N 1
ATOM 3116 C CA . GLN B 1 189 ? -0.367 18.859 8.32 1 43.47 189 GLN B CA 1
ATOM 3117 C C . GLN B 1 189 ? 0.575 17.688 8.031 1 43.47 189 GLN B C 1
ATOM 3119 O O . GLN B 1 189 ? 0.182 16.719 7.395 1 43.47 189 GLN B O 1
ATOM 3124 N N . VAL B 1 190 ? 1.809 18.016 8.438 1 41.06 190 VAL B N 1
ATOM 3125 C CA . VAL B 1 190 ? 2.781 16.938 8.352 1 41.06 190 VAL B CA 1
ATOM 3126 C C . VAL B 1 190 ? 2.312 15.742 9.188 1 41.06 190 VAL B C 1
ATOM 3128 O O . VAL B 1 190 ? 2.42 14.594 8.75 1 41.06 190 VAL B O 1
ATOM 3131 N N . ALA B 1 191 ? 1.897 16.156 10.414 1 40.09 191 ALA B N 1
ATOM 3132 C CA . ALA B 1 191 ? 1.344 15.086 11.234 1 40.09 191 ALA B CA 1
ATOM 3133 C C . ALA B 1 191 ? 0.223 14.352 10.5 1 40.09 191 ALA B C 1
ATOM 3135 O O . ALA B 1 191 ? 0.01 13.156 10.719 1 40.09 191 ALA B O 1
ATOM 3136 N N . GLN B 1 192 ? -0.512 15.086 9.742 1 39.62 192 GLN B N 1
ATOM 3137 C CA . GLN B 1 192 ? -1.581 14.469 8.961 1 39.62 192 GLN B CA 1
ATOM 3138 C C . GLN B 1 192 ? -1.022 13.469 7.957 1 39.62 192 GLN B C 1
ATOM 3140 O O . GLN B 1 192 ? -1.765 12.648 7.414 1 39.62 192 GLN B O 1
ATOM 3145 N N . LEU B 1 193 ? 0.109 13.758 7.574 1 40.06 193 LEU B N 1
ATOM 3146 C CA . LEU B 1 193 ? 0.772 12.836 6.656 1 40.06 193 LEU B CA 1
ATOM 3147 C C . LEU B 1 193 ? 1.16 11.547 7.367 1 40.06 193 LEU B C 1
ATOM 3149 O O . LEU B 1 193 ? 1.432 10.531 6.715 1 40.06 193 LEU B O 1
ATOM 3153 N N . LEU B 1 194 ? 1.481 11.734 8.711 1 36.44 194 LEU B N 1
ATOM 3154 C CA . LEU B 1 194 ? 1.733 10.531 9.492 1 36.44 194 LEU B CA 1
ATOM 3155 C C . LEU B 1 194 ? 0.469 10.07 10.211 1 36.44 194 LEU B C 1
ATOM 3157 O O . LEU B 1 194 ? -0.267 10.891 10.758 1 36.44 194 LEU B O 1
#

Radius of gyration: 30.5 Å; Cα contacts (8 Å, |Δi|>4): 368; chains: 2; bounding box: 50×141×59 Å

InterPro domains:
  IPR003677 SXP/RAL-2 family protein Ani s 5-like, cation-binding domain [PF02520] (35-132)
  IPR052823 SXP/RAL-2-related [PTHR21593] (1-131)

pLDDT: mean 70.97, std 21.04, range [27.34, 97.44]

Foldseek 3Di:
DPPPPPPPPPCPCVVPPPPPVPPDPDPLCVPFDPVLVVQLVVLVPPPVDDPVRSVVSVCVSCVVRVNNVVVVVVVVVVVVVVVVVVVVVVVLVVLLVVLVVVLVCLLPPPPDDQFRSQVSNLVSLVVDDLVSLVVLLVVLVVVVQPADPQLSVVSNCCSNVVDPGDNGLVSLLVSLPRRPDDQSPDSSSSSSSD/DPPPPPPPPPCVVVVVPPCPVPPDPDPLCVPFDPVLVVQLVVLVPPPVDDPVRSVVSVCVSCVVRVNNVVVVVVVVVVVVVVVVVVVVVVVLVVLLVVLVVVLVCLLPPPPDDQFRSQVSNLVSLVVDDLVSLVVLLVVLVVVVQQADPQLSVVSNCCSNVVDPRDNGLVSLLVSLPGRPDDQSPDSSSSSSSD

Secondary structure (DSSP, 8-state):
--------------------TTS---GGGTTS-HHHHHHHHHHHH-TT-BHHHHHHHHHHHHHHTT-HHHHHHHHHHHHHHHHHHHHHHHHHHHHHHHHHHHHHHHHH-TT-BHHHHHHHHHHHHHTS-HHHHHHHHHHTTTTTS---HHHHHHHHHHHHTSSPPP-SHHHHHHHTTT--STTTTSHHHHHTT-/--------------------TTS---GGGTTS-HHHHHHHHHHHH-TT-BHHHHHHHHHHHHHHTT-HHHHHHHHHHHHHHHHHHHHHHHHHHHHHHHHHHHHHHHHH-TT-BHHHHHHHHHHHHHTS-HHHHHHHHHHTTTTTS---HHHHHHHHHHHHTSSPPP-SHHHHHHHTTT--STTTTSHHHHHHH-

Organism: Trichostrongylus colubriformis (NCBI:txid6319)

Sequence (388 aa):
MRCLLILSATLCVAQPWWTNPFIRYPSFLRQASFEARAAFADICKNGTLTRAQREDALDKWAAQYNLMDAYNSYKNTTERARANRQLAVMRGLDELQKFFTELGKIRVDPNITADQESEAIRKLCESLDRPTRMAVYYLQGYSVLHYSHWLQMELHDRFSGNKPPCRNYNELRRCSVGVEGPLLSHPEQVAQLLMRCLLILSATLCVAQPWWTNPFIRYPSFLRQASFEARAAFADICKNGTLTRAQREDALDKWAAQYNLMDAYNSYKNTTERARANRQLAVMRGLDELQKFFTELGKIRVDPNITADQESEAIRKLCESLDRPTRMAVYYLQGYSVLHYSHWLQMELHDRFSGNKPPCRNYNELRRCSVGVEGPLLSHPEQVAQLL

Solvent-accessible surface area (backbone atoms only — not comparable to full-atom values): 21232 Å² total; per-residue (Å²): 137,85,79,77,77,75,74,75,71,72,72,70,67,71,60,78,65,88,61,59,79,45,66,42,65,56,74,73,52,72,82,46,53,70,68,53,50,51,52,50,50,52,56,71,64,41,62,83,39,25,45,47,54,41,52,51,50,48,52,51,50,23,59,73,68,74,33,45,69,54,49,51,52,50,50,52,52,51,52,50,52,50,53,50,49,53,51,50,35,53,49,41,52,52,50,47,52,52,49,53,54,50,49,53,51,59,76,65,42,48,81,40,25,54,45,54,45,31,45,52,48,42,54,58,52,67,73,44,55,56,39,49,30,42,22,48,48,24,49,66,35,52,77,69,45,60,42,37,68,65,35,41,50,53,50,48,31,30,41,66,61,78,32,75,66,56,78,34,46,66,53,44,40,60,52,38,52,40,35,61,56,90,60,35,36,42,62,64,36,36,45,66,69,93,128,85,73,76,74,75,74,71,70,70,70,69,65,69,60,77,67,89,62,59,78,44,66,41,66,57,74,72,53,69,81,46,52,71,68,53,48,52,53,49,50,50,56,71,65,42,62,82,38,26,45,48,54,41,51,50,51,49,52,53,49,22,58,73,67,73,34,46,68,52,48,51,52,49,50,52,52,51,52,49,52,49,53,50,48,53,49,50,36,54,50,41,52,51,51,48,52,50,47,54,56,49,50,56,51,58,76,64,42,48,83,40,25,54,43,54,45,32,43,53,46,42,53,57,55,67,72,43,56,54,40,49,29,41,22,48,49,24,48,64,35,54,76,71,44,58,43,36,69,66,36,42,51,53,51,49,31,29,41,65,61,79,32,76,66,56,78,32,46,68,51,44,41,61,50,40,53,40,34,61,53,88,62,37,36,42,61,65,38,38,44,66,68,93